Protein AF-A0A9Q1KWS1-F1 (afdb_monomer)

Radius of gyration: 22.26 Å; Cα contacts (8 Å, |Δi|>4): 1003; chains: 1; bounding box: 60×68×63 Å

Organism: NCBI:txid171969

Structure (mmCIF, N/CA/C/O backbone):
data_AF-A0A9Q1KWS1-F1
#
_entry.id   AF-A0A9Q1KWS1-F1
#
loop_
_atom_site.group_PDB
_atom_site.id
_atom_site.type_symbol
_atom_site.label_atom_id
_atom_site.label_alt_id
_atom_site.label_comp_id
_atom_site.label_asym_id
_atom_site.label_entity_id
_atom_site.label_seq_id
_atom_site.pdbx_PDB_ins_code
_atom_site.Cartn_x
_atom_site.Cartn_y
_atom_site.Cartn_z
_atom_site.occupancy
_atom_site.B_iso_or_equiv
_atom_site.auth_seq_id
_atom_site.auth_comp_id
_atom_site.auth_asym_id
_atom_site.auth_atom_id
_atom_site.pdbx_PDB_model_num
ATOM 1 N N . MET A 1 1 ? 21.007 -34.095 1.564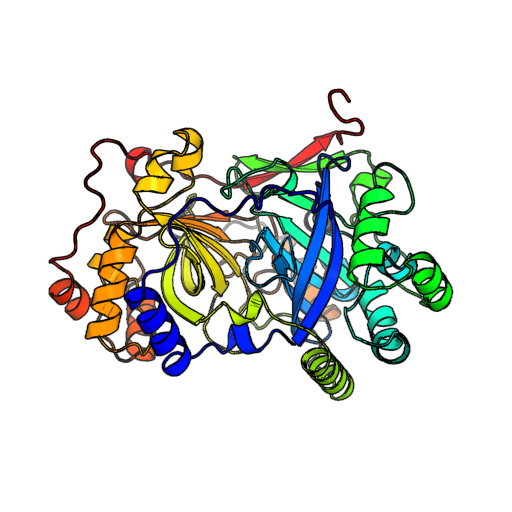 1.00 41.38 1 MET A N 1
ATOM 2 C CA . MET A 1 1 ? 20.862 -33.467 2.892 1.00 41.38 1 MET A CA 1
ATOM 3 C C . MET A 1 1 ? 21.853 -32.326 2.990 1.00 41.38 1 MET A C 1
ATOM 5 O O . MET A 1 1 ? 23.044 -32.590 2.962 1.00 41.38 1 MET A O 1
ATOM 9 N N . ALA A 1 2 ? 21.334 -31.102 3.022 1.00 25.97 2 ALA A N 1
ATOM 10 C CA . ALA A 1 2 ? 21.912 -29.886 3.597 1.00 25.97 2 ALA A CA 1
ATOM 11 C C . ALA A 1 2 ? 20.882 -28.784 3.304 1.00 25.97 2 ALA A C 1
ATOM 13 O O . ALA A 1 2 ? 20.982 -28.062 2.319 1.00 25.97 2 ALA A O 1
ATOM 14 N N . SER A 1 3 ? 19.803 -28.758 4.088 1.00 31.05 3 SER A N 1
ATOM 15 C CA . SER A 1 3 ? 18.876 -27.630 4.108 1.00 31.05 3 SER A CA 1
ATOM 16 C C . SER A 1 3 ? 19.607 -26.462 4.762 1.00 31.05 3 SER A C 1
ATOM 18 O O . SER A 1 3 ? 19.807 -26.467 5.978 1.00 31.05 3 SER A O 1
ATOM 20 N N . SER A 1 4 ? 20.048 -25.488 3.973 1.00 33.16 4 SER A N 1
ATOM 21 C CA . SER A 1 4 ? 20.499 -24.206 4.506 1.00 33.16 4 SER A CA 1
ATOM 22 C C . SER A 1 4 ? 19.284 -23.494 5.097 1.00 33.16 4 SER A C 1
ATOM 24 O O . SER A 1 4 ? 18.475 -22.913 4.374 1.00 33.16 4 SER A O 1
ATOM 26 N N . GLY A 1 5 ? 19.119 -23.625 6.413 1.00 30.70 5 GLY A N 1
ATOM 27 C CA . GLY A 1 5 ? 18.117 -22.910 7.184 1.00 30.70 5 GLY A CA 1
ATOM 28 C C . GLY A 1 5 ? 18.392 -21.414 7.130 1.00 30.70 5 GLY A C 1
ATOM 29 O O . GLY A 1 5 ? 19.247 -20.914 7.854 1.00 30.70 5 GLY A O 1
ATOM 30 N N . GLY A 1 6 ? 17.649 -20.704 6.285 1.00 28.83 6 GLY A N 1
ATOM 31 C CA . GLY A 1 6 ? 17.327 -19.314 6.561 1.00 28.83 6 GLY A CA 1
ATOM 32 C C . GLY A 1 6 ? 16.380 -19.317 7.752 1.00 28.83 6 GLY A C 1
ATOM 33 O O . GLY A 1 6 ? 15.346 -19.985 7.715 1.00 28.83 6 GLY A O 1
ATOM 34 N N . THR A 1 7 ? 16.745 -18.646 8.839 1.00 32.09 7 THR A N 1
ATOM 35 C CA . THR A 1 7 ? 15.799 -18.347 9.913 1.00 32.09 7 THR A CA 1
ATOM 36 C C . THR A 1 7 ? 14.631 -17.605 9.285 1.00 32.09 7 THR A C 1
ATOM 38 O O . THR A 1 7 ? 14.805 -16.473 8.842 1.00 32.09 7 THR A O 1
ATOM 41 N N . ASP A 1 8 ? 13.483 -18.271 9.185 1.00 47.88 8 ASP A N 1
ATOM 42 C CA . ASP A 1 8 ? 12.215 -17.709 8.731 1.00 47.88 8 ASP A CA 1
ATOM 43 C C . ASP A 1 8 ? 11.875 -16.568 9.705 1.00 47.88 8 ASP A C 1
ATOM 45 O O . ASP A 1 8 ? 11.320 -16.804 10.781 1.00 47.88 8 ASP A O 1
ATOM 49 N N . GLN A 1 9 ? 12.361 -15.353 9.413 1.00 55.12 9 GLN A N 1
ATOM 50 C CA . GLN A 1 9 ? 12.182 -14.154 10.234 1.00 55.12 9 GLN A CA 1
ATOM 51 C C . GLN A 1 9 ? 10.729 -13.704 10.098 1.00 55.12 9 GLN A C 1
ATOM 53 O O . GLN A 1 9 ? 10.390 -12.754 9.398 1.00 55.12 9 GLN A O 1
ATOM 58 N N . ARG A 1 10 ? 9.850 -14.466 10.743 1.00 72.94 10 ARG A N 1
ATOM 59 C CA . ARG A 1 10 ? 8.427 -14.180 10.832 1.00 72.94 10 ARG A CA 1
ATOM 60 C C . ARG A 1 10 ? 8.204 -12.979 11.734 1.00 72.94 10 ARG A C 1
ATOM 62 O O . ARG A 1 10 ? 8.969 -12.725 12.666 1.00 72.94 10 ARG A O 1
ATOM 69 N N . THR A 1 11 ? 7.105 -12.283 11.479 1.00 84.00 11 THR A N 1
ATOM 70 C CA . THR A 1 11 ? 6.586 -11.274 12.396 1.00 84.00 11 THR A CA 1
ATOM 71 C C . THR A 1 11 ? 6.418 -11.868 13.798 1.00 84.00 11 THR A C 1
ATOM 73 O O . THR A 1 11 ? 5.977 -13.020 13.918 1.00 84.00 11 THR A O 1
ATOM 76 N N . PRO A 1 12 ? 6.762 -11.127 14.869 1.00 87.62 12 PRO A N 1
ATOM 77 C CA . PRO A 1 12 ? 6.616 -11.619 16.230 1.00 87.62 12 PRO A CA 1
ATOM 78 C C . PRO A 1 12 ? 5.158 -11.967 16.521 1.00 87.62 12 PRO A C 1
ATOM 80 O O . PRO A 1 12 ? 4.256 -11.218 16.150 1.00 87.62 12 PRO A O 1
ATOM 83 N N . GLY A 1 13 ? 4.936 -13.100 17.182 1.00 90.19 13 GLY A N 1
ATOM 84 C CA . GLY A 1 13 ? 3.621 -13.480 17.686 1.00 90.19 13 GLY A CA 1
ATOM 85 C C . GLY A 1 13 ? 3.348 -14.976 17.646 1.00 90.19 13 GLY A C 1
ATOM 86 O O . GLY A 1 13 ? 4.049 -15.748 16.988 1.00 90.19 13 GLY A O 1
ATOM 87 N N . GLN A 1 14 ? 2.325 -15.398 18.386 1.00 91.69 14 GLN A N 1
ATOM 88 C CA . GLN A 1 14 ? 1.902 -16.802 18.401 1.00 91.69 14 GLN A CA 1
ATOM 89 C C . GLN A 1 14 ? 1.047 -17.149 17.174 1.00 91.69 14 GLN A C 1
ATOM 91 O O . GLN A 1 14 ? 0.329 -16.285 16.667 1.00 91.69 14 GLN A O 1
ATOM 96 N N . PRO A 1 15 ? 1.056 -18.409 16.696 1.00 93.38 15 PRO A N 1
ATOM 97 C CA . PRO A 1 15 ? 0.149 -18.850 15.638 1.00 93.38 15 PRO A CA 1
ATOM 98 C C . PRO A 1 15 ? -1.314 -18.581 15.994 1.00 93.38 15 PRO A C 1
ATOM 100 O O . PRO A 1 15 ? -1.692 -18.687 17.159 1.00 93.38 15 PRO A O 1
ATOM 103 N N . MET A 1 16 ? -2.140 -18.270 14.994 1.00 92.94 16 MET A N 1
ATOM 104 C CA . MET A 1 16 ? -3.568 -17.994 15.189 1.00 92.94 16 MET A CA 1
ATOM 105 C C . MET A 1 16 ? -4.281 -19.107 15.969 1.00 92.94 16 MET A C 1
ATOM 107 O O . MET A 1 16 ? -4.021 -20.298 15.780 1.00 92.94 16 MET A O 1
ATOM 111 N N . THR A 1 17 ? -5.226 -18.717 16.823 1.00 94.44 17 THR A N 1
ATOM 112 C CA . THR A 1 17 ? -6.107 -19.675 17.500 1.00 94.44 17 THR A CA 1
ATOM 113 C C . THR A 1 17 ? -7.150 -20.239 16.529 1.00 94.44 17 THR A C 1
ATOM 115 O O . THR A 1 17 ? -7.455 -19.645 15.491 1.00 94.44 17 THR A O 1
ATOM 118 N N . MET A 1 18 ? -7.759 -21.379 16.874 1.00 93.75 18 MET A N 1
ATOM 119 C CA . MET A 1 18 ? -8.875 -21.933 16.088 1.00 93.75 18 MET A CA 1
ATOM 120 C C . MET A 1 18 ? -10.070 -20.975 16.024 1.00 93.75 18 MET A C 1
ATOM 122 O O . MET A 1 18 ? -10.731 -20.880 14.994 1.00 93.75 18 MET A O 1
ATOM 126 N N . MET A 1 19 ? -10.311 -20.234 17.107 1.00 91.44 19 MET A N 1
ATOM 127 C CA . MET A 1 19 ? -11.357 -19.216 17.176 1.00 91.44 19 MET A CA 1
ATOM 128 C C . MET A 1 19 ? -11.106 -18.088 16.171 1.00 91.44 19 MET A C 1
ATOM 130 O O . MET A 1 19 ? -11.998 -17.768 15.394 1.00 91.44 19 MET A O 1
ATOM 134 N N . GLN A 1 20 ? -9.885 -17.549 16.112 1.00 93.31 20 GLN A N 1
ATOM 135 C CA . GLN A 1 20 ? -9.528 -16.520 15.128 1.00 93.31 20 GLN A CA 1
ATOM 136 C C . GLN A 1 20 ? -9.665 -17.038 13.698 1.00 93.31 20 GLN A C 1
ATOM 138 O O . GLN A 1 20 ? -10.218 -16.350 12.853 1.00 93.31 20 GLN A O 1
ATOM 143 N N . HIS A 1 21 ? -9.230 -18.271 13.421 1.00 93.81 21 HIS A N 1
ATOM 144 C CA . HIS A 1 21 ? -9.450 -18.877 12.108 1.00 93.81 21 HIS A CA 1
ATOM 145 C C . HIS A 1 21 ? -10.935 -18.978 11.739 1.00 93.81 21 HIS A C 1
ATOM 147 O O . HIS A 1 21 ? -11.285 -18.751 10.583 1.00 93.81 21 HIS A O 1
ATOM 153 N N . MET A 1 22 ? -11.800 -19.316 12.698 1.00 93.50 22 MET A N 1
ATOM 154 C CA . MET A 1 22 ? -13.245 -19.381 12.482 1.00 93.50 22 MET A CA 1
ATOM 155 C C . MET A 1 22 ? -13.847 -17.994 12.223 1.00 93.50 22 MET A C 1
ATOM 157 O O . MET A 1 22 ? -14.637 -17.863 11.292 1.00 93.50 22 MET A O 1
ATOM 161 N N . ILE A 1 23 ? -13.457 -16.974 12.995 1.00 93.62 23 ILE A N 1
ATOM 162 C CA . ILE A 1 23 ? -13.900 -15.581 12.815 1.00 93.62 23 ILE A CA 1
ATOM 163 C C . ILE A 1 23 ? -13.486 -15.067 11.434 1.00 93.62 23 ILE A C 1
ATOM 165 O O . ILE A 1 23 ? -14.335 -14.653 10.650 1.00 93.62 23 ILE A O 1
ATOM 169 N N . ASP A 1 24 ? -12.201 -15.184 11.101 1.00 93.69 24 ASP A N 1
ATOM 170 C CA . ASP A 1 24 ? -11.630 -14.800 9.811 1.00 93.69 24 ASP A CA 1
ATOM 171 C C . ASP A 1 24 ? -12.363 -15.464 8.631 1.00 93.69 24 ASP A C 1
ATOM 173 O O . ASP A 1 24 ? -12.638 -14.828 7.615 1.00 93.69 24 ASP A O 1
ATOM 177 N N . LYS A 1 25 ? -12.692 -16.758 8.750 1.00 93.44 25 LYS A N 1
ATOM 178 C CA . LYS A 1 25 ? -13.436 -17.487 7.714 1.00 93.44 25 LYS A CA 1
ATOM 179 C C . LYS A 1 25 ? -14.909 -17.101 7.648 1.00 93.44 25 LYS A C 1
ATOM 181 O O . LYS A 1 25 ? -15.450 -17.011 6.549 1.00 93.44 25 LYS A O 1
ATOM 186 N N . GLY A 1 26 ? -15.549 -16.855 8.788 1.00 94.25 26 GLY A N 1
ATOM 187 C CA . GLY A 1 26 ? -16.916 -16.344 8.835 1.00 94.25 26 GLY A CA 1
ATOM 188 C C . GLY A 1 26 ? -17.025 -14.972 8.173 1.00 94.25 26 GLY A C 1
ATOM 189 O O . GLY A 1 26 ? -17.899 -14.754 7.339 1.00 94.25 26 GLY A O 1
ATOM 190 N N . ALA A 1 27 ? -16.086 -14.077 8.466 1.00 94.94 27 ALA A N 1
ATOM 191 C CA . ALA A 1 27 ? -15.990 -12.771 7.832 1.00 94.94 27 ALA A CA 1
ATOM 192 C C . ALA A 1 27 ? -15.769 -12.859 6.319 1.00 94.94 27 ALA A C 1
ATOM 194 O O . ALA A 1 27 ? -16.500 -12.217 5.569 1.00 94.94 27 ALA A O 1
ATOM 195 N N . GLU A 1 28 ? -14.860 -13.719 5.854 1.00 94.62 28 GLU A N 1
ATOM 196 C CA . GLU A 1 28 ? -14.630 -13.946 4.420 1.00 94.62 28 GLU A CA 1
ATOM 197 C C . GLU A 1 28 ? -15.919 -14.345 3.679 1.00 94.62 28 GLU A C 1
ATOM 199 O O . GLU A 1 28 ? -16.138 -13.942 2.535 1.00 94.62 28 GLU A O 1
ATOM 204 N N . MET A 1 29 ? -16.783 -15.126 4.338 1.00 94.19 29 MET A N 1
ATOM 205 C CA . MET A 1 29 ? -18.064 -15.579 3.789 1.00 94.19 29 MET A CA 1
ATOM 206 C C . MET A 1 29 ? -19.162 -14.507 3.834 1.00 94.19 29 MET A C 1
ATOM 208 O O . MET A 1 29 ? -20.005 -14.470 2.938 1.00 94.19 29 MET A O 1
ATOM 212 N N . MET A 1 30 ? -19.180 -13.662 4.867 1.00 94.62 30 MET A N 1
ATOM 213 C CA . MET A 1 30 ? -20.281 -12.724 5.141 1.00 94.62 30 MET A CA 1
ATOM 214 C C . MET A 1 30 ? -20.021 -11.307 4.610 1.00 94.62 30 MET A C 1
ATOM 216 O O . MET A 1 30 ? -20.956 -10.576 4.268 1.00 94.62 30 MET A O 1
ATOM 220 N N . GLN A 1 31 ? -18.756 -10.898 4.534 1.00 95.62 31 GLN A N 1
ATOM 221 C CA . GLN A 1 31 ? -18.362 -9.533 4.204 1.00 95.62 31 GLN A CA 1
ATOM 222 C C . GLN A 1 31 ? -18.077 -9.344 2.709 1.00 95.62 31 GLN A C 1
ATOM 224 O O . GLN A 1 31 ? -17.736 -10.258 1.956 1.00 95.62 31 GLN A O 1
ATOM 229 N N . SER A 1 32 ? -18.211 -8.098 2.254 1.00 93.94 32 SER A N 1
ATOM 230 C CA . SER A 1 32 ? -17.968 -7.717 0.864 1.00 93.94 32 SER A CA 1
ATOM 231 C C . SER A 1 32 ? -16.515 -7.283 0.661 1.00 93.94 32 SER A C 1
ATOM 233 O O . SER A 1 32 ? -16.172 -6.132 0.895 1.00 93.94 32 SER A O 1
ATOM 235 N N . LEU A 1 33 ? -15.680 -8.166 0.114 1.00 96.19 33 LEU A N 1
ATOM 236 C CA . LEU A 1 33 ? -14.268 -7.884 -0.203 1.00 96.19 33 LEU A CA 1
ATOM 237 C C . LEU A 1 33 ? -14.077 -7.295 -1.618 1.00 96.19 33 LEU A C 1
ATOM 239 O O . LEU A 1 33 ? -13.184 -7.701 -2.358 1.00 96.19 33 LEU A O 1
ATOM 243 N N . LYS A 1 34 ? -14.973 -6.394 -2.046 1.00 97.31 34 LYS A N 1
ATOM 244 C CA . LYS A 1 34 ? -15.032 -5.885 -3.434 1.00 97.31 34 LYS A CA 1
ATOM 245 C C . LYS A 1 34 ? -13.722 -5.241 -3.921 1.00 97.31 34 LYS A C 1
ATOM 247 O O . LYS A 1 34 ? -13.302 -5.653 -5.004 1.00 97.31 34 LYS A O 1
ATOM 252 N N . PRO A 1 35 ? -13.075 -4.313 -3.179 1.00 97.12 35 PRO A N 1
ATOM 253 C CA . PRO A 1 35 ? -11.808 -3.710 -3.609 1.00 97.12 35 PRO A CA 1
ATOM 254 C C . PRO A 1 35 ? -10.684 -4.738 -3.761 1.00 97.12 35 PRO A C 1
ATOM 256 O O . PRO A 1 35 ? -9.986 -4.752 -4.768 1.00 97.12 35 PRO A O 1
ATOM 259 N N . ILE A 1 36 ? -10.567 -5.665 -2.804 1.00 97.31 36 ILE A N 1
ATOM 260 C CA . ILE A 1 36 ? -9.564 -6.742 -2.830 1.00 97.31 36 ILE A CA 1
ATOM 261 C C . ILE A 1 36 ? -9.750 -7.659 -4.042 1.00 97.31 36 ILE A C 1
ATOM 263 O O . ILE A 1 36 ? -8.783 -8.084 -4.665 1.00 97.31 36 ILE A O 1
ATOM 267 N N . LYS A 1 37 ? -10.996 -7.935 -4.433 1.00 96.88 37 LYS A N 1
ATOM 268 C CA . LYS A 1 37 ? -11.305 -8.771 -5.603 1.00 96.88 37 LYS A CA 1
ATOM 269 C C . LYS A 1 37 ? -10.985 -8.107 -6.949 1.00 96.88 37 LYS A C 1
ATOM 271 O O . LYS A 1 37 ? -11.203 -8.747 -7.973 1.00 96.88 37 LYS A O 1
ATOM 276 N N . GLN A 1 38 ? -10.517 -6.856 -6.964 1.00 97.44 38 GLN A N 1
ATOM 277 C CA . GLN A 1 38 ? -10.112 -6.177 -8.197 1.00 97.44 38 GLN A CA 1
ATOM 278 C C . GLN A 1 38 ? -8.624 -6.330 -8.540 1.00 97.44 38 GLN A C 1
ATOM 280 O O . GLN A 1 38 ? -8.226 -5.950 -9.638 1.00 97.44 38 GLN A O 1
ATOM 285 N N . PHE A 1 39 ? -7.791 -6.878 -7.645 1.00 97.88 39 PHE A N 1
ATOM 286 C CA . PHE A 1 39 ? -6.409 -7.201 -8.003 1.00 97.88 39 PHE A CA 1
ATOM 287 C C . PHE A 1 39 ? -6.402 -8.280 -9.093 1.00 97.88 39 PHE A C 1
ATOM 289 O O . PHE A 1 39 ? -6.930 -9.375 -8.896 1.00 97.88 39 PHE A O 1
ATOM 296 N N . SER A 1 40 ? -5.829 -7.954 -10.249 1.00 96.31 40 SER A N 1
ATOM 297 C CA . SER A 1 40 ? -5.907 -8.764 -11.470 1.00 96.31 40 SER A CA 1
ATOM 298 C C . SER A 1 40 ? -4.546 -9.214 -11.986 1.00 96.31 40 SER A C 1
ATOM 300 O O . SER A 1 40 ? -4.479 -10.188 -12.733 1.00 96.31 40 SER A O 1
ATOM 302 N N . GLN A 1 41 ? -3.458 -8.563 -11.565 1.00 96.62 41 GLN A N 1
ATOM 303 C CA . GLN A 1 41 ? -2.108 -8.915 -12.003 1.00 96.62 41 GLN A CA 1
ATOM 304 C C . GLN A 1 41 ? -1.112 -8.978 -10.848 1.00 96.62 41 GLN A C 1
ATOM 306 O O . GLN A 1 41 ? -1.268 -8.321 -9.820 1.00 96.62 41 GLN A O 1
ATOM 311 N N . HIS A 1 42 ? -0.060 -9.764 -11.048 1.00 97.94 42 HIS A N 1
ATOM 312 C CA . HIS A 1 42 ? 1.112 -9.862 -10.189 1.00 97.94 42 HIS A CA 1
ATOM 313 C C . HIS A 1 42 ? 2.365 -9.546 -11.004 1.00 97.94 42 HIS A C 1
ATOM 315 O O . HIS A 1 42 ? 2.651 -10.193 -12.014 1.00 97.94 42 HIS A O 1
ATOM 321 N N . VAL A 1 43 ? 3.126 -8.564 -10.544 1.00 97.62 43 VAL A N 1
ATOM 322 C CA . VAL A 1 43 ? 4.411 -8.154 -11.110 1.00 97.62 43 VAL A CA 1
ATOM 323 C C . VAL A 1 43 ? 5.502 -8.374 -10.070 1.00 97.62 43 VAL A C 1
ATOM 325 O O . VAL A 1 43 ? 5.295 -8.100 -8.890 1.00 97.62 43 VAL A O 1
ATOM 328 N N . CYS A 1 44 ? 6.673 -8.845 -10.498 1.00 98.19 44 CYS A N 1
ATOM 329 C CA . CYS A 1 44 ? 7.885 -8.820 -9.676 1.00 98.19 44 CYS A CA 1
ATOM 330 C C . CYS A 1 44 ? 8.946 -7.958 -10.346 1.00 98.19 44 CYS A C 1
ATOM 332 O O . CYS A 1 44 ? 9.218 -8.126 -11.538 1.00 98.19 44 CYS A O 1
ATOM 334 N N . THR A 1 45 ? 9.573 -7.100 -9.554 1.00 97.94 45 THR A N 1
ATOM 335 C CA . THR A 1 45 ? 10.753 -6.324 -9.938 1.00 97.94 45 THR A CA 1
ATOM 336 C C . THR A 1 45 ? 11.614 -6.082 -8.691 1.00 97.94 45 THR A C 1
ATOM 338 O O . THR A 1 45 ? 11.478 -6.799 -7.697 1.00 97.94 45 THR A O 1
ATOM 341 N N . PHE A 1 46 ? 12.519 -5.113 -8.746 1.00 98.38 46 PHE A N 1
ATOM 342 C CA . PHE A 1 46 ? 13.309 -4.652 -7.617 1.00 98.38 46 PHE A CA 1
ATOM 343 C C . PHE A 1 46 ? 13.011 -3.184 -7.349 1.00 98.38 46 PHE A C 1
ATOM 345 O O . PHE A 1 46 ? 12.781 -2.424 -8.279 1.00 98.38 46 PHE A O 1
ATOM 352 N N . ALA A 1 47 ? 13.071 -2.776 -6.090 1.00 97.69 47 ALA A N 1
ATOM 353 C CA . ALA A 1 47 ? 12.958 -1.381 -5.697 1.00 97.69 47 ALA A CA 1
ATOM 354 C C . ALA A 1 47 ? 14.171 -0.972 -4.862 1.00 97.69 47 ALA A C 1
ATOM 356 O O . ALA A 1 47 ? 14.667 -1.746 -4.037 1.00 97.69 47 ALA A O 1
ATOM 357 N N . LEU A 1 48 ? 14.644 0.253 -5.073 1.00 96.56 48 LEU A N 1
ATOM 358 C CA . LEU A 1 48 ? 15.791 0.832 -4.385 1.00 96.56 48 LEU A CA 1
ATOM 359 C C . LEU A 1 48 ? 15.334 2.006 -3.523 1.00 96.56 48 LEU A C 1
ATOM 361 O O . LEU A 1 48 ? 14.454 2.768 -3.924 1.00 96.56 48 LEU A O 1
ATOM 365 N N . TYR A 1 49 ? 15.931 2.190 -2.348 1.00 94.56 49 TYR A N 1
ATOM 366 C CA . TYR A 1 49 ? 15.588 3.336 -1.507 1.00 94.56 49 TYR A CA 1
ATOM 367 C C . TYR A 1 49 ? 16.116 4.622 -2.137 1.00 94.56 49 TYR A C 1
ATOM 369 O O . TYR A 1 49 ? 17.316 4.751 -2.366 1.00 94.56 49 TYR A O 1
ATOM 377 N N . SER A 1 50 ? 15.234 5.604 -2.350 1.00 92.56 50 SER A N 1
ATOM 378 C CA . SER A 1 50 ? 15.564 6.885 -2.993 1.00 92.56 50 SER A CA 1
ATOM 379 C C . SER A 1 50 ? 16.824 7.524 -2.395 1.00 92.56 50 SER A C 1
ATOM 381 O O . SER A 1 50 ? 17.722 7.930 -3.123 1.00 92.56 50 SER A O 1
ATOM 383 N N . HIS A 1 51 ? 16.934 7.551 -1.063 1.00 87.88 51 HIS A N 1
ATOM 384 C CA . HIS A 1 51 ? 18.056 8.164 -0.345 1.00 87.88 51 HIS A CA 1
ATOM 385 C C . HIS A 1 51 ? 19.313 7.278 -0.227 1.00 87.88 51 HIS A C 1
ATOM 387 O O . HIS A 1 51 ? 20.380 7.786 0.127 1.00 87.88 51 HIS A O 1
ATOM 393 N N . ASP A 1 52 ? 19.198 5.972 -0.482 1.00 90.94 52 ASP A N 1
ATOM 394 C CA . ASP A 1 52 ? 20.266 4.979 -0.326 1.00 90.94 52 ASP A CA 1
ATOM 395 C C . ASP A 1 52 ? 20.060 3.798 -1.286 1.00 90.94 52 ASP A C 1
ATOM 397 O O . ASP A 1 52 ? 19.515 2.751 -0.936 1.00 90.94 52 ASP A O 1
ATOM 401 N N . MET A 1 53 ? 20.541 3.961 -2.516 1.00 90.94 53 MET A N 1
ATOM 402 C CA . MET A 1 53 ? 20.380 2.976 -3.593 1.00 90.94 53 MET A CA 1
ATOM 403 C C . MET A 1 53 ? 21.160 1.668 -3.352 1.00 90.94 53 MET A C 1
ATOM 405 O O . MET A 1 53 ? 20.978 0.679 -4.064 1.00 90.94 53 MET A O 1
ATOM 409 N N . SER A 1 54 ? 22.032 1.620 -2.335 1.00 91.44 54 SER A N 1
ATOM 410 C CA . SER A 1 54 ? 22.696 0.372 -1.937 1.00 91.44 54 SER A CA 1
ATOM 411 C C . SER A 1 54 ? 21.729 -0.613 -1.267 1.00 91.44 54 SER A C 1
ATOM 413 O O . SER A 1 54 ? 21.986 -1.826 -1.235 1.00 91.44 54 SER A O 1
ATOM 415 N N . ARG A 1 55 ? 20.600 -0.102 -0.766 1.00 94.31 55 ARG A N 1
ATOM 416 C CA . ARG A 1 55 ? 19.510 -0.858 -0.159 1.00 94.31 55 ARG A CA 1
ATOM 417 C C . ARG A 1 55 ? 18.475 -1.182 -1.233 1.00 94.31 55 ARG A C 1
ATOM 419 O O . ARG A 1 55 ? 17.951 -0.289 -1.896 1.00 94.31 55 ARG A O 1
ATOM 426 N N . GLN A 1 56 ? 18.225 -2.473 -1.433 1.00 96.12 56 GLN A N 1
ATOM 427 C CA . GLN A 1 56 ? 17.433 -2.992 -2.550 1.00 96.12 56 GLN A CA 1
ATOM 428 C C . GLN A 1 56 ? 16.544 -4.130 -2.061 1.00 96.12 56 GLN A C 1
ATOM 430 O O . GLN A 1 56 ? 16.984 -4.937 -1.240 1.00 96.12 56 GLN A O 1
ATOM 435 N N . VAL A 1 57 ? 15.321 -4.199 -2.576 1.00 97.00 57 VAL A N 1
ATOM 436 C CA . VAL A 1 57 ? 14.307 -5.189 -2.191 1.00 97.00 57 VAL A CA 1
ATOM 437 C C . VAL A 1 57 ? 13.711 -5.804 -3.457 1.00 97.00 57 VAL A C 1
ATOM 439 O O . VAL A 1 57 ? 13.391 -5.067 -4.385 1.00 97.00 57 VAL A O 1
ATOM 442 N N . GLU A 1 58 ? 13.571 -7.134 -3.513 1.00 98.06 58 GLU A N 1
ATOM 443 C CA . GLU A 1 58 ? 12.685 -7.796 -4.490 1.00 98.06 58 GLU A CA 1
ATOM 444 C C . GLU A 1 58 ? 11.242 -7.482 -4.095 1.00 98.06 58 GLU A C 1
ATOM 446 O O . GLU A 1 58 ? 10.835 -7.745 -2.965 1.00 98.06 58 GLU A O 1
ATOM 451 N N . THR A 1 59 ? 10.480 -6.881 -4.999 1.00 98.38 59 THR A N 1
ATOM 452 C CA . THR A 1 59 ? 9.135 -6.388 -4.709 1.00 98.38 59 THR A CA 1
ATOM 453 C C . THR A 1 59 ? 8.101 -7.074 -5.578 1.00 98.38 59 THR A C 1
ATOM 455 O O . THR A 1 59 ? 8.275 -7.257 -6.786 1.00 98.38 59 THR A O 1
ATOM 458 N N . HIS A 1 60 ? 6.988 -7.437 -4.947 1.00 98.75 60 HIS A N 1
ATOM 459 C CA . HIS A 1 60 ? 5.847 -8.066 -5.589 1.00 98.75 60 HIS A CA 1
ATOM 460 C C . HIS A 1 60 ? 4.653 -7.121 -5.564 1.00 98.75 60 HIS A C 1
ATOM 462 O O . HIS A 1 60 ? 4.042 -6.898 -4.519 1.00 98.75 60 HIS A O 1
ATOM 468 N N . HIS A 1 61 ? 4.312 -6.588 -6.730 1.00 98.75 61 HIS A N 1
ATOM 469 C CA . HIS A 1 61 ? 3.208 -5.663 -6.922 1.00 98.75 61 HIS A CA 1
ATOM 470 C C . HIS A 1 61 ? 1.979 -6.457 -7.343 1.00 98.75 61 HIS A C 1
ATOM 472 O O . HIS A 1 61 ? 1.965 -7.091 -8.400 1.00 98.75 61 HIS A O 1
ATOM 478 N N . PHE A 1 62 ? 0.943 -6.437 -6.513 1.00 98.69 62 PHE A N 1
ATOM 479 C CA . PHE A 1 62 ? -0.369 -6.929 -6.904 1.00 98.69 62 PHE A CA 1
ATOM 480 C C . PHE A 1 62 ? -1.190 -5.748 -7.379 1.00 98.69 62 PHE A C 1
ATOM 482 O O . PHE A 1 62 ? -1.430 -4.818 -6.613 1.00 98.69 62 PHE A O 1
ATOM 489 N N . VAL A 1 63 ? -1.578 -5.780 -8.648 1.00 98.44 63 VAL A N 1
ATOM 490 C CA . VAL A 1 63 ? -2.048 -4.616 -9.395 1.00 98.44 63 VAL A CA 1
ATOM 491 C C . VAL A 1 63 ? -3.565 -4.644 -9.511 1.00 98.44 63 VAL A C 1
ATOM 493 O O . VAL A 1 63 ? -4.146 -5.640 -9.946 1.00 98.44 63 VAL A O 1
ATOM 496 N N . HIS A 1 64 ? -4.200 -3.541 -9.130 1.00 97.75 64 HIS A N 1
ATOM 497 C CA . HIS A 1 64 ? -5.582 -3.219 -9.457 1.00 97.75 64 HIS A CA 1
ATOM 498 C C . HIS A 1 64 ? -5.564 -2.033 -10.424 1.00 97.75 64 HIS A C 1
ATOM 500 O O . HIS A 1 64 ? -5.178 -0.915 -10.070 1.00 97.75 64 HIS A O 1
ATOM 506 N N . ARG A 1 65 ? -5.981 -2.287 -11.664 1.00 96.56 65 ARG A N 1
ATOM 507 C CA . ARG A 1 65 ? -6.136 -1.268 -12.698 1.00 96.56 65 ARG A CA 1
ATOM 508 C C . ARG A 1 65 ? -7.473 -0.550 -12.524 1.00 96.56 65 ARG A C 1
ATOM 510 O O . ARG A 1 65 ? -8.525 -1.165 -12.662 1.00 96.56 65 ARG A O 1
ATOM 517 N N . LEU A 1 66 ? -7.429 0.742 -12.204 1.00 94.31 66 LEU A N 1
ATOM 518 C CA . LEU A 1 66 ? -8.638 1.559 -12.054 1.00 94.31 66 LEU A CA 1
ATOM 519 C C . LEU A 1 66 ? -9.185 1.981 -13.418 1.00 94.31 66 LEU A C 1
ATOM 521 O O . LEU A 1 66 ? -10.396 2.0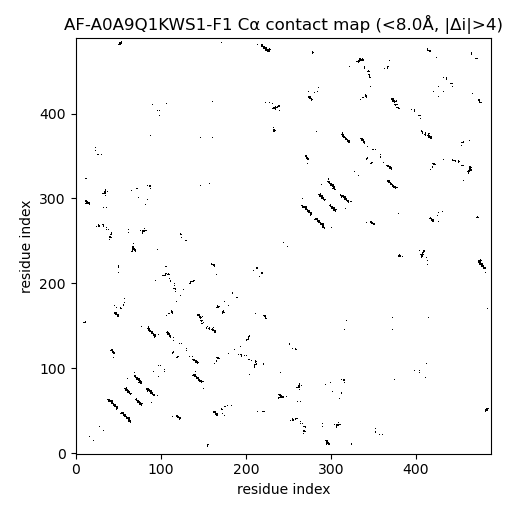63 -13.613 1.00 94.31 66 LEU A O 1
ATOM 525 N N . ASN A 1 67 ? -8.277 2.268 -14.350 1.00 92.94 67 ASN A N 1
ATOM 526 C CA . ASN A 1 67 ? -8.560 2.648 -15.727 1.00 92.94 67 ASN A CA 1
ATOM 527 C C . ASN A 1 67 ? -7.291 2.439 -16.593 1.00 92.94 67 ASN A C 1
ATOM 529 O O . ASN A 1 67 ? -6.272 1.969 -16.086 1.00 92.94 67 ASN A O 1
ATOM 533 N N . GLU A 1 68 ? -7.315 2.768 -17.888 1.00 91.69 68 GLU A N 1
ATOM 534 C CA . GLU A 1 68 ? -6.150 2.565 -18.780 1.00 91.69 68 GLU A CA 1
ATOM 535 C C . GLU A 1 68 ? -4.900 3.351 -18.354 1.00 91.69 68 GLU A C 1
ATOM 537 O O . GLU A 1 68 ? -3.776 2.925 -18.607 1.00 91.69 68 GLU A O 1
ATOM 542 N N . ASP A 1 69 ? -5.090 4.499 -17.709 1.00 93.81 69 ASP A N 1
ATOM 543 C CA . ASP A 1 69 ? -4.031 5.437 -17.349 1.00 93.81 69 ASP A CA 1
ATOM 544 C C . ASP A 1 69 ? -3.586 5.314 -15.882 1.00 93.81 69 ASP A C 1
ATOM 546 O O . ASP A 1 69 ? -2.642 6.000 -15.498 1.00 93.81 69 ASP A O 1
ATOM 550 N N . PHE A 1 70 ? -4.249 4.497 -15.053 1.00 95.81 70 PHE A N 1
ATOM 551 C CA . PHE A 1 70 ? -4.013 4.459 -13.608 1.00 95.81 70 PHE A CA 1
ATOM 552 C C . PHE A 1 70 ? -4.118 3.035 -13.042 1.00 95.81 70 PHE A C 1
ATOM 554 O O . PHE A 1 70 ? -5.185 2.411 -13.065 1.00 95.81 70 PHE A O 1
ATOM 561 N N . CYS A 1 71 ? -3.036 2.567 -12.414 1.00 98.00 71 CYS A N 1
ATOM 562 C CA . CYS A 1 71 ? -3.038 1.394 -11.538 1.00 98.00 71 CYS A CA 1
ATOM 563 C C . CYS A 1 71 ? -2.645 1.751 -10.103 1.00 98.00 71 CYS A C 1
ATOM 565 O O . CYS A 1 71 ? -1.866 2.670 -9.860 1.00 98.00 71 CYS A O 1
ATOM 567 N N . GLN A 1 72 ? -3.152 0.973 -9.153 1.00 98.31 72 GLN A N 1
ATOM 568 C CA . GLN A 1 72 ? -2.742 0.999 -7.752 1.00 98.31 72 GLN A CA 1
ATOM 569 C C . GLN A 1 72 ? -2.315 -0.404 -7.322 1.00 98.31 72 GLN A C 1
ATOM 571 O O . GLN A 1 72 ? -2.947 -1.397 -7.695 1.00 98.31 72 GLN A O 1
ATOM 576 N N . CYS A 1 73 ? -1.251 -0.484 -6.535 1.00 98.75 73 CYS A N 1
ATOM 577 C CA . CYS A 1 73 ? -0.596 -1.737 -6.207 1.00 98.75 73 CYS A CA 1
ATOM 578 C C . CYS A 1 73 ? -0.433 -1.890 -4.699 1.00 98.75 73 CYS A C 1
ATOM 580 O O . CYS A 1 73 ? 0.103 -1.004 -4.038 1.00 98.75 73 CYS A O 1
ATOM 582 N N . ALA A 1 74 ? -0.824 -3.048 -4.169 1.00 98.75 74 ALA A N 1
ATOM 583 C CA . ALA A 1 74 ? -0.357 -3.491 -2.861 1.00 98.75 74 ALA A CA 1
ATOM 584 C C . ALA A 1 74 ? 1.002 -4.179 -3.052 1.00 98.75 74 ALA A C 1
ATOM 586 O O . ALA A 1 74 ? 1.104 -5.126 -3.839 1.00 98.75 74 ALA A O 1
ATOM 587 N N . VAL A 1 75 ? 2.041 -3.690 -2.370 1.00 98.81 75 VAL A N 1
ATOM 588 C CA . VAL A 1 75 ? 3.425 -4.136 -2.588 1.00 98.81 75 VAL A CA 1
ATOM 589 C C . VAL A 1 75 ? 3.882 -5.024 -1.444 1.00 98.81 75 VAL A C 1
ATOM 591 O O . VAL A 1 75 ? 3.790 -4.634 -0.283 1.00 98.81 75 VAL A O 1
ATOM 594 N N . TYR A 1 76 ? 4.389 -6.208 -1.772 1.00 98.62 76 TYR A N 1
ATOM 595 C CA . TYR A 1 76 ? 4.873 -7.202 -0.817 1.00 98.62 76 TYR A CA 1
ATOM 596 C C . TYR A 1 76 ? 6.362 -7.488 -1.001 1.00 98.62 76 TYR A C 1
ATOM 598 O O . TYR A 1 76 ? 6.893 -7.362 -2.104 1.00 98.62 76 TYR A O 1
ATOM 606 N N . ASP A 1 77 ? 7.019 -7.924 0.071 1.00 97.44 77 ASP A N 1
ATOM 607 C CA . ASP A 1 77 ? 8.417 -8.379 0.052 1.00 97.44 77 ASP A CA 1
ATOM 608 C C . ASP A 1 77 ? 8.602 -9.815 -0.469 1.00 97.44 77 ASP A C 1
ATOM 610 O O . ASP A 1 77 ? 9.704 -10.220 -0.822 1.00 97.44 77 ASP A O 1
ATOM 614 N N . THR A 1 78 ? 7.528 -10.607 -0.502 1.00 96.31 78 THR A N 1
ATOM 615 C CA . THR A 1 78 ? 7.483 -11.942 -1.110 1.00 96.31 78 THR A CA 1
ATOM 616 C C . THR A 1 78 ? 6.084 -12.236 -1.663 1.00 96.31 78 THR A C 1
ATOM 618 O O . THR A 1 78 ? 5.078 -11.729 -1.164 1.00 96.31 78 THR A O 1
ATOM 621 N N . ASP A 1 79 ? 5.994 -13.088 -2.683 1.00 96.38 79 ASP A N 1
ATOM 622 C CA . ASP A 1 79 ? 4.738 -13.612 -3.232 1.00 96.38 79 ASP A CA 1
ATOM 623 C C . ASP A 1 79 ? 4.206 -14.851 -2.485 1.00 96.38 79 ASP A C 1
ATOM 625 O O . ASP A 1 79 ? 3.234 -15.490 -2.910 1.00 96.38 79 ASP A O 1
ATOM 629 N N . ASP A 1 80 ? 4.822 -15.198 -1.356 1.00 95.06 80 ASP A N 1
ATOM 630 C CA . ASP A 1 80 ? 4.365 -16.264 -0.476 1.00 95.06 80 ASP A CA 1
ATOM 631 C C . ASP A 1 80 ? 3.207 -15.853 0.435 1.00 95.06 80 ASP A C 1
ATOM 633 O O . ASP A 1 80 ? 2.967 -14.693 0.745 1.00 95.06 80 ASP A O 1
ATOM 637 N N . ARG A 1 81 ? 2.479 -16.853 0.940 1.00 91.62 81 ARG A N 1
ATOM 638 C CA . ARG A 1 81 ? 1.271 -16.652 1.762 1.00 91.62 81 ARG A CA 1
ATOM 639 C C . ARG A 1 81 ? 1.506 -15.815 3.030 1.00 91.62 81 ARG A C 1
ATOM 641 O O . ARG A 1 81 ? 0.549 -15.263 3.562 1.00 91.62 81 ARG A O 1
ATOM 648 N N . GLY A 1 82 ? 2.737 -15.788 3.536 1.00 90.56 82 GLY A N 1
ATOM 649 C CA . GLY A 1 82 ? 3.143 -15.012 4.708 1.00 90.56 82 GLY A CA 1
ATOM 650 C C . GLY A 1 82 ? 3.790 -13.667 4.376 1.00 90.56 82 GLY A C 1
ATOM 651 O O . GLY A 1 82 ? 4.409 -13.095 5.266 1.00 90.56 82 GLY A O 1
ATOM 652 N N . GLY A 1 83 ? 3.701 -13.199 3.127 1.00 95.25 83 GLY A N 1
ATOM 653 C CA . GLY A 1 83 ? 4.328 -11.954 2.701 1.00 95.25 83 GLY A CA 1
ATOM 654 C C . GLY A 1 83 ? 3.884 -10.755 3.531 1.00 95.25 83 GLY A C 1
ATOM 655 O O . GLY A 1 83 ? 2.705 -10.608 3.881 1.00 95.25 83 GLY A O 1
ATOM 656 N N . ARG A 1 84 ? 4.848 -9.885 3.820 1.00 97.38 84 ARG A N 1
ATOM 657 C CA . ARG A 1 84 ? 4.631 -8.617 4.505 1.00 97.38 84 ARG A CA 1
ATOM 658 C C . ARG A 1 84 ? 4.186 -7.602 3.467 1.00 97.38 84 ARG A C 1
ATOM 660 O O . ARG A 1 84 ? 4.854 -7.418 2.453 1.00 97.38 84 ARG A O 1
ATOM 667 N N . LEU A 1 85 ? 3.047 -6.965 3.708 1.00 98.38 85 LEU A N 1
ATOM 668 C CA . LEU A 1 85 ? 2.627 -5.803 2.936 1.00 98.38 85 LEU A CA 1
ATOM 669 C C . LEU A 1 85 ? 3.591 -4.677 3.301 1.00 98.38 85 LEU A C 1
ATOM 671 O O . LEU A 1 85 ? 3.555 -4.208 4.429 1.00 98.38 85 LEU A O 1
ATOM 675 N N . ILE A 1 86 ? 4.478 -4.299 2.387 1.00 98.38 86 ILE A N 1
ATOM 676 C CA . ILE A 1 86 ? 5.546 -3.325 2.641 1.00 98.38 86 ILE A CA 1
ATOM 677 C C . ILE A 1 86 ? 5.225 -1.928 2.122 1.00 98.38 86 ILE A C 1
ATOM 679 O O . ILE A 1 86 ? 5.989 -1.005 2.382 1.00 98.38 86 ILE A O 1
ATOM 683 N N . GLY A 1 87 ? 4.118 -1.738 1.402 1.00 98.44 87 GLY A N 1
ATOM 684 C CA . GLY A 1 87 ? 3.693 -0.410 0.979 1.00 98.44 87 GLY A CA 1
ATOM 685 C C . GLY A 1 87 ? 2.693 -0.398 -0.169 1.00 98.44 87 GLY A C 1
ATOM 686 O O . GLY A 1 87 ? 2.027 -1.396 -0.453 1.00 98.44 87 GLY A O 1
ATOM 687 N N . VAL A 1 88 ? 2.596 0.766 -0.813 1.00 98.75 88 VAL A N 1
ATOM 688 C CA . VAL A 1 88 ? 1.692 1.024 -1.941 1.00 98.75 88 VAL A CA 1
ATOM 689 C C . VAL A 1 88 ? 2.454 1.710 -3.056 1.00 98.75 88 VAL A C 1
ATOM 691 O O . VAL A 1 88 ? 3.165 2.687 -2.810 1.00 98.75 88 VAL A O 1
ATOM 694 N N . GLU A 1 89 ? 2.252 1.227 -4.275 1.00 98.81 89 GLU A N 1
ATOM 695 C CA . GLU A 1 89 ? 2.707 1.900 -5.483 1.00 98.81 89 GLU A CA 1
ATOM 696 C C . GLU A 1 89 ? 1.525 2.340 -6.340 1.00 98.81 89 GLU A C 1
ATOM 698 O O . GLU A 1 89 ? 0.556 1.602 -6.521 1.00 98.81 89 GLU A O 1
ATOM 703 N N . TYR A 1 90 ? 1.627 3.543 -6.889 1.00 98.56 90 TYR A N 1
ATOM 704 C CA . TYR A 1 90 ? 0.708 4.059 -7.892 1.00 98.56 90 TYR A CA 1
ATOM 705 C C . TYR A 1 90 ? 1.428 4.166 -9.224 1.00 98.56 90 TYR A C 1
ATOM 707 O O . TYR A 1 90 ? 2.533 4.698 -9.276 1.00 98.56 90 TYR A O 1
ATOM 715 N N . ILE A 1 91 ? 0.792 3.688 -10.288 1.00 98.38 91 ILE A N 1
ATOM 716 C CA . ILE A 1 91 ? 1.345 3.692 -11.641 1.00 98.38 91 ILE A CA 1
ATOM 717 C C . ILE A 1 91 ? 0.434 4.532 -12.521 1.00 98.38 91 ILE A C 1
ATOM 719 O O . ILE A 1 91 ? -0.760 4.242 -12.615 1.00 98.38 91 ILE A O 1
ATOM 723 N N . ILE A 1 92 ? 0.994 5.542 -13.181 1.00 96.94 92 ILE A N 1
ATOM 724 C CA . ILE A 1 92 ? 0.245 6.435 -14.068 1.00 96.94 92 ILE A CA 1
ATOM 725 C C . ILE A 1 92 ? 0.851 6.495 -15.471 1.00 96.94 92 ILE A C 1
ATOM 727 O O . ILE A 1 92 ? 2.051 6.269 -15.655 1.00 96.94 92 ILE A O 1
ATOM 731 N N . SER A 1 93 ? 0.026 6.807 -16.473 1.00 94.88 93 SER A N 1
ATOM 732 C CA . SER A 1 93 ? 0.515 7.062 -17.832 1.00 94.88 93 SER A CA 1
ATOM 733 C C . SER A 1 93 ? 1.423 8.290 -17.896 1.00 94.88 93 SER A C 1
ATOM 735 O O . SER A 1 93 ? 1.312 9.210 -17.081 1.00 94.88 93 SER A O 1
ATOM 737 N N . ASP A 1 94 ? 2.292 8.328 -18.907 1.00 93.25 94 ASP A N 1
ATOM 738 C CA . ASP A 1 94 ? 3.092 9.505 -19.259 1.00 93.25 94 ASP A CA 1
ATOM 739 C C . ASP A 1 94 ? 2.239 10.775 -19.332 1.00 93.25 94 ASP A C 1
ATOM 741 O O . ASP A 1 94 ? 2.583 11.783 -18.732 1.00 93.25 94 ASP A O 1
ATOM 745 N N . ARG A 1 95 ? 1.068 10.716 -19.970 1.00 90.81 95 ARG A N 1
ATOM 746 C CA . ARG A 1 95 ? 0.134 11.843 -20.062 1.00 90.81 95 ARG A CA 1
ATOM 747 C C . ARG A 1 95 ? -0.271 12.399 -18.695 1.00 90.81 95 ARG A C 1
ATOM 749 O O . ARG A 1 95 ? -0.335 13.616 -18.542 1.00 90.81 95 ARG A O 1
ATOM 756 N N . LEU A 1 96 ? -0.611 11.533 -17.736 1.00 91.50 96 LEU A N 1
ATOM 757 C CA . LEU A 1 96 ? -0.974 11.974 -16.386 1.00 91.50 96 LEU A CA 1
ATOM 758 C C . LEU A 1 96 ? 0.248 12.503 -15.636 1.00 91.50 96 LEU A C 1
ATOM 760 O O . LEU A 1 96 ? 0.140 13.509 -14.943 1.00 91.50 96 LEU A O 1
ATOM 764 N N . PHE A 1 97 ? 1.398 11.853 -15.803 1.00 93.69 97 PHE A N 1
ATOM 765 C CA . PHE A 1 97 ? 2.648 12.261 -15.179 1.00 93.69 97 PHE A CA 1
ATOM 766 C C . PHE A 1 97 ? 3.117 13.647 -15.657 1.00 93.69 97 PHE A C 1
ATOM 768 O O . PHE A 1 97 ? 3.459 14.496 -14.838 1.00 93.69 97 PHE A O 1
ATOM 775 N N . GLU A 1 98 ? 3.084 13.916 -16.964 1.00 91.44 98 GLU A N 1
ATOM 776 C CA . GLU A 1 98 ? 3.497 15.207 -17.537 1.00 91.44 98 GLU A CA 1
ATOM 777 C C . GLU A 1 98 ? 2.617 16.372 -17.060 1.00 91.44 98 GLU A C 1
ATOM 779 O O . GLU A 1 98 ? 3.065 17.517 -17.036 1.00 91.44 98 GLU A O 1
ATOM 784 N N . ALA A 1 99 ? 1.378 16.084 -16.651 1.00 87.31 99 ALA A N 1
ATOM 785 C CA . ALA A 1 99 ? 0.472 17.068 -16.072 1.00 87.31 99 ALA A CA 1
ATOM 786 C C . ALA A 1 99 ? 0.749 17.350 -14.585 1.00 87.31 99 ALA A C 1
ATOM 788 O O . ALA A 1 99 ? 0.206 18.305 -14.049 1.00 87.31 99 ALA A O 1
ATOM 789 N N . LEU A 1 100 ? 1.575 16.549 -13.903 1.00 87.75 100 LEU A N 1
ATOM 790 C CA . LEU A 1 100 ? 1.884 16.778 -12.493 1.00 87.75 100 LEU A CA 1
ATOM 791 C C . LEU A 1 100 ? 2.717 18.054 -12.291 1.00 87.75 100 LEU A C 1
ATOM 793 O O . LEU A 1 100 ? 3.581 18.364 -13.117 1.00 87.75 100 LEU A O 1
ATOM 797 N N . PRO A 1 101 ? 2.569 18.743 -11.144 1.00 86.50 101 PRO A N 1
ATOM 798 C CA . PRO A 1 101 ? 3.479 19.810 -10.755 1.00 86.50 101 PRO A CA 1
ATOM 799 C C . PRO A 1 101 ? 4.947 19.340 -10.755 1.00 86.50 101 PRO A C 1
ATOM 801 O O . PRO A 1 101 ? 5.228 18.225 -10.309 1.00 86.50 101 PRO A O 1
ATOM 804 N N . PRO A 1 102 ? 5.917 20.179 -11.165 1.00 87.19 102 PRO A N 1
ATOM 805 C CA . PRO A 1 102 ? 7.323 19.774 -11.248 1.00 87.19 102 PRO A CA 1
ATOM 806 C C . PRO A 1 102 ? 7.921 19.229 -9.947 1.00 87.19 102 PRO A C 1
ATOM 808 O O . PRO A 1 102 ? 8.790 18.365 -9.995 1.00 87.19 102 PRO A O 1
ATOM 811 N N . ASP A 1 103 ? 7.484 19.721 -8.785 1.00 85.44 103 ASP A N 1
ATOM 812 C CA . ASP A 1 103 ? 7.945 19.200 -7.493 1.00 85.44 103 ASP A CA 1
ATOM 813 C C . ASP A 1 103 ? 7.366 17.819 -7.184 1.00 85.44 103 ASP A C 1
ATOM 815 O O . ASP A 1 103 ? 8.074 16.969 -6.648 1.00 85.44 103 ASP A O 1
ATOM 819 N N . GLU A 1 104 ? 6.122 17.566 -7.593 1.00 90.00 104 GLU A N 1
ATOM 820 C CA . GLU A 1 104 ? 5.501 16.251 -7.475 1.00 90.00 104 GLU A CA 1
ATOM 821 C C . GLU A 1 104 ? 6.184 15.241 -8.397 1.00 90.00 104 GLU A C 1
ATOM 823 O O . GLU A 1 104 ? 6.469 14.134 -7.957 1.00 90.00 104 GLU A O 1
ATOM 828 N N . GLN A 1 105 ? 6.508 15.616 -9.641 1.00 92.94 105 GLN A N 1
ATOM 829 C CA . GLN A 1 105 ? 7.176 14.738 -10.615 1.00 92.94 105 GLN A CA 1
ATOM 830 C C . GLN A 1 105 ? 8.467 14.098 -10.064 1.00 92.94 105 GLN A C 1
ATOM 832 O O . GLN A 1 105 ? 8.792 12.966 -10.416 1.00 92.94 105 GLN A O 1
ATOM 837 N N . LYS A 1 106 ? 9.163 14.779 -9.142 1.00 94.00 106 LYS A N 1
ATOM 838 C CA . LYS A 1 106 ? 10.392 14.299 -8.476 1.00 94.00 106 LYS A CA 1
ATOM 839 C C . LYS A 1 106 ? 10.182 13.103 -7.556 1.00 94.00 106 LYS A C 1
ATOM 841 O O . LYS A 1 106 ? 11.155 12.477 -7.137 1.00 94.00 106 LYS A O 1
ATOM 846 N N . LEU A 1 107 ? 8.930 12.808 -7.219 1.00 94.88 107 LEU A N 1
ATOM 847 C CA . LEU A 1 107 ? 8.543 11.681 -6.378 1.00 94.88 107 LEU A CA 1
ATOM 848 C C . LEU A 1 107 ? 8.272 10.407 -7.182 1.00 94.88 107 LEU A C 1
ATOM 850 O O . LEU A 1 107 ? 7.926 9.388 -6.591 1.00 94.88 107 LEU A O 1
ATOM 854 N N . TRP A 1 108 ? 8.398 10.463 -8.507 1.00 97.12 108 TRP A N 1
ATOM 855 C CA . TRP A 1 108 ? 8.075 9.356 -9.396 1.00 97.12 108 TRP A CA 1
ATOM 856 C C . TRP A 1 108 ? 9.325 8.853 -10.121 1.00 97.12 108 TRP A C 1
ATOM 858 O O . TRP A 1 108 ? 10.289 9.590 -10.353 1.00 97.12 108 TRP A O 1
ATOM 868 N N . HIS A 1 109 ? 9.290 7.586 -10.506 1.00 97.12 109 HIS A N 1
ATOM 869 C CA . HIS A 1 109 ? 10.328 6.920 -11.280 1.00 97.12 109 HIS A CA 1
ATOM 870 C C . HIS A 1 109 ? 9.749 6.357 -12.581 1.00 97.12 109 HIS A C 1
ATOM 872 O O . HIS A 1 109 ? 8.547 6.116 -12.677 1.00 97.12 109 HIS A O 1
ATOM 878 N N . SER A 1 110 ? 10.586 6.157 -13.597 1.00 96.56 110 SER A N 1
ATOM 879 C CA . SER A 1 110 ? 10.143 5.570 -14.868 1.00 96.56 110 SER A CA 1
ATOM 880 C C . SER A 1 110 ? 10.302 4.045 -14.879 1.00 96.56 110 SER A C 1
ATOM 882 O O . SER A 1 110 ? 11.318 3.521 -14.429 1.00 96.56 110 SER A O 1
ATOM 884 N N . HIS A 1 111 ? 9.341 3.319 -15.462 1.00 96.69 111 HIS A N 1
ATOM 885 C CA . HIS A 1 111 ? 9.414 1.847 -15.572 1.00 96.69 111 HIS A CA 1
ATOM 886 C C . HIS A 1 111 ? 10.161 1.354 -16.824 1.00 96.69 111 HIS A C 1
ATOM 888 O O . HIS A 1 111 ? 10.349 0.154 -17.046 1.00 96.69 111 HIS A O 1
ATOM 894 N N . ALA A 1 112 ? 10.577 2.272 -17.701 1.00 95.25 112 ALA A N 1
ATOM 895 C CA . ALA A 1 112 ? 11.117 1.930 -19.014 1.00 95.25 112 ALA A CA 1
ATOM 896 C C . ALA A 1 112 ? 12.353 1.018 -18.925 1.00 95.25 112 ALA A C 1
ATOM 898 O O . ALA A 1 112 ? 12.484 0.074 -19.707 1.00 95.25 112 ALA A O 1
ATOM 899 N N . PHE A 1 113 ? 13.263 1.299 -17.987 1.00 94.44 113 PHE A N 1
ATOM 900 C CA . PHE A 1 113 ? 14.503 0.540 -17.856 1.00 94.44 113 PHE A CA 1
ATOM 901 C C . PHE A 1 113 ? 14.260 -0.880 -17.346 1.00 94.44 113 PHE A C 1
ATOM 903 O O . PHE A 1 113 ? 14.720 -1.837 -17.970 1.00 94.44 113 PHE A O 1
ATOM 910 N N . GLU A 1 114 ? 13.542 -1.041 -16.237 1.00 95.19 114 GLU A N 1
ATOM 911 C CA . GLU A 1 114 ? 13.305 -2.361 -15.645 1.00 95.19 114 GLU A CA 1
ATOM 912 C C . GLU A 1 114 ? 12.517 -3.287 -16.578 1.00 95.19 114 GLU A C 1
ATOM 914 O O . GLU A 1 114 ? 12.795 -4.486 -16.637 1.00 95.19 114 GLU A O 1
ATOM 919 N N . ILE A 1 115 ? 11.603 -2.740 -17.387 1.00 96.56 115 ILE A N 1
ATOM 920 C CA . ILE A 1 115 ? 10.883 -3.513 -18.400 1.00 96.56 115 ILE A CA 1
ATOM 921 C C . ILE A 1 115 ? 11.835 -3.983 -19.494 1.00 96.56 115 ILE A C 1
ATOM 923 O O . ILE A 1 115 ? 11.904 -5.184 -19.771 1.00 96.56 115 ILE A O 1
ATOM 927 N N . LYS A 1 116 ? 12.600 -3.065 -20.092 1.00 95.31 116 LYS A N 1
ATOM 928 C CA . LYS A 1 116 ? 13.495 -3.387 -21.213 1.00 95.31 116 LYS A CA 1
ATOM 929 C C . LYS A 1 116 ? 14.653 -4.297 -20.813 1.00 95.31 116 LYS A C 1
ATOM 931 O O . LYS A 1 116 ? 15.063 -5.112 -21.622 1.00 95.31 116 LYS A O 1
ATOM 936 N N . SER A 1 117 ? 15.145 -4.188 -19.581 1.00 95.25 117 SER A N 1
ATOM 937 C CA . SER A 1 117 ? 16.261 -4.993 -19.059 1.00 95.25 117 SER A CA 1
ATOM 938 C C . SER A 1 117 ? 15.856 -6.382 -18.550 1.00 95.25 117 SER A C 1
ATOM 940 O O . SER A 1 117 ? 16.708 -7.132 -18.079 1.00 95.25 117 SER A O 1
ATOM 942 N N . GLY A 1 118 ? 14.568 -6.742 -18.606 1.00 96.12 118 GLY A N 1
ATOM 943 C CA . GLY A 1 118 ? 14.088 -8.032 -18.098 1.00 96.12 118 GLY A CA 1
ATOM 944 C C . GLY A 1 118 ? 13.985 -8.118 -16.568 1.00 96.12 118 GLY A C 1
ATOM 945 O O . GLY A 1 118 ? 13.711 -9.192 -16.028 1.00 96.12 118 GLY A O 1
ATOM 946 N N . LEU A 1 119 ? 14.183 -7.007 -15.849 1.00 97.62 119 LEU A N 1
ATOM 947 C CA . LEU A 1 119 ? 14.037 -6.947 -14.392 1.00 97.62 119 LEU A CA 1
ATOM 948 C C . LEU A 1 119 ? 12.563 -6.979 -13.971 1.00 97.62 119 LEU A C 1
ATOM 950 O O . LEU A 1 119 ? 12.225 -7.688 -13.028 1.00 97.62 119 LEU A O 1
ATOM 954 N N . TRP A 1 120 ? 11.681 -6.323 -14.722 1.00 97.62 120 TRP A N 1
ATOM 955 C CA . TRP A 1 120 ? 10.233 -6.467 -14.581 1.00 97.62 120 TRP A CA 1
ATOM 956 C C . TRP A 1 120 ? 9.773 -7.792 -15.181 1.00 97.62 120 TRP A C 1
ATOM 958 O O . TRP A 1 120 ? 10.024 -8.079 -16.355 1.00 97.62 120 TRP A O 1
ATOM 968 N N . MET A 1 121 ? 9.034 -8.595 -14.427 1.00 95.00 121 MET A N 1
ATOM 969 C CA . MET A 1 121 ? 8.361 -9.768 -14.983 1.00 95.00 121 MET A CA 1
ATOM 970 C C . MET A 1 121 ? 6.950 -9.940 -14.426 1.00 95.00 121 MET A C 1
ATOM 972 O O . MET A 1 121 ? 6.575 -9.353 -13.411 1.00 95.00 121 MET A O 1
ATOM 976 N N . ASN A 1 122 ? 6.178 -10.805 -15.079 1.00 95.38 122 ASN A N 1
ATOM 977 C CA . ASN A 1 122 ? 4.844 -11.218 -14.658 1.00 95.38 122 ASN A CA 1
ATOM 978 C C . ASN A 1 122 ? 4.893 -12.737 -14.422 1.00 95.38 122 ASN A C 1
ATOM 980 O O . ASN A 1 122 ? 4.987 -13.482 -15.404 1.00 95.38 122 ASN A O 1
ATOM 984 N N . PRO A 1 123 ? 4.887 -13.250 -13.169 1.00 94.81 123 PRO A N 1
ATOM 985 C CA . PRO A 1 123 ? 5.123 -14.673 -12.937 1.00 94.81 123 PRO A CA 1
ATOM 986 C C . PRO A 1 123 ? 4.113 -15.509 -13.688 1.00 94.81 123 PRO A C 1
ATOM 988 O O . PRO A 1 123 ? 2.940 -15.167 -13.671 1.00 94.81 123 PRO A O 1
ATOM 991 N N . ARG A 1 124 ? 4.536 -16.623 -14.291 1.00 93.19 124 ARG A N 1
ATOM 992 C CA . ARG A 1 124 ? 3.646 -17.598 -14.956 1.00 93.19 124 ARG A CA 1
ATOM 993 C C . ARG A 1 124 ? 2.871 -17.071 -16.172 1.00 93.19 124 ARG A C 1
ATOM 995 O O . ARG A 1 124 ? 2.128 -17.844 -16.771 1.00 93.19 124 ARG A O 1
ATOM 1002 N N . VAL A 1 125 ? 3.058 -15.815 -16.574 1.00 93.81 125 VAL A N 1
ATOM 1003 C CA . VAL A 1 125 ? 2.472 -15.269 -17.801 1.00 93.81 125 VAL A CA 1
ATOM 1004 C C . VAL A 1 125 ? 3.494 -15.415 -18.930 1.00 93.81 125 VAL A C 1
ATOM 1006 O O . VAL A 1 125 ? 4.615 -14.924 -18.798 1.00 93.81 125 VAL A O 1
ATOM 1009 N N . PRO A 1 126 ? 3.164 -16.100 -20.040 1.00 91.38 126 PRO A N 1
ATOM 1010 C CA . PRO A 1 126 ? 4.077 -16.215 -21.171 1.00 91.38 126 PRO A CA 1
ATOM 1011 C C . PRO A 1 126 ? 4.429 -14.847 -21.768 1.00 91.38 126 PRO A C 1
ATOM 1013 O O . PRO A 1 126 ? 3.544 -14.022 -21.987 1.00 91.38 126 PRO A O 1
ATOM 1016 N N . GLU A 1 127 ? 5.699 -14.647 -22.131 1.00 90.25 127 GLU A N 1
ATOM 1017 C CA . GLU A 1 127 ? 6.191 -13.372 -22.684 1.00 90.25 127 GLU A CA 1
ATOM 1018 C C . GLU A 1 127 ? 5.382 -12.911 -23.914 1.00 90.25 127 GLU A C 1
ATOM 1020 O O . GLU A 1 127 ? 5.078 -11.732 -24.061 1.00 90.25 127 GLU A O 1
ATOM 1025 N N . ALA A 1 128 ? 4.948 -13.846 -24.768 1.00 86.75 128 ALA A N 1
ATOM 1026 C CA . ALA A 1 128 ? 4.134 -13.545 -25.949 1.00 86.75 128 ALA A CA 1
ATOM 1027 C C . ALA A 1 128 ? 2.754 -12.937 -25.622 1.00 86.75 128 ALA A C 1
ATOM 1029 O O . ALA A 1 128 ? 2.194 -12.243 -26.465 1.00 86.75 128 ALA A O 1
ATOM 1030 N N . VAL A 1 129 ? 2.211 -13.201 -24.427 1.00 87.31 129 VAL A N 1
ATOM 1031 C CA . VAL A 1 129 ? 0.920 -12.662 -23.968 1.00 87.31 129 VAL A CA 1
ATOM 1032 C C . VAL A 1 129 ? 1.097 -11.259 -23.394 1.00 87.31 129 VAL A C 1
ATOM 1034 O O . VAL A 1 129 ? 0.298 -10.375 -23.682 1.00 87.31 129 VAL A O 1
ATOM 1037 N N . VAL A 1 130 ? 2.154 -11.044 -22.608 1.00 88.44 130 VAL A N 1
ATOM 1038 C CA . VAL A 1 130 ? 2.374 -9.777 -21.892 1.00 88.44 130 VAL A CA 1
ATOM 1039 C C . VAL A 1 130 ? 3.077 -8.715 -22.742 1.00 88.44 130 VAL A C 1
ATOM 1041 O O . VAL A 1 130 ? 2.999 -7.534 -22.432 1.00 88.44 130 VAL A O 1
ATOM 1044 N N . LYS A 1 131 ? 3.726 -9.085 -23.854 1.00 86.25 131 LYS A N 1
ATOM 1045 C CA . LYS A 1 131 ? 4.533 -8.159 -24.668 1.00 86.25 131 LYS A CA 1
ATOM 1046 C C . LYS A 1 131 ? 3.811 -6.860 -25.053 1.00 86.25 131 LYS A C 1
ATOM 1048 O O . LYS A 1 131 ? 4.398 -5.790 -24.931 1.00 86.25 131 LYS A O 1
ATOM 1053 N N . THR A 1 132 ? 2.550 -6.938 -25.481 1.00 82.94 132 THR A N 1
ATOM 1054 C CA . THR A 1 132 ? 1.757 -5.746 -25.837 1.00 82.94 132 THR A CA 1
ATOM 1055 C C . THR A 1 132 ? 1.473 -4.857 -24.629 1.00 82.94 132 THR A C 1
ATOM 1057 O O . THR A 1 132 ? 1.463 -3.635 -24.747 1.00 82.94 132 THR A O 1
ATOM 1060 N N . GLU A 1 133 ? 1.275 -5.454 -23.458 1.00 88.88 133 GLU A N 1
ATOM 1061 C CA . GLU A 1 133 ? 1.104 -4.709 -22.215 1.00 88.88 133 GLU A CA 1
ATOM 1062 C C . GLU A 1 133 ? 2.412 -4.038 -21.780 1.00 88.88 133 GLU A C 1
ATOM 1064 O O . GLU A 1 133 ? 2.399 -2.870 -21.390 1.00 88.88 133 GLU A O 1
ATOM 1069 N N . LEU A 1 134 ? 3.555 -4.716 -21.930 1.00 94.06 134 LEU A N 1
ATOM 1070 C CA . LEU A 1 134 ? 4.864 -4.142 -21.611 1.00 94.06 134 LEU A CA 1
ATOM 1071 C C . LEU A 1 134 ? 5.194 -2.905 -22.458 1.00 94.06 134 LEU A C 1
ATOM 1073 O O . LEU A 1 134 ? 5.847 -1.996 -21.955 1.00 94.06 134 LEU A O 1
ATOM 1077 N N . ASP A 1 135 ? 4.722 -2.823 -23.706 1.00 89.75 135 ASP A N 1
ATOM 1078 C CA . ASP A 1 135 ? 4.868 -1.616 -24.537 1.00 89.75 135 ASP A CA 1
ATOM 1079 C C . ASP A 1 135 ? 4.151 -0.394 -23.948 1.00 89.75 135 ASP A C 1
ATOM 1081 O O . ASP A 1 135 ? 4.645 0.733 -24.058 1.00 89.75 135 ASP A O 1
ATOM 1085 N N . SER A 1 136 ? 2.991 -0.615 -23.325 1.00 90.62 136 SER A N 1
ATOM 1086 C CA . SER A 1 136 ? 2.244 0.429 -22.621 1.00 90.62 136 SER A CA 1
ATOM 1087 C C . SER A 1 136 ? 2.913 0.763 -21.288 1.00 90.62 136 SER A C 1
ATOM 1089 O O . SER A 1 136 ? 3.245 1.919 -21.028 1.00 90.62 136 SER A O 1
ATOM 1091 N N . LEU A 1 137 ? 3.220 -0.257 -20.479 1.00 94.88 137 LEU A N 1
ATOM 1092 C CA . LEU A 1 137 ? 3.841 -0.087 -19.164 1.00 94.88 137 LEU A CA 1
ATOM 1093 C C . LEU A 1 137 ? 5.233 0.555 -19.245 1.00 94.88 137 LEU A C 1
ATOM 1095 O O . LEU A 1 137 ? 5.583 1.356 -18.385 1.00 94.88 137 LEU A O 1
ATOM 1099 N N . ALA A 1 138 ? 6.002 0.323 -20.311 1.00 95.62 138 ALA A N 1
ATOM 1100 C CA . ALA A 1 138 ? 7.304 0.963 -20.518 1.00 95.62 138 ALA A CA 1
ATOM 1101 C C . ALA A 1 138 ? 7.233 2.488 -20.743 1.00 95.62 138 ALA A C 1
ATOM 1103 O O . ALA A 1 138 ? 8.276 3.132 -20.875 1.00 95.62 138 ALA A O 1
ATOM 1104 N N . LYS A 1 139 ? 6.028 3.066 -20.816 1.00 95.12 139 LYS A N 1
ATOM 1105 C CA . LYS A 1 139 ? 5.772 4.515 -20.873 1.00 95.12 139 LYS A CA 1
ATOM 1106 C C . LYS A 1 139 ? 5.204 5.071 -19.567 1.00 95.12 139 LYS A C 1
ATOM 1108 O O . LYS A 1 139 ? 4.898 6.253 -19.494 1.00 95.12 139 LYS A O 1
ATOM 1113 N N . THR A 1 140 ? 5.012 4.226 -18.561 1.00 96.69 140 THR A N 1
ATOM 1114 C CA . THR A 1 140 ? 4.388 4.621 -17.297 1.00 96.69 140 THR A CA 1
ATOM 1115 C C . THR A 1 140 ? 5.420 5.056 -16.264 1.00 96.69 140 THR A C 1
ATOM 1117 O O . THR A 1 140 ? 6.615 4.753 -16.375 1.00 96.69 140 THR A O 1
ATOM 1120 N N . TYR A 1 141 ? 4.923 5.770 -15.259 1.00 97.94 141 TYR A N 1
ATOM 1121 C CA . TYR A 1 141 ? 5.684 6.246 -14.115 1.00 97.94 141 TYR A CA 1
ATOM 1122 C C . TYR A 1 141 ? 5.080 5.701 -12.822 1.00 97.94 141 TYR A C 1
ATOM 1124 O O . TYR A 1 141 ? 3.854 5.638 -12.695 1.00 97.94 141 TYR A O 1
ATOM 1132 N N . GLY A 1 142 ? 5.935 5.325 -11.876 1.00 98.12 142 GLY A N 1
ATOM 1133 C CA . GLY A 1 142 ? 5.572 4.767 -10.577 1.00 98.12 142 GLY A CA 1
ATOM 1134 C C . GLY A 1 142 ? 5.899 5.714 -9.428 1.00 98.12 142 GLY A C 1
ATOM 1135 O O . GLY A 1 142 ? 6.943 6.366 -9.431 1.00 98.12 142 GLY A O 1
ATOM 1136 N N . LYS A 1 143 ? 5.023 5.786 -8.423 1.00 98.25 143 LYS A N 1
ATOM 1137 C CA . LYS A 1 143 ? 5.329 6.356 -7.105 1.00 98.25 143 LYS A CA 1
ATOM 1138 C C . LYS A 1 143 ? 5.086 5.310 -6.035 1.00 98.25 143 LYS A C 1
ATOM 1140 O O . LYS A 1 143 ? 3.936 5.010 -5.709 1.00 98.25 143 LYS A O 1
ATOM 1145 N N . PHE A 1 144 ? 6.176 4.810 -5.461 1.00 98.38 144 PHE A N 1
ATOM 1146 C CA . PHE A 1 144 ? 6.158 3.763 -4.448 1.00 98.38 144 PHE A CA 1
ATOM 1147 C C . PHE A 1 144 ? 6.626 4.290 -3.086 1.00 98.38 144 PHE A C 1
ATOM 1149 O O . PHE A 1 144 ? 7.773 4.709 -2.916 1.00 98.38 144 PHE A O 1
ATOM 1156 N N . TRP A 1 145 ? 5.728 4.220 -2.100 1.00 98.31 145 TRP A N 1
ATOM 1157 C CA . TRP A 1 145 ? 6.031 4.461 -0.691 1.00 98.31 145 TRP A CA 1
ATOM 1158 C C . TRP A 1 145 ? 6.155 3.136 0.064 1.00 98.31 145 TRP A C 1
ATOM 1160 O O . TRP A 1 145 ? 5.160 2.436 0.266 1.00 98.31 145 TRP A O 1
ATOM 1170 N N . CYS A 1 146 ? 7.370 2.817 0.513 1.00 98.38 146 CYS A N 1
ATOM 1171 C CA . CYS A 1 146 ? 7.665 1.671 1.368 1.00 98.38 146 CYS A CA 1
ATOM 1172 C C . CYS A 1 146 ? 7.431 2.043 2.835 1.00 98.38 146 CYS A C 1
ATOM 1174 O O . CYS A 1 146 ? 8.162 2.848 3.404 1.00 98.38 146 CYS A O 1
ATOM 1176 N N . THR A 1 147 ? 6.411 1.464 3.457 1.00 97.88 147 THR A N 1
ATOM 1177 C CA . THR A 1 147 ? 6.019 1.699 4.853 1.00 97.88 147 THR A CA 1
ATOM 1178 C C . THR A 1 147 ? 6.593 0.658 5.821 1.00 97.88 147 THR A C 1
ATOM 1180 O O . THR A 1 147 ? 6.400 0.789 7.029 1.00 97.88 147 THR A O 1
ATOM 1183 N N . TRP A 1 148 ? 7.318 -0.352 5.319 1.00 97.44 148 TRP A N 1
ATOM 1184 C CA . TRP A 1 148 ? 8.027 -1.352 6.124 1.00 97.44 148 TRP A CA 1
ATOM 1185 C C . TRP A 1 148 ? 9.362 -1.753 5.492 1.00 97.44 148 TRP A C 1
ATOM 1187 O O . TRP A 1 148 ? 9.422 -2.467 4.492 1.00 97.44 148 TRP A O 1
ATOM 1197 N N . GLN A 1 149 ? 10.457 -1.332 6.126 1.00 94.75 149 GLN A N 1
ATOM 1198 C CA . GLN A 1 149 ? 11.812 -1.476 5.591 1.00 94.75 149 GLN A CA 1
ATOM 1199 C C . GLN A 1 149 ? 12.461 -2.828 5.932 1.00 94.75 149 GLN A C 1
ATOM 1201 O O . GLN A 1 149 ? 13.404 -2.923 6.718 1.00 94.75 149 GLN A O 1
ATOM 1206 N N . VAL A 1 150 ? 11.935 -3.895 5.334 1.00 93.50 150 VAL A N 1
ATOM 1207 C CA . VAL A 1 150 ? 12.311 -5.288 5.638 1.00 93.50 150 VAL A CA 1
ATOM 1208 C C . VAL A 1 150 ? 13.781 -5.635 5.373 1.00 93.50 150 VAL A C 1
ATOM 1210 O O . VAL A 1 150 ? 14.308 -6.558 5.990 1.00 93.50 150 VAL A O 1
ATOM 1213 N N . ASP A 1 151 ? 14.466 -4.894 4.499 1.00 93.62 151 ASP A N 1
ATOM 1214 C CA . ASP A 1 151 ? 15.885 -5.100 4.176 1.00 93.62 151 ASP A CA 1
ATOM 1215 C C . ASP A 1 151 ? 16.822 -4.833 5.360 1.00 93.62 151 ASP A C 1
ATOM 1217 O O . ASP A 1 151 ? 17.927 -5.368 5.395 1.00 93.62 151 ASP A O 1
ATOM 1221 N N . ARG A 1 152 ? 16.378 -4.048 6.351 1.00 91.25 152 ARG A N 1
ATOM 1222 C CA . ARG A 1 152 ? 17.130 -3.798 7.591 1.00 91.25 152 ARG A CA 1
ATOM 1223 C C . ARG A 1 152 ? 17.075 -4.971 8.576 1.00 91.25 152 ARG A C 1
ATOM 1225 O O . ARG A 1 152 ? 17.735 -4.925 9.609 1.00 91.25 152 ARG A O 1
ATOM 1232 N N . GLY A 1 153 ? 16.283 -6.005 8.275 1.00 89.94 153 GLY A N 1
ATOM 1233 C CA . GLY A 1 153 ? 15.940 -7.069 9.222 1.00 89.94 153 GLY A CA 1
ATOM 1234 C C . GLY A 1 153 ? 14.806 -6.683 10.177 1.00 89.94 153 GLY A C 1
ATOM 1235 O O . GLY A 1 153 ? 14.607 -7.345 11.196 1.00 89.94 153 GLY A O 1
ATOM 1236 N N . ASP A 1 154 ? 14.061 -5.619 9.863 1.00 92.12 154 ASP A N 1
ATOM 1237 C CA . ASP A 1 154 ? 12.980 -5.120 10.707 1.00 92.12 154 ASP A CA 1
ATOM 1238 C C . ASP A 1 154 ? 11.830 -6.133 10.796 1.00 92.12 154 ASP A C 1
ATOM 1240 O O . ASP A 1 154 ? 11.134 -6.430 9.817 1.00 92.12 154 ASP A O 1
ATOM 1244 N N . LEU A 1 155 ? 11.594 -6.631 12.010 1.00 92.50 155 LEU A N 1
ATOM 1245 C CA . LEU A 1 155 ? 10.511 -7.573 12.312 1.00 92.50 155 LEU A CA 1
ATOM 1246 C C . LEU A 1 155 ? 9.136 -6.899 12.446 1.00 92.50 155 LEU A C 1
ATOM 1248 O O . LEU A 1 155 ? 8.118 -7.589 12.429 1.00 92.50 155 LEU A O 1
ATOM 1252 N N . LEU A 1 156 ? 9.112 -5.572 12.595 1.00 95.81 156 LEU A N 1
ATOM 1253 C CA . LEU A 1 156 ? 7.925 -4.724 12.722 1.00 95.81 156 LEU A CA 1
ATOM 1254 C C . LEU A 1 156 ? 8.086 -3.480 11.822 1.00 95.81 156 LEU A C 1
ATOM 1256 O O . LEU A 1 156 ? 9.220 -3.094 11.533 1.00 95.81 156 LEU A O 1
ATOM 1260 N N . PRO A 1 157 ? 6.989 -2.832 11.394 1.00 95.94 157 PRO A N 1
ATOM 1261 C CA . PRO A 1 157 ? 7.006 -1.671 10.499 1.00 95.94 157 PRO A CA 1
ATOM 1262 C C . PRO A 1 157 ? 7.419 -0.385 11.239 1.00 95.94 157 PRO A C 1
ATOM 1264 O O . PRO A 1 157 ? 6.606 0.499 11.528 1.00 95.94 157 PRO A O 1
ATOM 1267 N N . VAL A 1 158 ? 8.705 -0.295 11.578 1.00 94.50 158 VAL A N 1
ATOM 1268 C CA . VAL A 1 158 ? 9.285 0.808 12.355 1.00 94.50 158 VAL A CA 1
ATOM 1269 C C . VAL A 1 158 ? 9.786 1.951 11.470 1.00 94.50 158 VAL A C 1
ATOM 1271 O O . VAL A 1 158 ? 10.310 1.746 10.371 1.00 94.50 158 VAL A O 1
ATOM 1274 N N . GLY A 1 159 ? 9.667 3.172 11.984 1.00 92.69 159 GLY A N 1
ATOM 1275 C CA . GLY A 1 159 ? 10.043 4.404 11.306 1.00 92.69 159 GLY A CA 1
ATOM 1276 C C . GLY A 1 159 ? 8.995 4.920 10.322 1.00 92.69 159 GLY A C 1
ATOM 1277 O O . GLY A 1 159 ? 7.845 4.477 10.279 1.00 92.69 159 GLY A O 1
ATOM 1278 N N . GLU A 1 160 ? 9.410 5.915 9.555 1.00 91.94 160 GLU A N 1
ATOM 1279 C CA . GLU A 1 160 ? 8.610 6.591 8.538 1.00 91.94 160 GLU A CA 1
ATOM 1280 C C . GLU A 1 160 ? 8.661 5.875 7.172 1.00 91.94 160 GLU A C 1
ATOM 1282 O O . GLU A 1 160 ? 9.597 5.105 6.903 1.00 91.94 160 GLU A O 1
ATOM 1287 N N . PRO A 1 161 ? 7.671 6.118 6.291 1.00 95.88 161 PRO A N 1
ATOM 1288 C CA . PRO A 1 161 ? 7.669 5.594 4.937 1.00 95.88 161 PRO A CA 1
ATOM 1289 C C . PRO A 1 161 ? 8.828 6.149 4.113 1.00 95.88 161 PRO A C 1
ATOM 1291 O O . PRO A 1 161 ? 9.028 7.357 4.054 1.00 95.88 161 PRO A O 1
ATOM 1294 N N . ALA A 1 162 ? 9.533 5.279 3.401 1.00 95.12 162 ALA A N 1
ATOM 1295 C CA . ALA A 1 162 ? 10.595 5.670 2.492 1.00 95.12 162 ALA A CA 1
ATOM 1296 C C . ALA A 1 162 ? 10.104 5.695 1.043 1.00 95.12 162 ALA A C 1
ATOM 1298 O O . ALA A 1 162 ? 9.400 4.789 0.593 1.00 95.12 162 ALA A O 1
ATOM 1299 N N . LEU A 1 163 ? 10.525 6.713 0.293 1.00 96.75 163 LEU A N 1
ATOM 1300 C CA . LEU A 1 163 ? 10.306 6.756 -1.146 1.00 96.75 163 LEU A CA 1
ATOM 1301 C C . LEU A 1 163 ? 11.227 5.754 -1.852 1.00 96.75 163 LEU A C 1
ATOM 1303 O O . LEU A 1 163 ? 12.430 5.706 -1.572 1.00 96.75 163 LEU A O 1
ATOM 1307 N N . MET A 1 164 ? 10.668 5.002 -2.793 1.00 97.06 164 MET A N 1
ATOM 1308 C CA . MET A 1 164 ? 11.372 3.973 -3.549 1.00 97.06 164 MET A CA 1
ATOM 1309 C C . MET A 1 164 ? 11.490 4.341 -5.032 1.00 97.06 164 MET A C 1
ATOM 1311 O O . MET A 1 164 ? 10.634 5.023 -5.598 1.00 97.06 164 MET A O 1
ATOM 1315 N N . MET A 1 165 ? 12.568 3.879 -5.656 1.00 95.69 165 MET A N 1
ATOM 1316 C CA . MET A 1 165 ? 12.933 4.153 -7.043 1.00 95.69 165 MET A CA 1
ATOM 1317 C C . MET A 1 165 ? 13.113 2.846 -7.816 1.00 95.69 165 MET A C 1
ATOM 1319 O O . MET A 1 165 ? 13.561 1.841 -7.256 1.00 95.69 165 MET A O 1
ATOM 1323 N N . SER A 1 166 ? 12.802 2.891 -9.110 1.00 95.19 166 SER A N 1
ATOM 1324 C CA . SER A 1 166 ? 13.044 1.790 -10.044 1.00 95.19 166 SER A CA 1
ATOM 1325 C C . SER A 1 166 ? 14.540 1.662 -10.385 1.00 95.19 166 SER A C 1
ATOM 1327 O O . SER A 1 166 ? 15.268 2.668 -10.365 1.00 95.19 166 SER A O 1
ATOM 1329 N N . PRO A 1 167 ? 15.033 0.444 -10.690 1.00 95.25 167 PRO A N 1
ATOM 1330 C CA . PRO A 1 167 ? 16.382 0.218 -11.183 1.00 95.25 167 PRO A CA 1
ATOM 1331 C C . PRO A 1 167 ? 16.741 1.091 -12.386 1.00 95.25 167 PRO A C 1
ATOM 1333 O O . PRO A 1 167 ? 15.887 1.505 -13.167 1.00 95.25 167 PRO A O 1
ATOM 1336 N N . GLN A 1 168 ? 18.035 1.335 -12.576 1.00 92.94 168 GLN A N 1
ATOM 1337 C CA . GLN A 1 168 ? 18.564 2.109 -13.699 1.00 92.94 168 GLN A CA 1
ATOM 1338 C C . GLN A 1 168 ? 19.806 1.445 -14.305 1.00 92.94 168 GLN A C 1
ATOM 1340 O O . GLN A 1 168 ? 20.447 0.595 -13.692 1.00 92.94 168 GLN A O 1
ATOM 1345 N N . VAL A 1 169 ? 20.160 1.873 -15.520 1.00 89.62 169 VAL A N 1
ATOM 1346 C CA . VAL A 1 169 ? 21.266 1.324 -16.332 1.00 89.62 169 VAL A CA 1
ATOM 1347 C C . VAL A 1 169 ? 22.664 1.572 -15.757 1.00 89.62 169 VAL A C 1
ATOM 1349 O O . VAL A 1 169 ? 23.615 0.895 -16.134 1.00 89.62 169 VAL A O 1
ATOM 1352 N N . GLU A 1 170 ? 22.803 2.527 -14.840 1.00 86.81 170 GLU A N 1
ATOM 1353 C CA . GLU A 1 170 ? 24.090 2.977 -14.308 1.00 86.81 170 GLU A CA 1
ATOM 1354 C C . GLU A 1 170 ? 24.080 3.025 -12.774 1.00 86.81 170 GLU A C 1
ATOM 1356 O O . GLU A 1 170 ? 23.022 3.238 -12.167 1.00 86.81 170 GLU A O 1
ATOM 1361 N N . PRO A 1 171 ? 25.248 2.860 -12.118 1.00 86.50 171 PRO A N 1
ATOM 1362 C CA . PRO A 1 171 ? 25.371 3.069 -10.683 1.00 86.50 171 PRO A CA 1
ATOM 1363 C C . PRO A 1 171 ? 24.903 4.471 -10.243 1.00 86.50 171 PRO A C 1
ATOM 1365 O O . PRO A 1 171 ? 25.104 5.445 -10.966 1.00 86.50 171 PRO A O 1
ATOM 1368 N N . PRO A 1 172 ? 24.347 4.603 -9.027 1.00 88.00 172 PRO A N 1
ATOM 1369 C CA . PRO A 1 172 ? 24.092 3.526 -8.071 1.00 88.00 172 PRO A CA 1
ATOM 1370 C C . PRO A 1 172 ? 22.779 2.750 -8.318 1.00 88.00 172 PRO A C 1
ATOM 1372 O O . PRO A 1 172 ? 22.405 1.940 -7.482 1.00 88.00 172 PRO A O 1
ATOM 1375 N N . GLY A 1 173 ? 22.091 2.949 -9.448 1.00 90.19 173 GLY A N 1
ATOM 1376 C CA . GLY A 1 173 ? 20.789 2.330 -9.738 1.00 90.19 173 GLY A CA 1
ATOM 1377 C C . GLY A 1 173 ? 20.823 0.876 -10.230 1.00 90.19 173 GLY A C 1
ATOM 1378 O O . GLY A 1 173 ? 19.771 0.319 -10.538 1.00 90.19 173 GLY A O 1
ATOM 1379 N N . LEU A 1 174 ? 22.001 0.250 -10.315 1.00 94.19 174 LEU A N 1
ATOM 1380 C CA . LEU A 1 174 ? 22.132 -1.153 -10.716 1.00 94.19 174 LEU A CA 1
ATOM 1381 C C . LEU A 1 174 ? 21.623 -2.098 -9.621 1.00 94.19 174 LEU A C 1
ATOM 1383 O O . LEU A 1 174 ? 22.008 -1.980 -8.455 1.00 94.19 174 LEU A O 1
ATOM 1387 N N . VAL A 1 175 ? 20.840 -3.106 -10.010 1.00 96.88 175 VAL A N 1
ATOM 1388 C CA . VAL A 1 175 ? 20.450 -4.191 -9.099 1.00 96.88 175 VAL A CA 1
ATOM 1389 C C . VAL A 1 175 ? 21.644 -5.103 -8.829 1.00 96.88 175 VAL A C 1
ATOM 1391 O O . VAL A 1 175 ? 22.392 -5.463 -9.740 1.00 96.88 175 VAL A O 1
ATOM 1394 N N . LYS A 1 176 ? 21.814 -5.520 -7.572 1.00 96.31 176 LYS A N 1
ATOM 1395 C CA . LYS A 1 176 ? 22.841 -6.491 -7.175 1.00 96.31 176 LYS A CA 1
ATOM 1396 C C . LYS A 1 176 ? 22.657 -7.801 -7.961 1.00 96.31 176 LYS A C 1
ATOM 1398 O O . LYS A 1 176 ? 21.587 -8.404 -7.864 1.00 96.31 176 LYS A O 1
ATOM 1403 N N . PRO A 1 177 ? 23.694 -8.318 -8.651 1.00 96.62 177 PRO A N 1
ATOM 1404 C CA . PRO A 1 177 ? 23.574 -9.539 -9.455 1.00 96.62 177 PRO A CA 1
ATOM 1405 C C . PRO A 1 177 ? 23.048 -10.754 -8.682 1.00 96.62 177 PRO A C 1
ATOM 1407 O O . PRO A 1 177 ? 22.307 -11.558 -9.236 1.00 96.62 177 PRO A O 1
ATOM 1410 N N . ALA A 1 178 ? 23.386 -10.869 -7.394 1.00 97.19 178 ALA A N 1
ATOM 1411 C CA . ALA A 1 178 ? 22.901 -11.950 -6.537 1.00 97.19 178 ALA A CA 1
ATOM 1412 C C . ALA A 1 178 ? 21.371 -11.930 -6.350 1.00 97.19 178 ALA A C 1
ATOM 1414 O O . ALA A 1 178 ? 20.757 -12.994 -6.353 1.00 97.19 178 ALA A O 1
ATOM 1415 N N . LEU A 1 179 ? 20.754 -10.743 -6.248 1.00 96.94 179 LEU A N 1
ATOM 1416 C CA . LEU A 1 179 ? 19.295 -10.607 -6.138 1.00 96.94 179 LEU A CA 1
ATOM 1417 C C . LEU A 1 179 ? 18.610 -11.054 -7.433 1.00 96.94 179 LEU A C 1
ATOM 1419 O O . LEU A 1 179 ? 17.661 -11.833 -7.398 1.00 96.94 179 LEU A O 1
ATOM 1423 N N . VAL A 1 180 ? 19.146 -10.634 -8.584 1.00 98.12 180 VAL A N 1
ATOM 1424 C CA . VAL A 1 180 ? 18.637 -11.049 -9.901 1.00 98.12 180 VAL A CA 1
ATOM 1425 C C . VAL A 1 180 ? 18.749 -12.564 -10.074 1.00 98.12 180 VAL A C 1
ATOM 1427 O O . VAL A 1 180 ? 17.777 -13.208 -10.453 1.00 98.12 180 VAL A O 1
ATOM 1430 N N . GLN A 1 181 ? 19.900 -13.154 -9.735 1.00 98.00 181 GLN A N 1
ATOM 1431 C CA . GLN A 1 181 ? 20.106 -14.604 -9.819 1.00 98.00 181 GLN A CA 1
ATOM 1432 C C . GLN A 1 181 ? 19.145 -15.382 -8.913 1.00 98.00 181 GLN A C 1
ATOM 1434 O O . GLN A 1 181 ? 18.598 -16.397 -9.342 1.00 98.00 181 GLN A O 1
ATOM 1439 N N . GLN A 1 182 ? 18.917 -14.913 -7.683 1.00 97.50 182 GLN A N 1
ATOM 1440 C CA . GLN A 1 182 ? 17.984 -15.544 -6.749 1.00 97.50 182 GLN A CA 1
ATOM 1441 C C . GLN A 1 182 ? 16.550 -15.539 -7.297 1.00 97.50 182 GLN A C 1
ATOM 1443 O O . GLN A 1 182 ? 15.898 -16.586 -7.323 1.00 97.50 182 GLN A O 1
ATOM 1448 N N . ARG A 1 183 ? 16.080 -14.385 -7.786 1.00 97.44 183 ARG A N 1
ATOM 1449 C CA . ARG A 1 183 ? 14.763 -14.240 -8.418 1.00 97.44 183 ARG A CA 1
ATOM 1450 C C . ARG A 1 183 ? 14.639 -15.136 -9.648 1.00 97.44 183 ARG A C 1
ATOM 1452 O O . ARG A 1 183 ? 13.657 -15.865 -9.793 1.00 97.44 183 ARG A O 1
ATOM 1459 N N . ASP A 1 184 ? 15.632 -15.110 -10.531 1.00 98.12 184 ASP A N 1
ATOM 1460 C CA . ASP A 1 184 ? 15.623 -15.873 -11.782 1.00 98.12 184 ASP A CA 1
ATOM 1461 C C . ASP A 1 184 ? 15.570 -17.384 -11.521 1.00 98.12 184 ASP A C 1
ATOM 1463 O O . ASP A 1 184 ? 14.797 -18.095 -12.166 1.00 98.12 184 ASP A O 1
ATOM 1467 N N . GLN A 1 185 ? 16.301 -17.867 -10.512 1.00 97.94 185 GLN A N 1
ATOM 1468 C CA . GLN A 1 185 ? 16.220 -19.254 -10.048 1.00 97.94 185 GLN A CA 1
ATOM 1469 C C . GLN A 1 185 ? 14.837 -19.587 -9.472 1.00 97.94 185 GLN A C 1
ATOM 1471 O O . GLN A 1 185 ? 14.273 -20.627 -9.816 1.00 97.94 185 GLN A O 1
ATOM 1476 N N . LYS A 1 186 ? 14.266 -18.707 -8.635 1.00 96.12 186 LYS A N 1
ATOM 1477 C CA . LYS A 1 186 ? 12.935 -18.884 -8.023 1.00 96.12 186 LYS A CA 1
ATOM 1478 C C . LYS A 1 186 ? 11.836 -19.056 -9.075 1.00 96.12 186 LYS A C 1
ATOM 1480 O O . LYS A 1 186 ? 10.964 -19.909 -8.911 1.00 96.12 186 LYS A O 1
ATOM 1485 N N . TYR A 1 187 ? 11.881 -18.273 -10.153 1.00 96.19 187 TYR A N 1
ATOM 1486 C CA . TYR A 1 187 ? 10.863 -18.299 -11.210 1.00 96.19 187 TYR A CA 1
ATOM 1487 C C . TYR A 1 187 ? 11.239 -19.133 -12.437 1.00 96.19 187 TYR A C 1
ATOM 1489 O O . TYR A 1 187 ? 10.413 -19.269 -13.340 1.00 96.19 187 TYR A O 1
ATOM 1497 N N . ASN A 1 188 ? 12.436 -19.725 -12.461 1.00 95.94 188 ASN A N 1
ATOM 1498 C CA . ASN A 1 188 ? 12.976 -20.459 -13.605 1.00 95.94 188 ASN A CA 1
ATOM 1499 C C . ASN A 1 188 ? 12.935 -19.624 -14.903 1.00 95.94 188 ASN A C 1
ATOM 1501 O O . ASN A 1 188 ? 12.404 -20.054 -15.931 1.00 95.94 188 ASN A O 1
ATOM 1505 N N . ILE A 1 189 ? 13.472 -18.405 -14.830 1.00 95.62 189 ILE A N 1
ATOM 1506 C CA . ILE A 1 189 ? 13.567 -17.455 -15.948 1.00 95.62 189 ILE A CA 1
ATOM 1507 C C . ILE A 1 189 ? 15.020 -17.009 -16.170 1.00 95.62 189 ILE A C 1
ATOM 1509 O O . ILE A 1 189 ? 15.913 -17.357 -15.405 1.00 95.62 189 ILE A O 1
ATOM 1513 N N . SER A 1 190 ? 15.254 -16.230 -17.227 1.00 97.06 190 SER A N 1
ATOM 1514 C CA . SER A 1 190 ? 16.520 -15.534 -17.473 1.00 97.06 190 SER A CA 1
ATOM 1515 C C . SER A 1 190 ? 16.219 -14.080 -17.816 1.00 97.06 190 SER A C 1
ATOM 1517 O O . SER A 1 190 ? 15.587 -13.807 -18.838 1.00 97.06 190 SER A O 1
ATOM 1519 N N . SER A 1 191 ? 16.671 -13.158 -16.966 1.00 96.69 191 SER A N 1
ATOM 1520 C CA . SER A 1 191 ? 16.513 -11.714 -17.174 1.00 96.69 191 SER A CA 1
ATOM 1521 C C . SER A 1 191 ? 17.178 -11.252 -18.471 1.00 96.69 191 SER A C 1
ATOM 1523 O O . SER A 1 191 ? 16.598 -10.468 -19.212 1.00 96.69 191 SER A O 1
ATOM 1525 N N . GLU A 1 192 ? 18.350 -11.805 -18.797 1.00 96.19 192 GLU A N 1
ATOM 1526 C CA . GLU A 1 192 ? 19.060 -11.540 -20.055 1.00 96.19 192 GLU A CA 1
ATOM 1527 C C . GLU A 1 192 ? 18.219 -11.953 -21.270 1.00 96.19 192 GLU A C 1
ATOM 1529 O O . GLU A 1 192 ? 17.975 -11.150 -22.167 1.00 96.19 192 GLU A O 1
ATOM 1534 N N . ARG A 1 193 ? 17.648 -13.163 -21.252 1.00 96.06 193 ARG A N 1
ATOM 1535 C CA . ARG A 1 193 ? 16.751 -13.611 -22.324 1.00 96.06 193 ARG A CA 1
ATOM 1536 C C . ARG A 1 193 ? 15.494 -12.745 -22.429 1.00 96.06 193 ARG A C 1
ATOM 1538 O O . ARG A 1 193 ? 15.011 -12.511 -23.535 1.00 96.06 193 ARG A O 1
ATOM 1545 N N . LEU A 1 194 ? 14.925 -12.311 -21.303 1.00 95.88 194 LEU A N 1
ATOM 1546 C CA . LEU A 1 194 ? 13.788 -11.387 -21.315 1.00 95.88 194 LEU A CA 1
ATOM 1547 C C . LEU A 1 194 ? 14.187 -10.047 -21.941 1.00 95.88 194 LEU A C 1
ATOM 1549 O O . LEU A 1 194 ? 13.446 -9.536 -22.774 1.00 95.88 194 LEU A O 1
ATOM 1553 N N . SER A 1 195 ? 15.367 -9.526 -21.606 1.00 95.25 195 SER A N 1
ATOM 1554 C CA . SER A 1 195 ? 15.923 -8.319 -22.220 1.00 95.25 195 SER A CA 1
ATOM 1555 C C . SER A 1 195 ? 16.029 -8.459 -23.745 1.00 95.25 195 SER A C 1
ATOM 1557 O O . SER A 1 195 ? 15.524 -7.609 -24.480 1.00 95.25 195 SER A O 1
ATOM 1559 N N . ASP A 1 196 ? 16.577 -9.573 -24.240 1.00 95.38 196 ASP A N 1
ATOM 1560 C CA . ASP A 1 196 ? 16.703 -9.842 -25.681 1.00 95.38 196 ASP A CA 1
ATOM 1561 C C . ASP A 1 196 ? 15.346 -9.892 -26.401 1.00 95.38 196 ASP A C 1
ATOM 1563 O O . ASP A 1 196 ? 15.192 -9.385 -27.513 1.00 95.38 196 ASP A O 1
ATOM 1567 N N . LEU A 1 197 ? 14.319 -10.464 -25.766 1.00 94.31 197 LEU A N 1
ATOM 1568 C CA . LEU A 1 197 ? 12.964 -10.540 -26.332 1.00 94.31 197 LEU A CA 1
ATOM 1569 C C . LEU A 1 197 ? 12.254 -9.175 -26.397 1.00 94.31 197 LEU A C 1
ATOM 1571 O O . LEU A 1 197 ? 11.276 -9.009 -27.148 1.00 94.31 197 LEU A O 1
ATOM 1575 N N . ARG A 1 198 ? 12.758 -8.203 -25.631 1.00 94.81 198 ARG A N 1
ATOM 1576 C CA . ARG A 1 198 ? 12.167 -6.882 -25.400 1.00 94.81 198 ARG A CA 1
ATOM 1577 C C . ARG A 1 198 ? 12.910 -5.738 -26.080 1.00 94.81 198 ARG A C 1
ATOM 1579 O O . ARG A 1 198 ? 12.471 -4.600 -25.965 1.00 94.81 198 ARG A O 1
ATOM 1586 N N . VAL A 1 199 ? 13.942 -6.014 -26.878 1.00 89.25 199 VAL A N 1
ATOM 1587 C CA . VAL A 1 199 ? 14.678 -4.992 -27.658 1.00 89.25 199 VAL A CA 1
ATOM 1588 C C . VAL A 1 199 ? 13.784 -4.134 -28.565 1.00 89.25 199 VAL A C 1
ATOM 1590 O O . VAL A 1 199 ? 14.139 -3.010 -28.907 1.00 89.25 199 VAL A O 1
ATOM 1593 N N . HIS A 1 200 ? 12.614 -4.651 -28.951 1.00 87.19 200 HIS A N 1
ATOM 1594 C CA . HIS A 1 200 ? 11.635 -3.948 -29.784 1.00 87.19 200 HIS A CA 1
ATOM 1595 C C . HIS A 1 200 ? 10.625 -3.113 -28.993 1.00 87.19 200 HIS A C 1
ATOM 1597 O O . HIS A 1 200 ? 9.837 -2.402 -29.614 1.00 87.19 200 HIS A O 1
ATOM 1603 N N . ILE A 1 201 ? 10.626 -3.196 -27.657 1.00 88.56 201 ILE A N 1
ATOM 1604 C CA . ILE A 1 201 ? 9.748 -2.377 -26.826 1.00 88.56 201 ILE A CA 1
ATOM 1605 C C . ILE A 1 201 ? 10.175 -0.923 -26.984 1.00 88.56 201 ILE A C 1
ATOM 1607 O O . ILE A 1 201 ? 11.272 -0.526 -26.575 1.00 88.56 201 ILE A O 1
ATOM 1611 N N . ALA A 1 202 ? 9.301 -0.116 -27.580 1.00 79.38 202 ALA A N 1
ATOM 1612 C CA . ALA A 1 202 ? 9.610 1.281 -27.864 1.00 79.38 202 ALA A CA 1
ATOM 1613 C C . ALA A 1 202 ? 9.837 2.058 -26.556 1.00 79.38 202 ALA A C 1
ATOM 1615 O O . ALA A 1 202 ? 10.811 2.805 -26.431 1.00 79.38 202 ALA A O 1
ATOM 1616 N N . GLY A 1 203 ? 9.000 1.803 -25.542 1.00 75.25 203 GLY A N 1
ATOM 1617 C CA . GLY A 1 203 ? 8.964 2.558 -24.287 1.00 75.25 203 GLY A CA 1
ATOM 1618 C C . GLY A 1 203 ? 8.717 4.053 -24.502 1.00 75.25 203 GLY A C 1
ATOM 1619 O O . GLY A 1 203 ? 8.287 4.475 -25.580 1.00 75.25 203 GLY A O 1
ATOM 1620 N N . ALA A 1 204 ? 8.979 4.858 -23.472 1.00 73.06 204 ALA A N 1
ATOM 1621 C CA . ALA A 1 204 ? 8.971 6.312 -23.608 1.00 73.06 204 ALA A CA 1
ATOM 1622 C C . ALA A 1 204 ? 10.121 6.772 -24.524 1.00 73.06 204 ALA A C 1
ATOM 1624 O O . ALA A 1 204 ? 11.274 6.377 -24.341 1.00 73.06 204 ALA A O 1
ATOM 1625 N N . THR A 1 205 ? 9.816 7.623 -25.508 1.00 70.62 205 THR A N 1
ATOM 1626 C CA . THR A 1 205 ? 10.826 8.242 -26.390 1.00 70.62 205 THR A CA 1
ATOM 1627 C C . THR A 1 205 ? 11.701 9.244 -25.640 1.00 70.62 205 THR A C 1
ATOM 1629 O O . THR A 1 205 ? 12.852 9.470 -26.010 1.00 70.62 205 THR A O 1
ATOM 1632 N N . PHE A 1 206 ? 11.158 9.822 -24.572 1.00 81.62 206 PHE A N 1
ATOM 1633 C CA . PHE A 1 206 ? 11.820 10.750 -23.675 1.00 81.62 206 PHE A CA 1
ATOM 1634 C C . PHE A 1 206 ? 11.355 10.464 -22.248 1.00 81.62 206 PHE A C 1
ATOM 1636 O O . PHE A 1 206 ? 10.155 10.405 -21.994 1.00 81.62 206 PHE A O 1
ATOM 1643 N N . ILE A 1 207 ? 12.306 10.283 -21.332 1.00 86.50 207 ILE A N 1
ATOM 1644 C CA . ILE A 1 207 ? 12.020 10.213 -19.896 1.00 86.50 207 ILE A CA 1
ATOM 1645 C C . ILE A 1 207 ? 12.162 11.627 -19.343 1.00 86.50 207 ILE A C 1
ATOM 1647 O O . ILE A 1 207 ? 13.218 12.256 -19.503 1.00 86.50 207 ILE A O 1
ATOM 1651 N N . ASN A 1 208 ? 11.103 12.123 -18.710 1.00 89.69 208 ASN A N 1
ATOM 1652 C CA . ASN A 1 208 ? 11.083 13.462 -18.145 1.00 89.69 208 ASN A CA 1
ATOM 1653 C C . ASN A 1 208 ? 12.222 13.643 -17.119 1.00 89.69 208 ASN A C 1
ATOM 1655 O O . ASN A 1 208 ? 12.417 12.779 -16.268 1.00 89.69 208 ASN A O 1
ATOM 1659 N N . PRO A 1 209 ? 12.991 14.750 -17.171 1.00 88.44 209 PRO A N 1
ATOM 1660 C CA . PRO A 1 209 ? 14.108 15.010 -16.260 1.00 88.44 209 PRO A CA 1
ATOM 1661 C C . PRO A 1 209 ? 13.737 15.092 -14.776 1.00 88.44 209 PRO A C 1
ATOM 1663 O O . PRO A 1 209 ? 14.644 14.976 -13.954 1.00 88.44 209 PRO A O 1
ATOM 1666 N N . ASN A 1 210 ? 12.473 15.363 -14.449 1.00 91.44 210 ASN A N 1
ATOM 1667 C CA . ASN A 1 210 ? 12.008 15.434 -13.072 1.00 91.44 210 ASN A CA 1
ATOM 1668 C C . ASN A 1 210 ? 11.720 14.045 -12.499 1.00 91.44 210 ASN A C 1
ATOM 1670 O O . ASN A 1 210 ? 11.910 13.869 -11.304 1.00 91.44 210 ASN A O 1
ATOM 1674 N N . ALA A 1 211 ? 11.340 13.061 -13.320 1.00 91.62 211 ALA A N 1
ATOM 1675 C CA . ALA A 1 211 ? 11.327 11.666 -12.887 1.00 91.62 211 ALA A CA 1
ATOM 1676 C C . ALA A 1 211 ? 12.758 11.149 -12.698 1.00 91.62 211 ALA A C 1
ATOM 1678 O O . ALA A 1 211 ? 13.705 11.681 -13.286 1.00 91.62 211 ALA A O 1
ATOM 1679 N N . ASP A 1 212 ? 12.920 10.101 -11.884 1.00 91.81 212 ASP A N 1
ATOM 1680 C CA . ASP A 1 212 ? 14.236 9.516 -11.586 1.00 91.81 212 ASP A CA 1
ATOM 1681 C C . ASP A 1 212 ? 15.247 10.597 -11.143 1.00 91.81 212 ASP A C 1
ATOM 1683 O O . ASP A 1 212 ? 16.426 10.563 -11.506 1.00 91.81 212 ASP A O 1
ATOM 1687 N N . TYR A 1 213 ? 14.767 11.599 -10.392 1.00 88.62 213 TYR A N 1
ATOM 1688 C CA . TYR A 1 213 ? 15.423 12.896 -10.164 1.00 88.62 213 TYR A CA 1
ATOM 1689 C C . TYR A 1 213 ? 16.898 12.789 -9.744 1.00 88.62 213 TYR A C 1
ATOM 1691 O O . TYR A 1 213 ? 17.758 13.581 -10.149 1.00 88.62 213 TYR A O 1
ATOM 1699 N N . TRP A 1 214 ? 17.216 11.751 -8.973 1.00 85.19 214 TRP A N 1
ATOM 1700 C CA . TRP A 1 214 ? 18.566 11.449 -8.522 1.00 85.19 214 TRP A CA 1
ATOM 1701 C C . TRP A 1 214 ? 19.580 11.297 -9.658 1.00 85.19 214 TRP A C 1
ATOM 1703 O O . TRP A 1 214 ? 20.732 11.705 -9.496 1.00 85.19 214 TRP A O 1
ATOM 1713 N N . LYS A 1 215 ? 19.164 10.771 -10.815 1.00 84.81 215 LYS A N 1
ATOM 1714 C CA . LYS A 1 215 ? 20.036 10.429 -11.946 1.00 84.81 215 LYS A CA 1
ATOM 1715 C C . LYS A 1 215 ? 20.784 11.637 -12.485 1.00 84.81 215 LYS A C 1
ATOM 1717 O O . LYS A 1 215 ? 21.956 11.545 -12.831 1.00 84.81 215 LYS A O 1
ATOM 1722 N N . LYS A 1 216 ? 20.111 12.785 -12.555 1.00 81.69 216 LYS A N 1
ATOM 1723 C CA . LYS A 1 216 ? 20.701 14.012 -13.101 1.00 81.69 216 LYS A CA 1
ATOM 1724 C C . LYS A 1 216 ? 21.325 14.895 -12.031 1.00 81.69 216 LYS A C 1
ATOM 1726 O O . LYS A 1 216 ? 22.061 15.811 -12.384 1.00 81.69 216 LYS A O 1
ATOM 1731 N N . HIS A 1 217 ? 20.953 14.733 -10.763 1.00 83.12 217 HIS A N 1
ATOM 1732 C CA . HIS A 1 217 ? 21.231 15.748 -9.739 1.00 83.12 217 HIS A CA 1
ATOM 1733 C C . HIS A 1 217 ? 22.051 15.227 -8.558 1.00 83.12 217 HIS A C 1
ATOM 1735 O O . HIS A 1 217 ? 22.480 16.032 -7.734 1.00 83.12 217 HIS A O 1
ATOM 1741 N N . GLY A 1 218 ? 22.258 13.908 -8.444 1.00 78.94 218 GLY A N 1
ATOM 1742 C CA . GLY A 1 218 ? 22.934 13.290 -7.295 1.00 78.94 218 GLY A CA 1
ATOM 1743 C C . GLY A 1 218 ? 22.178 13.473 -5.974 1.00 78.94 218 GLY A C 1
ATOM 1744 O O . GLY A 1 218 ? 22.727 13.242 -4.898 1.00 78.94 218 GLY A O 1
ATOM 1745 N N . LYS A 1 219 ? 20.917 13.908 -6.054 1.00 82.25 219 LYS A N 1
ATOM 1746 C CA . LYS A 1 219 ? 20.071 14.249 -4.919 1.00 82.25 219 LYS A CA 1
ATOM 1747 C C . LYS A 1 219 ? 18.812 13.403 -4.922 1.00 82.25 219 LYS A C 1
ATOM 1749 O O . LYS A 1 219 ? 18.167 13.252 -5.953 1.00 82.25 219 LYS A O 1
ATOM 1754 N N . ALA A 1 220 ? 18.458 12.908 -3.752 1.00 81.38 220 ALA A N 1
ATOM 1755 C CA . ALA A 1 220 ? 17.279 12.098 -3.526 1.00 81.38 220 ALA A CA 1
ATOM 1756 C C . ALA A 1 220 ? 16.197 12.891 -2.801 1.00 81.38 220 ALA A C 1
ATOM 1758 O O . ALA A 1 220 ? 16.486 13.881 -2.128 1.00 81.38 220 ALA A O 1
ATOM 1759 N N . MET A 1 221 ? 14.964 12.406 -2.897 1.00 83.94 221 MET A N 1
ATOM 1760 C CA . MET A 1 221 ? 13.881 12.830 -2.018 1.00 83.94 221 MET A CA 1
ATOM 1761 C C . MET A 1 221 ? 13.807 11.881 -0.826 1.00 83.94 221 MET A C 1
ATOM 1763 O O . MET A 1 221 ? 13.763 10.660 -1.012 1.00 83.94 221 MET A O 1
ATOM 1767 N N . ALA A 1 222 ? 13.827 12.445 0.379 1.00 77.69 222 ALA A N 1
ATOM 1768 C CA . ALA A 1 222 ? 13.678 11.722 1.633 1.00 77.69 222 ALA A CA 1
ATOM 1769 C C . ALA A 1 222 ? 12.499 12.290 2.425 1.00 77.69 222 ALA A C 1
ATOM 1771 O O . ALA A 1 222 ? 12.250 13.497 2.412 1.00 77.69 222 ALA A O 1
ATOM 1772 N N . SER A 1 223 ? 11.779 11.395 3.094 1.00 77.00 223 SER A N 1
ATOM 1773 C CA . SER A 1 223 ? 10.814 11.747 4.126 1.00 77.00 223 S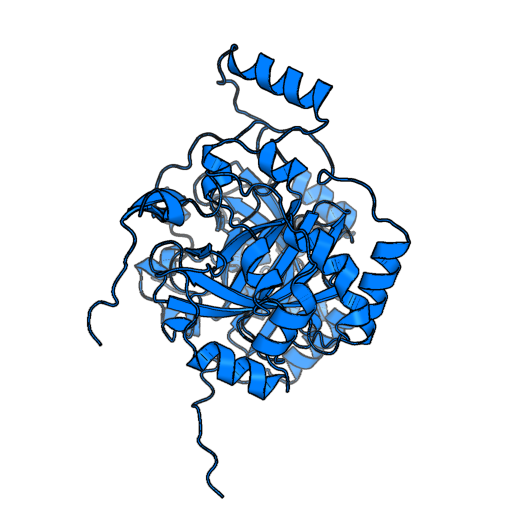ER A CA 1
ATOM 1774 C C . SER A 1 223 ? 11.537 12.336 5.338 1.00 77.00 223 SER A C 1
ATOM 1776 O O . SER A 1 223 ? 12.701 12.025 5.594 1.00 77.00 223 SER A O 1
ATOM 1778 N N . SER A 1 224 ? 10.854 13.211 6.061 1.00 68.62 224 SER A N 1
ATOM 1779 C CA . SER A 1 224 ? 11.223 13.632 7.412 1.00 68.62 224 SER A CA 1
ATOM 1780 C C . SER A 1 224 ? 10.011 14.213 8.119 1.00 68.62 224 SER A C 1
ATOM 1782 O O . SER A 1 224 ? 9.115 14.730 7.454 1.00 68.62 224 SER A O 1
ATOM 1784 N N . ASP A 1 225 ? 10.023 14.239 9.449 1.00 62.75 225 ASP A N 1
ATOM 1785 C CA . ASP A 1 225 ? 9.055 15.027 10.218 1.00 62.75 225 ASP A CA 1
ATOM 1786 C C . ASP A 1 225 ? 9.222 16.536 9.926 1.00 62.75 225 ASP A C 1
ATOM 1788 O O . ASP A 1 225 ? 10.320 17.087 10.049 1.00 62.75 225 ASP A O 1
ATOM 1792 N N . GLY A 1 226 ? 8.153 17.200 9.483 1.00 59.44 226 GLY A N 1
ATOM 1793 C CA . GLY A 1 226 ? 8.165 18.577 8.988 1.00 59.44 226 GLY A CA 1
ATOM 1794 C C . GLY A 1 226 ? 6.764 19.136 8.716 1.00 59.44 226 GLY A C 1
ATOM 1795 O O . GLY A 1 226 ? 5.757 18.468 8.917 1.00 59.44 226 GLY A O 1
ATOM 1796 N N . THR A 1 227 ? 6.667 20.395 8.276 1.00 53.16 227 THR A N 1
ATOM 1797 C CA . THR A 1 227 ? 5.367 20.976 7.886 1.00 53.16 227 THR A CA 1
ATOM 1798 C C . THR A 1 227 ? 5.074 20.597 6.435 1.00 53.16 227 THR A C 1
ATOM 1800 O O . THR A 1 227 ? 5.883 20.956 5.584 1.00 53.16 227 THR A O 1
ATOM 1803 N N . PRO A 1 228 ? 3.954 19.922 6.111 1.00 56.09 228 PRO A N 1
ATOM 1804 C CA . PRO A 1 228 ? 3.665 19.543 4.735 1.00 56.09 228 PRO A CA 1
ATOM 1805 C C . PRO A 1 228 ? 3.562 20.789 3.856 1.00 56.09 228 PRO A C 1
ATOM 1807 O O . PRO A 1 228 ? 2.921 21.771 4.241 1.00 56.09 228 PRO A O 1
ATOM 1810 N N . GLY A 1 229 ? 4.161 20.739 2.667 1.00 53.75 229 GLY A N 1
ATOM 1811 C CA . GLY A 1 229 ? 3.999 21.793 1.669 1.00 53.75 229 GLY A CA 1
ATOM 1812 C C . GLY A 1 229 ? 2.528 22.041 1.280 1.00 53.75 229 GLY A C 1
ATOM 1813 O O . GLY A 1 229 ? 1.666 21.183 1.501 1.00 53.75 229 GLY A O 1
ATOM 1814 N N . PRO A 1 230 ? 2.220 23.213 0.690 1.00 47.28 230 PRO A N 1
ATOM 1815 C CA . PRO A 1 230 ? 0.889 23.516 0.176 1.00 47.28 230 PRO A CA 1
ATOM 1816 C C . PRO A 1 230 ? 0.522 22.548 -0.951 1.00 47.28 230 PRO A C 1
ATOM 1818 O O . PRO A 1 230 ? 1.343 22.228 -1.808 1.00 47.28 230 PRO A O 1
ATOM 1821 N N . MET A 1 231 ? -0.724 22.088 -0.945 1.00 51.19 231 MET A N 1
ATOM 1822 C CA . MET A 1 231 ? -1.216 21.051 -1.850 1.00 51.19 231 MET A CA 1
ATOM 1823 C C . MET A 1 231 ? -2.351 21.611 -2.707 1.00 51.19 231 MET A C 1
ATOM 1825 O O . MET A 1 231 ? -3.029 22.544 -2.273 1.00 51.19 231 MET A O 1
ATOM 1829 N N . PRO A 1 232 ? -2.550 21.100 -3.932 1.00 52.94 232 PRO A N 1
ATOM 1830 C CA . PRO A 1 232 ? -3.579 21.623 -4.822 1.00 52.94 232 PRO A CA 1
ATOM 1831 C C . PRO A 1 232 ? -4.990 21.492 -4.224 1.00 52.94 232 PRO A C 1
ATOM 1833 O O . PRO A 1 232 ? -5.274 20.599 -3.425 1.00 52.94 232 PRO A O 1
ATOM 1836 N N . SER A 1 233 ? -5.877 22.412 -4.613 1.00 43.06 233 SER A N 1
ATOM 1837 C CA . SER A 1 233 ? -7.270 22.487 -4.154 1.00 43.06 233 SER A CA 1
ATOM 1838 C C . SER A 1 233 ? -8.174 21.439 -4.818 1.00 43.06 233 SER A C 1
ATOM 1840 O O . SER A 1 233 ? -7.992 21.134 -5.996 1.00 43.06 233 SER A O 1
ATOM 1842 N N . LYS A 1 234 ? -9.186 20.971 -4.074 1.00 50.88 234 LYS A N 1
ATOM 1843 C CA . LYS A 1 234 ? -10.182 19.943 -4.433 1.00 50.88 234 LYS A CA 1
ATOM 1844 C C . LYS A 1 234 ? -10.891 20.151 -5.769 1.00 50.88 234 LYS A C 1
ATOM 1846 O O . LYS A 1 234 ? -11.333 21.259 -6.066 1.00 50.88 234 LYS A O 1
ATOM 1851 N N . GLU A 1 235 ? -11.180 19.040 -6.446 1.00 48.19 235 GLU A N 1
ATOM 1852 C CA . GLU A 1 235 ? -12.351 18.897 -7.319 1.00 48.19 235 GLU A CA 1
ATOM 1853 C C . GLU A 1 235 ? -13.015 17.527 -7.124 1.00 48.19 235 GLU A C 1
ATOM 1855 O O . GLU A 1 235 ? -12.332 16.505 -7.129 1.00 48.19 235 GLU A O 1
ATOM 1860 N N . ASP A 1 236 ? -14.347 17.492 -7.011 1.00 45.59 236 ASP A N 1
ATOM 1861 C CA . ASP A 1 236 ? -15.105 16.239 -6.924 1.00 45.59 236 ASP A CA 1
ATOM 1862 C C . ASP A 1 236 ? -14.948 15.418 -8.225 1.00 45.59 236 ASP A C 1
ATOM 1864 O O . ASP A 1 236 ? -15.233 15.908 -9.320 1.00 45.59 236 ASP A O 1
ATOM 1868 N N . GLY A 1 237 ? -14.522 14.150 -8.136 1.00 55.41 237 GLY A N 1
ATOM 1869 C CA . GLY A 1 237 ? -14.437 13.276 -9.311 1.00 55.41 237 GLY A CA 1
ATOM 1870 C C . GLY A 1 237 ? -13.822 11.895 -9.072 1.00 55.41 237 GLY A C 1
ATOM 1871 O O . GLY A 1 237 ? -13.255 11.608 -8.021 1.00 55.41 237 GLY A O 1
ATOM 1872 N N . THR A 1 238 ? -13.947 11.024 -10.075 1.00 68.50 238 THR A N 1
ATOM 1873 C CA . THR A 1 238 ? -13.267 9.722 -10.155 1.00 68.50 238 THR A CA 1
ATOM 1874 C C . THR A 1 238 ? -11.788 9.893 -10.518 1.00 68.50 238 THR A C 1
ATOM 1876 O O . THR A 1 238 ? -11.373 10.948 -11.006 1.00 68.50 238 THR A O 1
ATOM 1879 N N . THR A 1 239 ? -10.985 8.841 -10.335 1.00 79.00 239 THR A N 1
ATOM 1880 C CA . THR A 1 239 ? -9.592 8.818 -10.809 1.00 79.00 239 THR A CA 1
ATOM 1881 C C . THR A 1 239 ? -9.519 9.114 -12.311 1.00 79.00 239 THR A C 1
ATOM 1883 O O . THR A 1 239 ? -10.326 8.563 -13.067 1.00 79.00 239 THR A O 1
ATOM 1886 N N . PRO A 1 240 ? -8.585 9.966 -12.763 1.00 83.12 240 PRO A N 1
ATOM 1887 C CA . PRO A 1 240 ? -8.520 10.424 -14.138 1.00 83.12 240 PRO A CA 1
ATOM 1888 C C . PRO A 1 240 ? -7.989 9.304 -15.025 1.00 83.12 240 PRO A C 1
ATOM 1890 O O . PRO A 1 240 ? -7.142 8.517 -14.604 1.00 83.12 240 PRO A O 1
ATOM 1893 N N . GLY A 1 241 ? -8.466 9.256 -16.262 1.00 84.88 241 GLY A N 1
ATOM 1894 C CA . GLY A 1 241 ? -7.993 8.296 -17.248 1.00 84.88 241 GLY A CA 1
ATOM 1895 C C . GLY A 1 241 ? -9.086 7.825 -18.189 1.00 84.88 241 GLY A C 1
ATOM 1896 O O . GLY A 1 241 ? -10.269 8.092 -17.973 1.00 84.88 241 GLY A O 1
ATOM 1897 N N . LYS A 1 242 ? -8.677 7.151 -19.260 1.00 86.94 242 LYS A N 1
ATOM 1898 C CA . LYS A 1 242 ? -9.606 6.531 -20.210 1.00 86.94 242 LYS A CA 1
ATOM 1899 C C . LYS A 1 242 ? -10.195 5.254 -19.626 1.00 86.94 242 LYS A C 1
ATOM 1901 O O . LYS A 1 242 ? -9.486 4.491 -18.975 1.00 86.94 242 LYS A O 1
ATOM 1906 N N . GLU A 1 243 ? -11.471 5.004 -19.903 1.00 87.56 243 GLU A N 1
ATOM 1907 C CA . GLU A 1 243 ? -12.118 3.738 -19.553 1.00 87.56 243 GLU A CA 1
ATOM 1908 C C . GLU A 1 243 ? -11.348 2.537 -20.103 1.00 87.56 243 GLU A C 1
ATOM 1910 O O . GLU A 1 243 ? -10.733 2.612 -21.171 1.00 87.56 243 GLU A O 1
ATOM 1915 N N . MET A 1 244 ? -11.412 1.423 -19.372 1.00 89.06 244 MET A N 1
ATOM 1916 C CA . MET A 1 244 ? -10.708 0.207 -19.758 1.00 89.06 244 MET A CA 1
ATOM 1917 C C . MET A 1 244 ? -11.237 -0.363 -21.067 1.00 89.06 244 MET A C 1
ATOM 1919 O O . MET A 1 244 ? -12.440 -0.535 -21.274 1.00 89.06 244 MET A O 1
ATOM 1923 N N . THR A 1 245 ? -10.310 -0.716 -21.947 1.00 92.38 245 THR A N 1
ATOM 1924 C CA . THR A 1 245 ? -10.628 -1.385 -23.200 1.00 92.38 245 THR A CA 1
ATOM 1925 C C . THR A 1 245 ? -11.020 -2.841 -22.946 1.00 92.38 245 THR A C 1
ATOM 1927 O O . THR A 1 245 ? -10.577 -3.486 -21.993 1.00 92.38 245 THR A O 1
ATOM 1930 N N . VAL A 1 246 ? -11.823 -3.417 -23.847 1.00 92.19 246 VAL A N 1
ATOM 1931 C CA . VAL A 1 246 ? -12.157 -4.854 -23.800 1.00 92.19 246 VAL A CA 1
ATOM 1932 C C . VAL A 1 246 ? -10.890 -5.716 -23.871 1.00 92.19 246 VAL A C 1
ATOM 1934 O O . VAL A 1 246 ? -10.803 -6.734 -23.187 1.00 92.19 246 VAL A O 1
ATOM 1937 N N . GLY A 1 247 ? -9.900 -5.290 -24.664 1.00 91.00 247 GLY A N 1
ATOM 1938 C CA . GLY A 1 247 ? -8.606 -5.962 -24.772 1.00 91.00 247 GLY A CA 1
ATOM 1939 C C . GLY A 1 247 ? -7.866 -6.000 -23.437 1.00 91.00 247 GLY A C 1
ATOM 1940 O O . GLY A 1 247 ? -7.478 -7.081 -22.995 1.00 91.00 247 GLY A O 1
ATOM 1941 N N . GLN A 1 248 ? -7.754 -4.860 -22.750 1.00 92.44 248 GLN A N 1
ATOM 1942 C CA . GLN A 1 248 ? -7.104 -4.800 -21.440 1.00 92.44 248 GLN A CA 1
ATOM 1943 C C . GLN A 1 248 ? -7.846 -5.641 -20.395 1.00 92.44 248 GLN A C 1
ATOM 1945 O O . GLN A 1 248 ? -7.225 -6.405 -19.662 1.00 92.44 248 GLN A O 1
ATOM 1950 N N . HIS A 1 249 ? -9.182 -5.607 -20.384 1.00 91.19 249 HIS A N 1
ATOM 1951 C CA . HIS A 1 249 ? -9.980 -6.488 -19.525 1.00 91.19 249 HIS A CA 1
ATOM 1952 C C . HIS A 1 249 ? -9.690 -7.980 -19.750 1.00 91.19 249 HIS A C 1
ATOM 1954 O O . HIS A 1 249 ? -9.706 -8.764 -18.797 1.00 91.19 249 HIS A O 1
ATOM 1960 N N . MET A 1 250 ? -9.479 -8.399 -21.001 1.00 92.00 250 MET A N 1
ATOM 1961 C CA . MET A 1 250 ? -9.137 -9.786 -21.323 1.00 92.00 250 MET A CA 1
ATOM 1962 C C . MET A 1 250 ? -7.721 -10.144 -20.866 1.00 92.00 250 MET A C 1
ATOM 1964 O O . MET A 1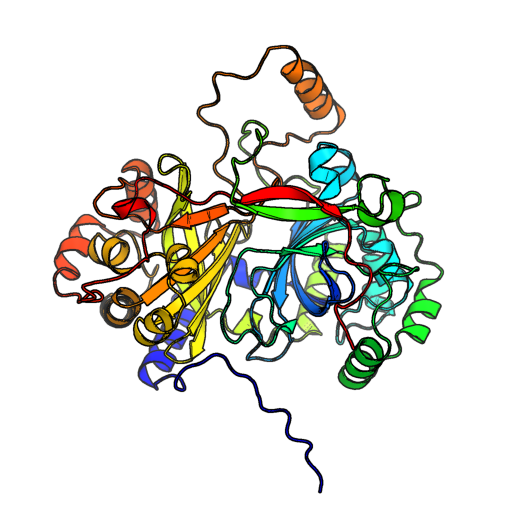 250 ? -7.536 -11.239 -20.334 1.00 92.00 250 MET A O 1
ATOM 1968 N N . LEU A 1 251 ? -6.752 -9.236 -21.024 1.00 92.12 251 LEU A N 1
ATOM 1969 C CA . LEU A 1 251 ? -5.380 -9.424 -20.540 1.00 92.12 251 LEU A CA 1
ATOM 1970 C C . LEU A 1 251 ? -5.345 -9.583 -19.018 1.00 92.12 251 LEU A C 1
ATOM 1972 O O . LEU A 1 251 ? -4.828 -10.583 -18.526 1.00 92.12 251 LEU A O 1
ATOM 1976 N N . ASP A 1 252 ? -5.994 -8.677 -18.287 1.00 93.19 252 ASP A N 1
ATOM 1977 C CA . ASP A 1 252 ? -6.087 -8.712 -16.826 1.00 93.19 252 ASP A CA 1
ATOM 1978 C C . ASP A 1 252 ? -6.738 -10.004 -16.318 1.00 93.19 252 ASP A C 1
ATOM 1980 O O . ASP A 1 252 ? -6.247 -10.638 -15.386 1.00 93.19 252 ASP A O 1
ATOM 1984 N N . LYS A 1 253 ? -7.827 -10.453 -16.955 1.00 92.69 253 LYS A N 1
ATOM 1985 C CA . LYS A 1 253 ? -8.453 -11.739 -16.608 1.00 92.69 253 LYS A CA 1
ATOM 1986 C C . LYS A 1 253 ? -7.556 -12.931 -16.937 1.00 92.69 253 LYS A C 1
ATOM 1988 O O . LYS A 1 253 ? -7.551 -13.904 -16.186 1.00 92.69 253 LYS A O 1
ATOM 1993 N N . GLY A 1 254 ? -6.822 -12.875 -18.046 1.00 93.00 254 GLY A N 1
ATOM 1994 C CA . GLY A 1 254 ? -5.859 -13.904 -18.428 1.00 93.00 254 GLY A CA 1
ATOM 1995 C C . GLY A 1 254 ? -4.718 -14.017 -17.418 1.00 93.00 254 GLY A C 1
ATOM 1996 O O . GLY A 1 254 ? -4.414 -15.118 -16.960 1.00 93.00 254 GLY A O 1
ATOM 1997 N N . ALA A 1 255 ? -4.144 -12.884 -17.008 1.00 93.50 255 ALA A N 1
ATOM 1998 C CA . ALA A 1 255 ? -3.147 -12.813 -15.947 1.00 93.50 255 ALA A CA 1
ATOM 1999 C C . ALA A 1 255 ? -3.703 -13.391 -14.637 1.00 93.50 255 ALA A C 1
ATOM 2001 O O . ALA A 1 255 ? -3.120 -14.324 -14.085 1.00 93.50 255 ALA A O 1
ATOM 2002 N N . LEU A 1 256 ? -4.893 -12.961 -14.209 1.00 94.12 256 LEU A N 1
ATOM 2003 C CA . LEU A 1 256 ? -5.549 -13.478 -13.007 1.00 94.12 256 LEU A CA 1
ATOM 2004 C C . LEU A 1 256 ? -5.671 -15.016 -12.995 1.00 94.12 256 LEU A C 1
ATOM 2006 O O . LEU A 1 256 ? -5.500 -15.637 -11.949 1.00 94.12 256 LEU A O 1
ATOM 2010 N N . MET A 1 257 ? -5.938 -15.642 -14.147 1.00 94.69 257 MET A N 1
ATOM 2011 C CA . MET A 1 257 ? -6.043 -17.105 -14.270 1.00 94.69 257 MET A CA 1
ATOM 2012 C C . MET A 1 257 ? -4.694 -17.836 -14.247 1.00 94.69 257 MET A C 1
ATOM 2014 O O . MET A 1 257 ? -4.639 -19.003 -13.858 1.00 94.69 257 MET A O 1
ATOM 2018 N N . LEU A 1 258 ? -3.617 -17.189 -14.693 1.00 95.25 258 LEU A N 1
ATOM 2019 C CA . LEU A 1 258 ? -2.285 -17.796 -14.814 1.00 95.25 258 LEU A CA 1
ATOM 2020 C C . LEU A 1 258 ? -1.425 -17.593 -13.560 1.00 95.25 258 LEU A C 1
ATOM 2022 O O . LEU A 1 258 ? -0.528 -18.393 -13.272 1.00 95.25 258 LEU A O 1
ATOM 2026 N N . GLN A 1 259 ? -1.683 -16.517 -12.821 1.00 96.06 259 GLN A N 1
ATOM 2027 C CA . GLN A 1 259 ? -0.841 -16.052 -11.728 1.00 96.06 259 GLN A CA 1
ATOM 2028 C C . GLN A 1 259 ? -1.319 -16.529 -10.353 1.00 96.06 259 GLN A C 1
ATOM 2030 O O . GLN A 1 259 ? -2.402 -17.079 -10.174 1.00 96.06 259 GLN A O 1
ATOM 2035 N N . SER A 1 260 ? -0.459 -16.346 -9.351 1.00 95.62 260 SER A N 1
ATOM 2036 C CA . SER A 1 260 ? -0.724 -16.713 -7.961 1.00 95.62 260 SER A CA 1
ATOM 2037 C C . SER A 1 260 ? -0.895 -15.454 -7.117 1.00 95.62 260 SER A C 1
ATOM 2039 O O . SER A 1 260 ? 0.019 -14.647 -7.035 1.00 95.62 260 SER A O 1
ATOM 2041 N N . PHE A 1 261 ? -2.017 -15.344 -6.405 1.00 96.81 261 PHE A N 1
ATOM 2042 C CA . PHE A 1 261 ? -2.350 -14.198 -5.545 1.00 96.81 261 PHE A CA 1
ATOM 2043 C C . PHE A 1 261 ? -2.304 -14.564 -4.055 1.00 96.81 261 PHE A C 1
ATOM 2045 O O . PHE A 1 261 ? -3.129 -14.110 -3.266 1.00 96.81 261 PHE A O 1
ATOM 2052 N N . LYS A 1 262 ? -1.372 -15.442 -3.649 1.00 96.62 262 LYS A N 1
ATOM 2053 C CA . LYS A 1 262 ? -1.306 -15.978 -2.273 1.00 96.62 262 LYS A CA 1
ATOM 2054 C C . LYS A 1 262 ? -1.345 -14.895 -1.179 1.00 96.62 262 LYS A C 1
ATOM 2056 O O . LYS A 1 262 ? -2.098 -15.126 -0.232 1.00 96.62 262 LYS A O 1
ATOM 2061 N N . PRO A 1 263 ? -0.593 -13.774 -1.259 1.00 95.94 263 PRO A N 1
ATOM 2062 C CA . PRO A 1 263 ? -0.633 -12.746 -0.218 1.00 95.94 263 PRO A CA 1
ATOM 2063 C C . PRO A 1 263 ? -1.958 -11.975 -0.226 1.00 95.94 263 PRO A C 1
ATOM 2065 O O . PRO A 1 263 ? -2.566 -11.793 0.820 1.00 95.94 263 PRO A O 1
ATOM 2068 N N . ILE A 1 264 ? -2.471 -11.602 -1.402 1.00 95.69 264 ILE A N 1
ATOM 2069 C CA . ILE A 1 264 ? -3.739 -10.861 -1.530 1.00 95.69 264 ILE A CA 1
ATOM 2070 C C . ILE A 1 264 ? -4.937 -11.682 -1.059 1.00 95.69 264 ILE A C 1
ATOM 2072 O O . ILE A 1 264 ? -5.799 -11.176 -0.345 1.00 95.69 264 ILE A O 1
ATOM 2076 N N . ASN A 1 265 ? -4.958 -12.980 -1.364 1.00 94.88 265 ASN A N 1
ATOM 2077 C CA . ASN A 1 265 ? -6.017 -13.898 -0.940 1.00 94.88 265 ASN A CA 1
ATOM 2078 C C . ASN A 1 265 ? -6.057 -14.120 0.585 1.00 94.88 265 ASN A C 1
ATOM 2080 O O . ASN A 1 265 ? -6.885 -14.890 1.074 1.00 94.88 265 ASN A O 1
ATOM 2084 N N . LYS A 1 266 ? -5.147 -13.501 1.349 1.00 94.94 266 LYS A N 1
ATOM 2085 C CA . LYS A 1 266 ? -5.185 -13.483 2.812 1.00 94.94 266 LYS A CA 1
ATOM 2086 C C . LYS A 1 266 ? -5.991 -12.327 3.389 1.00 94.94 266 LYS A C 1
ATOM 2088 O O . LYS A 1 266 ? -6.287 -12.399 4.577 1.00 94.94 266 LYS A O 1
ATOM 2093 N N . PHE A 1 267 ? -6.357 -11.318 2.599 1.00 96.19 267 PHE A N 1
ATOM 2094 C CA . PHE A 1 267 ? -7.325 -10.314 3.027 1.00 96.19 267 PHE A CA 1
ATOM 2095 C C . PHE A 1 267 ? -8.712 -10.943 3.093 1.00 96.19 267 PHE A C 1
ATOM 2097 O O . PHE A 1 267 ? -9.324 -11.243 2.070 1.00 96.19 267 PHE A O 1
ATOM 2104 N N . ASN A 1 268 ? -9.185 -11.180 4.308 1.00 94.19 268 ASN A N 1
ATOM 2105 C CA . ASN A 1 268 ? -10.375 -11.980 4.588 1.00 94.19 268 ASN A CA 1
ATOM 2106 C C . ASN A 1 268 ? -11.317 -11.314 5.597 1.00 94.19 268 ASN A C 1
ATOM 2108 O O . ASN A 1 268 ? -12.343 -11.891 5.944 1.00 94.19 268 ASN A O 1
ATOM 2112 N N . TYR A 1 269 ? -10.984 -10.106 6.046 1.00 95.19 269 TYR A N 1
ATOM 2113 C CA . TYR A 1 269 ? -11.709 -9.405 7.093 1.00 95.19 269 TYR A CA 1
ATOM 2114 C C . TYR A 1 269 ? -11.807 -7.913 6.760 1.00 95.19 269 TYR A C 1
ATOM 2116 O O . TYR A 1 269 ? -10.850 -7.322 6.265 1.00 95.19 269 TYR A O 1
ATOM 2124 N N . HIS A 1 270 ? -12.962 -7.301 7.000 1.00 97.56 270 HIS A N 1
ATOM 2125 C CA . HIS A 1 270 ? -13.262 -5.905 6.682 1.00 97.56 270 HIS A CA 1
ATOM 2126 C C . HIS A 1 270 ? -13.637 -5.143 7.956 1.00 97.56 270 HIS A C 1
ATOM 2128 O O . HIS A 1 270 ? -14.603 -5.496 8.643 1.00 97.56 270 HIS A O 1
ATOM 2134 N N . LEU A 1 271 ? -12.877 -4.086 8.252 1.00 97.56 271 LEU A N 1
ATOM 2135 C CA . LEU A 1 271 ? -13.196 -3.078 9.265 1.00 97.56 271 LEU A CA 1
ATOM 2136 C C . LEU A 1 271 ? -13.624 -1.783 8.568 1.00 97.56 271 LEU A C 1
ATOM 2138 O O . LEU A 1 271 ? -13.092 -1.423 7.516 1.00 97.56 271 LEU A O 1
ATOM 2142 N N . CYS A 1 272 ? -14.555 -1.054 9.171 1.00 97.69 272 CYS A N 1
ATOM 2143 C CA . CYS A 1 272 ? -14.886 0.309 8.771 1.00 97.69 272 CYS A CA 1
ATOM 2144 C C . CYS A 1 272 ? -14.803 1.218 9.993 1.00 97.69 272 CYS A C 1
ATOM 2146 O O . CYS A 1 272 ? -15.470 0.951 10.990 1.00 97.69 272 CYS A O 1
ATOM 2148 N N . THR A 1 273 ? -14.032 2.296 9.891 1.00 96.50 273 THR A N 1
ATOM 2149 C CA . THR A 1 273 ? -13.903 3.315 10.941 1.00 96.50 273 THR A CA 1
ATOM 2150 C C . THR A 1 273 ? -13.687 4.691 10.305 1.00 96.50 273 THR A C 1
ATOM 2152 O O . THR A 1 273 ? -13.891 4.874 9.100 1.00 96.50 273 THR A O 1
ATOM 2155 N N . PHE A 1 274 ? -13.311 5.670 11.115 1.00 96.44 274 PHE A N 1
ATOM 2156 C CA . PHE A 1 274 ? -12.876 6.987 10.684 1.00 96.44 274 PHE A CA 1
ATOM 2157 C C . PHE A 1 274 ? -11.419 7.174 11.081 1.00 96.44 274 PHE A C 1
ATOM 2159 O O . PHE A 1 274 ? -11.012 6.723 12.141 1.00 96.44 274 PHE A O 1
ATOM 2166 N N . ALA A 1 275 ? -10.643 7.849 10.245 1.00 95.44 275 ALA A N 1
ATOM 2167 C CA . ALA A 1 275 ? -9.261 8.196 10.540 1.00 95.44 275 ALA A CA 1
ATOM 2168 C C . ALA A 1 275 ? -9.073 9.707 10.412 1.00 95.44 275 ALA A C 1
ATOM 2170 O O . ALA A 1 275 ? -9.652 10.334 9.519 1.00 95.44 275 ALA A O 1
ATOM 2171 N N . LEU A 1 276 ? -8.256 10.280 11.294 1.00 93.94 276 LEU A N 1
ATOM 2172 C CA . LEU A 1 276 ? -7.901 11.696 11.289 1.00 93.94 276 LEU A CA 1
ATOM 2173 C C . LEU A 1 276 ? -6.426 11.868 10.948 1.00 93.94 276 LEU A C 1
ATOM 2175 O O . LEU A 1 276 ? -5.608 11.005 11.262 1.00 93.94 276 LEU A O 1
ATOM 2179 N N . TYR A 1 277 ? -6.069 12.999 10.350 1.00 92.06 277 TYR A N 1
ATOM 2180 C CA . TYR A 1 277 ? -4.666 13.334 10.124 1.00 92.06 277 TYR A CA 1
ATOM 2181 C C . TYR A 1 277 ? -4.025 13.755 11.440 1.00 92.06 277 TYR A C 1
ATOM 2183 O O . TYR A 1 277 ? -4.517 14.668 12.099 1.00 92.06 277 TYR A O 1
ATOM 2191 N N . SER A 1 278 ? -2.899 13.145 11.818 1.00 91.25 278 SER A N 1
ATOM 2192 C CA . SER A 1 278 ? -2.252 13.437 13.107 1.00 91.25 278 SER A CA 1
ATOM 2193 C C . SER A 1 278 ? -1.928 14.919 13.295 1.00 91.25 278 SER A C 1
ATOM 2195 O O . SER A 1 278 ? -2.022 15.422 14.409 1.00 91.25 278 SER A O 1
ATOM 2197 N N . HIS A 1 279 ? -1.551 15.613 12.218 1.00 86.12 279 HIS A N 1
ATOM 2198 C CA . HIS A 1 279 ? -1.212 17.040 12.217 1.00 86.12 279 HIS A CA 1
ATOM 2199 C C . HIS A 1 279 ? -2.415 17.977 12.036 1.00 86.12 279 HIS A C 1
ATOM 2201 O O . HIS A 1 279 ? -2.265 19.179 12.230 1.00 86.12 279 HIS A O 1
ATOM 2207 N N . ASP A 1 280 ? -3.582 17.457 11.651 1.00 87.31 280 ASP A N 1
ATOM 2208 C CA . ASP A 1 280 ? -4.793 18.246 11.424 1.00 87.31 280 ASP A CA 1
ATOM 2209 C C . ASP A 1 280 ? -6.044 17.395 11.678 1.00 87.31 280 ASP A C 1
ATOM 2211 O O . ASP A 1 280 ? -6.600 16.754 10.785 1.00 87.31 280 ASP A O 1
ATOM 2215 N N . LEU A 1 281 ? -6.516 17.418 12.924 1.00 88.19 281 LEU A N 1
ATOM 2216 C CA . LEU A 1 281 ? -7.682 16.644 13.361 1.00 88.19 281 LEU A CA 1
ATOM 2217 C C . LEU A 1 281 ? -9.011 17.159 12.775 1.00 88.19 281 LEU A C 1
ATOM 2219 O O . LEU A 1 281 ? -10.051 16.526 12.956 1.00 88.19 281 LEU A O 1
ATOM 2223 N N . SER A 1 282 ? -9.019 18.300 12.076 1.00 86.38 282 SER A N 1
ATOM 2224 C CA . SER A 1 282 ? -10.214 18.745 11.347 1.00 86.38 282 SER A CA 1
ATOM 2225 C C . SER A 1 282 ? -10.441 17.930 10.070 1.00 86.38 282 SER A C 1
ATOM 2227 O O . SER A 1 282 ? -11.562 17.856 9.561 1.00 86.38 282 SER A O 1
ATOM 2229 N N . ARG A 1 283 ? -9.386 17.276 9.576 1.00 88.94 283 ARG A N 1
ATOM 2230 C CA . ARG A 1 283 ? -9.401 16.451 8.375 1.00 88.94 283 ARG A CA 1
ATOM 2231 C C . ARG A 1 283 ? -9.677 15.002 8.742 1.00 88.94 283 ARG A C 1
ATOM 2233 O O . ARG A 1 283 ? -8.938 14.386 9.510 1.00 88.94 283 ARG A O 1
ATOM 2240 N N . GLN A 1 284 ? -10.763 14.465 8.195 1.00 89.81 284 GLN A N 1
ATOM 2241 C CA . GLN A 1 284 ? -11.308 13.164 8.575 1.00 89.81 284 GLN A CA 1
ATOM 2242 C C . GLN A 1 284 ? -11.739 12.393 7.335 1.00 89.81 284 GLN A C 1
ATOM 2244 O O . GLN A 1 284 ? -12.362 12.951 6.431 1.00 89.81 284 GLN A O 1
ATOM 2249 N N . ILE A 1 285 ? -11.445 11.097 7.310 1.00 92.50 285 ILE A N 1
ATOM 2250 C CA . ILE A 1 285 ? -11.829 10.194 6.225 1.00 92.50 285 ILE A CA 1
ATOM 2251 C C . ILE A 1 285 ? -12.531 8.982 6.828 1.00 92.50 285 ILE A C 1
ATOM 2253 O O . ILE A 1 285 ? -12.078 8.436 7.831 1.00 92.50 285 ILE A O 1
ATOM 2257 N N . GLN A 1 286 ? -13.627 8.542 6.208 1.00 95.06 286 GLN A N 1
ATOM 2258 C CA . GLN A 1 286 ? -14.164 7.207 6.462 1.00 95.06 286 GLN A CA 1
ATOM 2259 C C . GLN A 1 286 ? -13.257 6.187 5.774 1.00 95.06 286 GLN A C 1
ATOM 2261 O O . GLN A 1 286 ? -13.091 6.236 4.557 1.00 95.06 286 GLN A O 1
ATOM 2266 N N . THR A 1 287 ? -12.678 5.271 6.540 1.00 97.56 287 THR A N 1
ATOM 2267 C CA . THR A 1 287 ? -11.688 4.318 6.044 1.00 97.56 287 THR A CA 1
ATOM 2268 C C . THR A 1 287 ? -12.199 2.890 6.123 1.00 97.56 287 THR A C 1
ATOM 2270 O O . THR A 1 287 ? -12.905 2.485 7.051 1.00 97.56 287 THR A O 1
ATOM 2273 N N . HIS A 1 288 ? -11.842 2.116 5.104 1.00 98.50 288 HIS A N 1
ATOM 2274 C CA . HIS A 1 288 ? -12.173 0.708 4.977 1.00 98.50 288 HIS A CA 1
ATOM 2275 C C . HIS A 1 288 ? -10.889 -0.110 4.993 1.00 98.50 288 HIS A C 1
ATOM 2277 O O . HIS A 1 288 ? -10.100 -0.060 4.052 1.00 98.50 288 HIS A O 1
ATOM 2283 N N . HIS A 1 289 ? -10.695 -0.876 6.060 1.00 98.62 289 HIS A N 1
ATOM 2284 C CA . HIS A 1 289 ? -9.504 -1.686 6.267 1.00 98.62 289 HIS A CA 1
ATOM 2285 C C . HIS A 1 289 ? -9.800 -3.121 5.880 1.00 98.62 289 HIS A C 1
ATOM 2287 O O . HIS A 1 289 ? -10.611 -3.793 6.521 1.00 98.62 289 HIS A O 1
ATOM 2293 N N . PHE A 1 290 ? -9.154 -3.592 4.822 1.00 98.44 290 PHE A N 1
ATOM 2294 C CA . PHE A 1 290 ? -9.181 -4.999 4.458 1.00 98.44 290 PHE A CA 1
ATOM 2295 C C . PHE A 1 290 ? -7.964 -5.652 5.083 1.00 98.44 290 PHE A C 1
ATOM 2297 O O . PHE A 1 290 ? -6.834 -5.403 4.672 1.00 98.44 290 PHE A O 1
ATOM 2304 N N . MET A 1 291 ? -8.214 -6.437 6.122 1.00 97.25 291 MET A N 1
ATOM 2305 C CA . MET A 1 291 ? -7.217 -6.969 7.032 1.00 97.25 291 MET A CA 1
ATOM 2306 C C . MET A 1 291 ? -6.841 -8.400 6.654 1.00 97.25 291 MET A C 1
ATOM 2308 O O . MET A 1 291 ? -7.684 -9.215 6.271 1.00 97.25 291 MET A O 1
ATOM 2312 N N . SER A 1 292 ? -5.552 -8.698 6.787 1.00 95.75 292 SER A N 1
ATOM 2313 C CA . SER A 1 292 ? -5.010 -10.050 6.805 1.00 95.75 292 SER A CA 1
ATOM 2314 C C . SER A 1 292 ? -4.273 -10.280 8.122 1.00 95.75 292 SER A C 1
ATOM 2316 O O . SER A 1 292 ? -3.396 -9.502 8.508 1.00 95.75 292 SER A O 1
ATOM 2318 N N . ARG A 1 293 ? -4.633 -11.355 8.829 1.00 95.44 293 ARG A N 1
ATOM 2319 C CA . ARG A 1 293 ? -3.954 -11.754 10.064 1.00 95.44 293 ARG A CA 1
ATOM 2320 C C . ARG A 1 293 ? -2.750 -12.636 9.747 1.00 95.44 293 ARG A C 1
ATOM 2322 O O . ARG A 1 293 ? -2.895 -13.697 9.123 1.00 95.44 293 ARG A O 1
ATOM 2329 N N . LEU A 1 294 ? -1.566 -12.194 10.177 1.00 94.12 294 LEU A N 1
ATOM 2330 C CA . LEU A 1 294 ? -0.329 -12.968 10.047 1.00 94.12 294 LEU A CA 1
ATOM 2331 C C . LEU A 1 294 ? -0.171 -13.934 11.221 1.00 94.12 294 LEU A C 1
ATOM 2333 O O . LEU A 1 294 ? 0.172 -15.100 11.028 1.00 94.12 294 LEU A O 1
ATOM 2337 N N . ASN A 1 295 ? -0.458 -13.458 12.431 1.00 94.75 295 ASN A N 1
ATOM 2338 C CA . ASN A 1 295 ? -0.391 -14.226 13.670 1.00 94.75 295 ASN A CA 1
ATOM 2339 C C . ASN A 1 295 ? -1.321 -13.582 14.734 1.00 94.75 295 ASN A C 1
ATOM 2341 O O . ASN A 1 295 ? -2.071 -12.662 14.414 1.00 94.75 295 ASN A O 1
ATOM 2345 N N . GLN A 1 296 ? -1.326 -14.063 15.981 1.00 94.38 296 GLN A N 1
ATOM 2346 C CA . GLN A 1 296 ? -2.188 -13.511 17.045 1.00 94.38 296 GLN A CA 1
ATOM 2347 C C . GLN A 1 296 ? -1.925 -12.034 17.368 1.00 94.38 296 GLN A C 1
ATOM 2349 O O . GLN A 1 296 ? -2.834 -11.338 17.810 1.00 94.38 296 GLN A O 1
ATOM 2354 N N . ASP A 1 297 ? -0.696 -11.581 17.159 1.00 95.50 297 ASP A N 1
ATOM 2355 C CA . ASP A 1 297 ? -0.168 -10.302 17.613 1.00 95.50 297 ASP A CA 1
ATOM 2356 C C . ASP A 1 297 ? 0.061 -9.304 16.470 1.00 95.50 297 ASP A C 1
ATOM 2358 O O . ASP A 1 297 ? 0.506 -8.189 16.737 1.00 95.50 297 ASP A O 1
ATOM 2362 N N . PHE A 1 298 ? -0.207 -9.695 15.218 1.00 97.06 298 PHE A N 1
ATOM 2363 C CA . PHE A 1 298 ? 0.088 -8.883 14.042 1.00 97.06 298 PHE A CA 1
ATOM 2364 C C . PHE A 1 298 ? -0.933 -9.081 12.915 1.00 97.06 298 PHE A C 1
ATOM 2366 O O . PHE A 1 298 ? -1.091 -10.181 12.363 1.00 97.06 298 PHE A O 1
ATOM 2373 N N . CYS A 1 299 ? -1.559 -7.977 12.512 1.00 97.69 299 CYS A N 1
ATOM 2374 C CA . CYS A 1 299 ? -2.364 -7.871 11.301 1.00 97.69 299 CYS A CA 1
ATOM 2375 C C . CYS A 1 299 ? -1.830 -6.749 10.402 1.00 97.69 299 CYS A C 1
ATOM 2377 O O . CYS A 1 299 ? -1.231 -5.786 10.874 1.00 97.69 299 CYS A O 1
ATOM 2379 N N . GLN A 1 300 ? -2.074 -6.875 9.102 1.00 98.12 300 GLN A N 1
ATOM 2380 C CA . GLN A 1 300 ? -1.769 -5.846 8.108 1.00 98.12 300 GLN A CA 1
ATOM 2381 C C . GLN A 1 300 ? -2.998 -5.593 7.236 1.00 98.12 300 GLN A C 1
ATOM 2383 O O . GLN A 1 300 ? -3.704 -6.538 6.860 1.00 98.12 300 GLN A O 1
ATOM 2388 N N . CYS A 1 301 ? -3.231 -4.330 6.906 1.00 98.62 301 CYS A N 1
ATOM 2389 C CA . CYS A 1 301 ? -4.435 -3.854 6.249 1.00 98.62 301 CYS A CA 1
ATOM 2390 C C . CYS A 1 301 ? -4.090 -3.066 4.987 1.00 98.62 301 CYS A C 1
ATOM 2392 O O . CYS A 1 301 ? -3.301 -2.125 5.037 1.00 98.62 301 CYS A O 1
ATOM 2394 N N . ALA A 1 302 ? -4.745 -3.400 3.877 1.00 98.62 302 ALA A N 1
ATOM 2395 C CA . ALA A 1 302 ? -4.879 -2.477 2.757 1.00 98.62 302 ALA A CA 1
ATOM 2396 C C . ALA A 1 302 ? -6.054 -1.534 3.061 1.00 98.62 302 ALA A C 1
ATOM 2398 O O . ALA A 1 302 ? -7.176 -2.001 3.294 1.00 98.62 302 ALA A O 1
ATOM 2399 N N . VAL A 1 303 ? -5.797 -0.226 3.099 1.00 98.75 303 VAL A N 1
ATOM 2400 C CA . VAL A 1 303 ? -6.783 0.775 3.534 1.00 98.75 303 VAL A CA 1
ATOM 2401 C C . VAL A 1 303 ? -7.353 1.503 2.329 1.00 98.75 303 VAL A C 1
ATOM 2403 O O . VAL A 1 303 ? -6.602 2.014 1.504 1.00 98.75 303 VAL A O 1
ATOM 2406 N N . TYR A 1 304 ? -8.677 1.575 2.237 1.00 98.25 304 TYR A N 1
ATOM 2407 C CA . TYR A 1 304 ? -9.399 2.206 1.136 1.00 98.25 304 TYR A CA 1
ATOM 2408 C C . TYR A 1 304 ? -10.312 3.334 1.620 1.00 98.25 304 TYR A C 1
ATOM 2410 O O . TYR A 1 304 ? -10.766 3.340 2.765 1.00 98.25 304 TYR A O 1
ATOM 2418 N N . ASP A 1 305 ? -10.629 4.263 0.721 1.00 94.69 305 ASP A N 1
ATOM 2419 C CA . ASP A 1 305 ? -11.571 5.367 0.960 1.00 94.69 305 ASP A CA 1
ATOM 2420 C C . ASP A 1 305 ? -13.056 4.968 0.852 1.00 94.69 305 ASP A C 1
ATOM 2422 O O . ASP A 1 305 ? -13.953 5.734 1.202 1.00 94.69 305 ASP A O 1
ATOM 2426 N N . SER A 1 306 ? -13.335 3.775 0.326 1.00 94.25 306 SER A N 1
ATOM 2427 C CA . SER A 1 306 ? -14.673 3.197 0.189 1.00 94.25 306 SER A CA 1
ATOM 2428 C C . SER A 1 306 ? -14.597 1.663 0.115 1.00 94.25 306 SER A C 1
ATOM 2430 O O . SER A 1 306 ? -13.521 1.080 0.006 1.00 94.25 306 SER A O 1
ATOM 2432 N N . ASP A 1 307 ? -15.743 0.982 0.163 1.00 95.00 307 ASP A N 1
ATOM 2433 C CA . ASP A 1 307 ? -15.866 -0.472 -0.054 1.00 95.00 307 ASP A CA 1
ATOM 2434 C C . ASP A 1 307 ? -16.406 -0.823 -1.459 1.00 95.00 307 ASP A C 1
ATOM 2436 O O . ASP A 1 307 ? -16.864 -1.946 -1.713 1.00 95.00 307 ASP A O 1
ATOM 2440 N N . ALA A 1 308 ? -16.383 0.146 -2.379 1.00 94.75 308 ALA A N 1
ATOM 2441 C CA . ALA A 1 308 ? -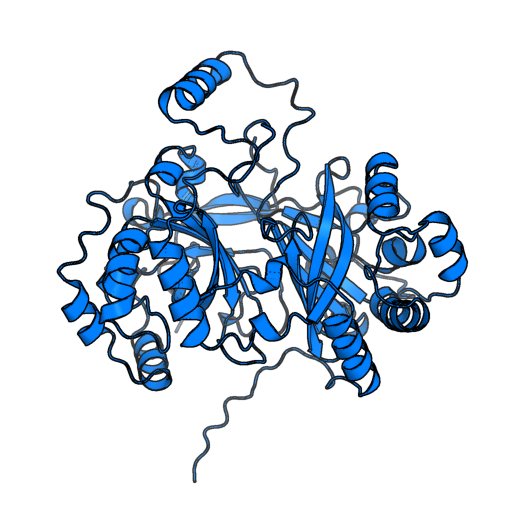16.792 -0.027 -3.767 1.00 94.75 308 ALA A CA 1
ATOM 2442 C C . ALA A 1 308 ? -15.692 -0.731 -4.586 1.00 94.75 308 ALA A C 1
ATOM 2444 O O . ALA A 1 308 ? -14.521 -0.637 -4.241 1.00 94.75 308 ALA A O 1
ATOM 2445 N N . PRO A 1 309 ? -16.011 -1.405 -5.706 1.00 94.00 309 PRO A N 1
ATOM 2446 C CA . PRO A 1 309 ? -14.982 -1.999 -6.563 1.00 94.00 309 PRO A CA 1
ATOM 2447 C C . PRO A 1 309 ? -13.945 -0.971 -7.036 1.00 94.00 309 PRO A C 1
ATOM 2449 O O . PRO A 1 309 ? -12.763 -1.267 -7.039 1.00 94.00 309 PRO A O 1
ATOM 2452 N N . SER A 1 310 ? -14.367 0.257 -7.338 1.00 89.50 310 SER A N 1
ATOM 2453 C CA . SER A 1 310 ? -13.504 1.357 -7.789 1.00 89.50 310 SER A CA 1
ATOM 2454 C C . SER A 1 310 ? -12.819 2.131 -6.653 1.00 89.50 310 SER A C 1
ATOM 2456 O O . SER A 1 310 ? -12.421 3.276 -6.857 1.00 89.50 310 SER A O 1
ATOM 2458 N N . ALA A 1 311 ? -12.764 1.576 -5.439 1.00 93.88 311 ALA A N 1
ATOM 2459 C CA . ALA A 1 311 ? -12.194 2.269 -4.290 1.00 93.88 311 ALA A CA 1
ATOM 2460 C C . ALA A 1 311 ? -1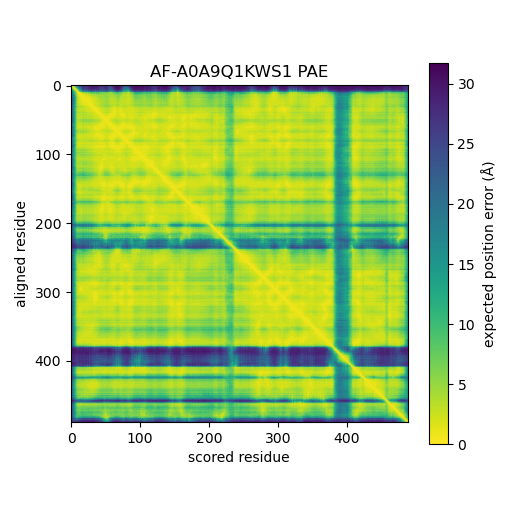0.702 2.571 -4.491 1.00 93.88 311 ALA A C 1
ATOM 2462 O O . ALA A 1 311 ? -9.949 1.753 -5.036 1.00 93.88 311 ALA A O 1
ATOM 2463 N N . ARG A 1 312 ? -10.269 3.729 -3.991 1.00 95.38 312 ARG A N 1
ATOM 2464 C CA . ARG A 1 312 ? -8.864 4.139 -4.001 1.00 95.38 312 ARG A CA 1
ATOM 2465 C C . ARG A 1 312 ? -8.162 3.471 -2.826 1.00 95.38 312 ARG A C 1
ATOM 2467 O O . ARG A 1 312 ? -8.622 3.588 -1.692 1.00 95.38 312 ARG A O 1
ATOM 2474 N N . LEU A 1 313 ? -7.077 2.754 -3.099 1.00 97.88 313 LEU A N 1
ATOM 2475 C CA . LEU A 1 313 ? -6.159 2.246 -2.085 1.00 97.88 313 LEU A CA 1
ATOM 2476 C C . LEU A 1 313 ? -5.411 3.460 -1.544 1.00 97.88 313 LEU A C 1
ATOM 2478 O O . LEU A 1 313 ? -4.593 4.025 -2.255 1.00 97.88 313 LEU A O 1
ATOM 2482 N N . ILE A 1 314 ? -5.740 3.896 -0.331 1.00 97.12 314 ILE A N 1
ATOM 2483 C CA . ILE A 1 314 ? -5.222 5.139 0.248 1.00 97.12 314 ILE A CA 1
ATOM 2484 C C . ILE A 1 314 ? -4.034 4.933 1.176 1.00 97.12 314 ILE A C 1
ATOM 2486 O O . ILE A 1 314 ? -3.428 5.914 1.600 1.00 97.12 314 ILE A O 1
ATOM 2490 N N . GLY A 1 315 ? -3.683 3.691 1.511 1.00 98.06 315 GLY A N 1
ATOM 2491 C CA . GLY A 1 315 ? -2.526 3.424 2.352 1.00 98.06 315 GLY A CA 1
ATOM 2492 C C . GLY A 1 315 ? -2.499 2.036 2.975 1.00 98.06 315 GLY A C 1
ATOM 2493 O O . GLY A 1 315 ? -3.188 1.115 2.531 1.00 98.06 315 GLY A O 1
ATOM 2494 N N . VAL A 1 316 ? -1.680 1.914 4.019 1.00 98.69 316 VAL A N 1
ATOM 2495 C CA . VAL A 1 316 ? -1.468 0.677 4.779 1.00 98.69 316 VAL A CA 1
ATOM 2496 C C . VAL A 1 316 ? -1.604 0.963 6.261 1.00 98.69 316 VAL A C 1
ATOM 2498 O O . VAL A 1 316 ? -1.004 1.918 6.757 1.00 98.69 316 VAL A O 1
ATOM 2501 N N . GLU A 1 317 ? -2.332 0.102 6.962 1.00 98.69 317 GLU A N 1
ATOM 2502 C CA . GLU A 1 317 ? -2.332 0.068 8.420 1.00 98.69 317 GLU A CA 1
ATOM 2503 C C . GLU A 1 317 ? -1.763 -1.251 8.933 1.00 98.69 317 GLU A C 1
ATOM 2505 O O . GLU A 1 317 ? -2.062 -2.329 8.416 1.00 98.69 317 GLU A O 1
ATOM 2510 N N . TYR A 1 318 ? -0.949 -1.157 9.976 1.00 98.56 318 TYR A N 1
ATOM 2511 C CA . TYR A 1 318 ? -0.468 -2.300 10.736 1.00 98.56 318 TYR A CA 1
ATOM 2512 C C . TYR A 1 318 ? -1.101 -2.287 12.115 1.00 98.56 318 TYR A C 1
ATOM 2514 O O . TYR A 1 318 ? -1.110 -1.252 12.775 1.00 98.56 318 TYR A O 1
ATOM 2522 N N . ILE A 1 319 ? -1.596 -3.441 12.554 1.00 98.25 319 ILE A N 1
ATOM 2523 C CA . ILE A 1 319 ? -2.253 -3.603 13.849 1.00 98.25 319 ILE A CA 1
ATOM 2524 C C . ILE A 1 319 ? -1.447 -4.596 14.672 1.00 98.25 319 ILE A C 1
ATOM 2526 O O . ILE A 1 319 ? -1.246 -5.735 14.242 1.00 98.25 319 ILE A O 1
ATOM 2530 N N . ILE A 1 320 ? -1.014 -4.181 15.861 1.00 97.38 320 ILE A N 1
ATOM 2531 C CA . ILE A 1 320 ? -0.242 -5.023 16.777 1.00 97.38 320 ILE A CA 1
ATOM 2532 C C . ILE A 1 320 ? -0.907 -5.142 18.145 1.00 97.38 320 ILE A C 1
ATOM 2534 O O . ILE A 1 320 ? -1.612 -4.237 18.595 1.00 97.38 320 ILE A O 1
ATOM 2538 N N . SER A 1 321 ? -0.681 -6.265 18.825 1.00 95.62 321 SER A N 1
ATOM 2539 C CA . SER A 1 321 ? -1.147 -6.439 20.204 1.00 95.62 321 SER A CA 1
ATOM 2540 C C . SER A 1 321 ? -0.448 -5.478 21.166 1.00 95.62 321 SER A C 1
ATOM 2542 O O . SER A 1 321 ? 0.694 -5.081 20.929 1.00 95.62 321 SER A O 1
ATOM 2544 N N . ASP A 1 322 ? -1.101 -5.161 22.288 1.00 94.12 322 ASP A N 1
ATOM 2545 C CA . ASP A 1 322 ? -0.488 -4.398 23.384 1.00 94.12 322 ASP A CA 1
ATOM 2546 C C . ASP A 1 322 ? 0.874 -4.975 23.795 1.00 94.12 322 ASP A C 1
ATOM 2548 O O . ASP A 1 322 ? 1.870 -4.261 23.838 1.00 94.12 322 ASP A O 1
ATOM 2552 N N . LYS A 1 323 ? 0.969 -6.300 23.950 1.00 93.12 323 LYS A N 1
ATOM 2553 C CA . LYS A 1 323 ? 2.236 -6.978 24.255 1.00 93.12 323 LYS A CA 1
ATOM 2554 C C . LYS A 1 323 ? 3.352 -6.621 23.268 1.00 93.12 323 LYS A C 1
ATOM 2556 O O . LYS A 1 323 ? 4.477 -6.384 23.698 1.00 93.12 323 LYS A O 1
ATOM 2561 N N . THR A 1 324 ? 3.068 -6.626 21.967 1.00 94.69 324 THR A N 1
ATOM 2562 C CA . THR A 1 324 ? 4.054 -6.277 20.934 1.00 94.69 324 THR A CA 1
ATOM 2563 C C . THR A 1 324 ? 4.352 -4.782 20.949 1.00 94.69 324 THR A C 1
ATOM 2565 O O . THR A 1 324 ? 5.516 -4.394 20.872 1.00 94.69 324 THR A O 1
ATOM 2568 N N . PHE A 1 325 ? 3.332 -3.944 21.127 1.00 95.31 325 PHE A N 1
ATOM 2569 C CA . PHE A 1 325 ? 3.475 -2.494 21.224 1.00 95.31 325 PHE A CA 1
ATOM 2570 C C . PHE A 1 325 ? 4.413 -2.071 22.364 1.00 95.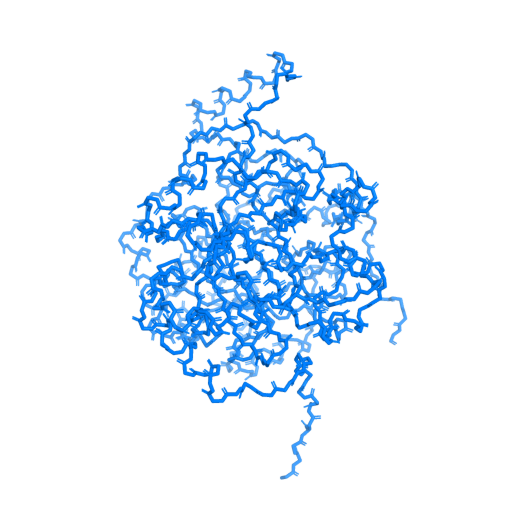31 325 PHE A C 1
ATOM 2572 O O . PHE A 1 325 ? 5.308 -1.258 22.143 1.00 95.31 325 PHE A O 1
ATOM 2579 N N . GLN A 1 326 ? 4.308 -2.695 23.543 1.00 93.50 326 GLN A N 1
ATOM 2580 C CA . GLN A 1 326 ? 5.187 -2.403 24.686 1.00 93.50 326 GLN A CA 1
ATOM 2581 C C . GLN A 1 326 ? 6.677 -2.689 24.417 1.00 93.50 326 GLN A C 1
ATOM 2583 O O . GLN A 1 326 ? 7.539 -2.218 25.155 1.00 93.50 326 GLN A O 1
ATOM 2588 N N . THR A 1 327 ? 7.007 -3.455 23.369 1.00 93.44 327 THR A N 1
ATOM 2589 C CA . THR A 1 327 ? 8.406 -3.704 22.969 1.00 93.44 327 THR A CA 1
ATOM 2590 C C . THR A 1 327 ? 8.997 -2.594 22.102 1.00 93.44 327 THR A C 1
ATOM 2592 O O . THR A 1 327 ? 10.213 -2.551 21.910 1.00 93.44 327 THR A O 1
ATOM 2595 N N . LEU A 1 328 ? 8.159 -1.697 21.576 1.00 94.44 328 LEU A N 1
ATOM 2596 C CA . LEU A 1 328 ? 8.594 -0.604 20.720 1.00 94.44 328 LEU A CA 1
ATOM 2597 C C . LEU A 1 328 ? 9.278 0.496 21.542 1.00 94.44 328 LEU A C 1
ATOM 2599 O O . LEU A 1 328 ? 8.826 0.806 22.650 1.00 94.44 328 LEU A O 1
ATOM 2603 N N . PRO A 1 329 ? 10.331 1.137 21.004 1.00 93.75 329 PRO A N 1
ATOM 2604 C CA . PRO A 1 329 ? 10.946 2.277 21.666 1.00 93.75 329 PRO A CA 1
ATOM 2605 C C . PRO A 1 329 ? 9.961 3.459 21.753 1.00 93.75 329 PRO A C 1
ATOM 2607 O O . PRO A 1 329 ? 9.114 3.611 20.869 1.00 93.75 329 PRO A O 1
ATOM 2610 N N . PRO A 1 330 ? 10.085 4.341 22.764 1.00 93.06 330 PRO A N 1
ATOM 2611 C CA . PRO A 1 330 ? 9.168 5.464 22.971 1.00 93.06 330 PRO A CA 1
ATOM 2612 C C . PRO A 1 330 ? 8.923 6.346 21.745 1.00 93.06 330 PRO A C 1
ATOM 2614 O O . PRO A 1 330 ? 7.792 6.750 21.510 1.00 93.06 330 PRO A O 1
ATOM 2617 N N . ASP A 1 331 ? 9.956 6.645 20.953 1.00 91.69 331 ASP A N 1
ATOM 2618 C CA . ASP A 1 331 ? 9.799 7.479 19.754 1.00 91.69 331 ASP A CA 1
ATOM 2619 C C . ASP A 1 331 ? 8.988 6.786 18.660 1.00 91.69 331 ASP A C 1
ATOM 2621 O O . ASP A 1 331 ? 8.194 7.435 17.986 1.00 91.69 331 ASP A O 1
ATOM 2625 N N . GLU A 1 332 ? 9.129 5.467 18.533 1.00 94.75 332 GLU A N 1
ATOM 2626 C CA . GLU A 1 332 ? 8.329 4.676 17.606 1.00 94.75 332 GLU A CA 1
ATOM 2627 C C . GLU A 1 332 ? 6.881 4.588 18.083 1.00 94.75 332 GLU A C 1
ATOM 2629 O O . GLU A 1 332 ? 5.981 4.797 17.281 1.00 94.75 332 GLU A O 1
ATOM 2634 N N . GLN A 1 333 ? 6.644 4.362 19.381 1.00 95.25 333 GLN A N 1
ATOM 2635 C CA . GLN A 1 333 ? 5.298 4.289 19.965 1.00 95.25 333 GLN A CA 1
ATOM 2636 C C . GLN A 1 333 ? 4.432 5.524 19.660 1.00 95.25 333 GLN A C 1
ATOM 2638 O O . GLN A 1 333 ? 3.220 5.394 19.508 1.00 95.25 333 GLN A O 1
ATOM 2643 N N . LYS A 1 334 ? 5.041 6.709 19.516 1.00 94.44 334 LYS A N 1
ATOM 2644 C CA . LYS A 1 334 ? 4.339 7.957 19.162 1.00 94.44 334 LYS A CA 1
ATOM 2645 C C . LYS A 1 334 ? 3.677 7.925 17.784 1.00 94.44 334 LYS A C 1
ATOM 2647 O O . LYS A 1 334 ? 2.768 8.713 17.534 1.00 94.44 334 LYS A O 1
ATOM 2652 N N . LEU A 1 335 ? 4.130 7.033 16.904 1.00 95.31 335 LEU A N 1
ATOM 2653 C CA . LEU A 1 335 ? 3.581 6.837 15.564 1.00 95.31 335 LEU A CA 1
ATOM 2654 C C . LEU A 1 335 ? 2.385 5.873 15.544 1.00 95.31 335 LEU A C 1
ATOM 2656 O O . LEU A 1 335 ? 1.896 5.539 14.469 1.00 95.31 335 LEU A O 1
ATOM 2660 N N . TRP A 1 336 ? 1.929 5.404 16.706 1.00 96.38 336 TRP A N 1
ATOM 2661 C CA . TRP A 1 336 ? 0.810 4.475 16.830 1.00 96.38 336 TRP A CA 1
ATOM 2662 C C . TRP A 1 336 ? -0.351 5.127 17.582 1.00 96.38 336 TRP A C 1
ATOM 2664 O O . TRP A 1 336 ? -0.169 6.031 18.403 1.00 96.38 336 TRP A O 1
ATOM 2674 N N . HIS A 1 337 ? -1.555 4.638 17.324 1.00 95.12 337 HIS A N 1
ATOM 2675 C CA . HIS A 1 337 ? -2.776 5.041 18.009 1.00 95.12 337 HIS A CA 1
ATOM 2676 C C . HIS A 1 337 ? -3.464 3.826 18.634 1.00 95.12 337 HIS A C 1
ATOM 2678 O O . HIS A 1 337 ? -3.273 2.696 18.187 1.00 95.12 337 HIS A O 1
ATOM 2684 N N . SER A 1 338 ? -4.253 4.039 19.683 1.00 94.88 338 SER A N 1
ATOM 2685 C CA . SER A 1 338 ? -5.033 2.961 20.298 1.00 94.88 338 SER A CA 1
ATOM 2686 C C . SER A 1 338 ? -6.400 2.801 19.623 1.00 94.88 338 SER A C 1
ATOM 2688 O O . SER A 1 338 ? -7.060 3.785 19.284 1.00 94.88 338 SER A O 1
ATOM 2690 N N . HIS A 1 339 ? -6.878 1.564 19.471 1.00 94.75 339 HIS A N 1
ATOM 2691 C CA . HIS A 1 339 ? -8.221 1.297 18.918 1.00 94.75 339 HIS A CA 1
ATOM 2692 C C . HIS A 1 339 ? -9.333 1.315 19.982 1.00 94.75 339 HIS A C 1
ATOM 2694 O O . HIS A 1 339 ? -10.525 1.238 19.677 1.00 94.75 339 HIS A O 1
ATOM 2700 N N . GLY A 1 340 ? -8.962 1.392 21.264 1.00 93.19 340 GLY A N 1
ATOM 2701 C CA . GLY A 1 340 ? -9.891 1.221 22.380 1.00 93.19 340 GLY A CA 1
ATOM 2702 C C . GLY A 1 340 ? -11.066 2.200 22.355 1.00 93.19 340 GLY A C 1
ATOM 2703 O O . GLY A 1 340 ? -12.213 1.791 22.552 1.00 93.19 340 GLY A O 1
ATOM 2704 N N . TYR A 1 341 ? -10.801 3.481 22.079 1.00 91.62 341 TYR A N 1
ATOM 2705 C CA . TYR A 1 341 ? -11.853 4.494 22.033 1.00 91.62 341 TYR A CA 1
ATOM 2706 C C . TYR A 1 341 ? -12.789 4.311 20.837 1.00 91.62 341 TYR A C 1
ATOM 2708 O O . TYR A 1 341 ? -14.003 4.261 21.029 1.00 91.62 341 TYR A O 1
ATOM 2716 N N . GLU A 1 342 ? -12.267 4.200 19.613 1.00 91.94 342 GLU A N 1
ATOM 2717 C CA . GLU A 1 342 ? -13.104 4.089 18.408 1.00 91.94 342 GLU A CA 1
ATOM 2718 C C . GLU A 1 342 ? -14.007 2.844 18.434 1.00 91.94 342 GLU A C 1
ATOM 2720 O O . GLU A 1 342 ? -15.139 2.882 17.953 1.00 91.94 342 GLU A O 1
ATOM 2725 N N . ILE A 1 343 ? -13.565 1.758 19.074 1.00 94.81 343 ILE A N 1
ATOM 2726 C CA . ILE A 1 343 ? -14.379 0.554 19.243 1.00 94.81 343 ILE A CA 1
ATOM 2727 C C . ILE A 1 343 ? -15.493 0.791 20.270 1.00 94.81 343 ILE A C 1
ATOM 2729 O O . ILE A 1 343 ? -16.661 0.503 19.983 1.00 94.81 343 ILE A O 1
ATOM 2733 N N . LYS A 1 344 ? -15.158 1.330 21.452 1.00 93.81 344 LYS A N 1
ATOM 2734 C CA . LYS A 1 344 ? -16.125 1.578 22.540 1.00 93.81 344 LYS A CA 1
ATOM 2735 C C . LYS A 1 344 ? -17.126 2.683 22.219 1.00 93.81 344 LYS A C 1
ATOM 2737 O O . LYS A 1 344 ? -18.241 2.652 22.724 1.00 93.81 344 LYS A O 1
ATOM 2742 N N . SER A 1 345 ? -16.747 3.633 21.371 1.00 92.19 345 SER A N 1
ATOM 2743 C CA . SER A 1 345 ? -17.618 4.711 20.891 1.00 92.19 345 SER A CA 1
ATOM 2744 C C . SER A 1 345 ? -18.520 4.295 19.719 1.00 92.19 345 SER A C 1
ATOM 2746 O O . SER A 1 345 ? -19.271 5.119 19.206 1.00 92.19 345 SER A O 1
ATOM 2748 N N . GLY A 1 346 ? -18.460 3.032 19.274 1.00 93.62 346 GLY A N 1
ATOM 2749 C CA . GLY A 1 346 ? -19.261 2.542 18.146 1.00 93.62 346 GLY A CA 1
ATOM 2750 C C . GLY A 1 346 ? -18.781 3.027 16.771 1.00 93.62 346 GLY A C 1
ATOM 2751 O O . GLY A 1 346 ? -19.450 2.783 15.766 1.00 93.62 346 GLY A O 1
ATOM 2752 N N . LEU A 1 347 ? -17.632 3.705 16.691 1.00 95.44 347 LEU A N 1
ATOM 2753 C CA . LEU A 1 347 ? -17.090 4.253 15.446 1.00 95.44 347 LEU A CA 1
ATOM 2754 C C . LEU A 1 347 ? -16.462 3.174 14.563 1.00 95.44 347 LEU A C 1
ATOM 2756 O O . LEU A 1 347 ? -16.705 3.181 13.358 1.00 95.44 347 LEU A O 1
ATOM 2760 N N . LEU A 1 348 ? -15.748 2.206 15.138 1.00 96.19 348 LEU A N 1
ATOM 2761 C CA . LEU A 1 348 ? -15.233 1.053 14.398 1.00 96.19 348 LEU A CA 1
ATOM 2762 C C . LEU A 1 348 ? -16.268 -0.077 14.365 1.00 96.19 348 LEU A C 1
ATOM 2764 O O . LEU A 1 348 ? -16.823 -0.459 15.397 1.00 96.19 348 LEU A O 1
ATOM 2768 N N . ILE A 1 349 ? -16.530 -0.624 13.179 1.00 95.62 349 ILE A N 1
ATOM 2769 C CA . ILE A 1 349 ? -17.450 -1.753 12.973 1.00 95.62 349 ILE A CA 1
ATOM 2770 C C . ILE A 1 349 ? -16.849 -2.831 12.075 1.00 95.62 349 ILE A C 1
ATOM 2772 O O . ILE A 1 349 ? -15.923 -2.573 11.300 1.00 95.62 349 ILE A O 1
ATOM 2776 N N . ASN A 1 350 ? -17.465 -4.011 12.109 1.00 95.69 350 ASN A N 1
ATOM 2777 C CA . ASN A 1 350 ? -17.281 -5.086 11.146 1.00 95.69 350 ASN A CA 1
ATOM 2778 C C . ASN A 1 350 ? -18.509 -5.191 10.241 1.00 95.69 350 ASN A C 1
ATOM 2780 O O . ASN A 1 350 ? -19.463 -5.892 10.584 1.00 95.69 350 ASN A O 1
ATOM 2784 N N . PRO A 1 351 ? -18.519 -4.520 9.072 1.00 94.44 351 PRO A N 1
ATOM 2785 C CA . PRO A 1 351 ? -19.700 -4.482 8.222 1.00 94.44 351 PRO A CA 1
ATOM 2786 C C . PRO A 1 351 ? -20.248 -5.879 7.940 1.00 94.44 351 PRO A C 1
ATOM 2788 O O . PRO A 1 351 ? -19.506 -6.740 7.471 1.00 94.44 351 PRO A O 1
ATOM 2791 N N . ARG A 1 352 ? -21.550 -6.085 8.182 1.00 90.50 352 ARG A N 1
ATOM 2792 C CA . ARG A 1 352 ? -22.290 -7.334 7.896 1.00 90.50 352 ARG A CA 1
ATOM 2793 C C . ARG A 1 352 ? -21.849 -8.565 8.693 1.00 90.50 352 ARG A C 1
ATOM 2795 O O . ARG A 1 352 ? -22.289 -9.672 8.381 1.00 90.50 352 ARG A O 1
ATOM 2802 N N . LEU A 1 353 ? -20.999 -8.401 9.702 1.00 92.31 353 LEU A N 1
ATOM 2803 C CA . LEU A 1 353 ? -20.639 -9.496 10.588 1.00 92.31 353 LEU A CA 1
ATOM 2804 C C . LEU A 1 353 ? -21.697 -9.635 11.697 1.00 92.31 353 LEU A C 1
ATOM 2806 O O . LEU A 1 353 ? -22.111 -8.622 12.256 1.00 92.31 353 LEU A O 1
ATOM 2810 N N . PRO A 1 354 ? -22.161 -10.853 12.034 1.00 89.88 354 PRO A N 1
ATOM 2811 C CA . PRO A 1 354 ? -23.114 -11.036 13.127 1.00 89.88 354 PRO A CA 1
ATOM 2812 C C . PRO A 1 354 ? -22.562 -10.529 14.464 1.00 89.88 354 PRO A C 1
ATOM 2814 O O . PRO A 1 354 ? -21.402 -10.792 14.783 1.00 89.88 354 PRO A O 1
ATOM 2817 N N . GLU A 1 355 ? -23.413 -9.897 15.276 1.00 86.81 355 GLU A N 1
ATOM 2818 C CA . GLU A 1 355 ? -23.025 -9.222 16.528 1.00 86.81 355 GLU A CA 1
ATOM 2819 C C . GLU A 1 355 ? -22.190 -10.105 17.465 1.00 86.81 355 GLU A C 1
ATOM 2821 O O . GLU A 1 355 ? -21.206 -9.646 18.028 1.00 86.81 355 GLU A O 1
ATOM 2826 N N . VAL A 1 356 ? -22.521 -11.393 17.611 1.00 87.19 356 VAL A N 1
ATOM 2827 C CA . VAL A 1 356 ? -21.766 -12.308 18.490 1.00 87.19 356 VAL A CA 1
ATOM 2828 C C . VAL A 1 356 ? -20.318 -12.487 18.019 1.00 87.19 356 VAL A C 1
ATOM 2830 O O . VAL A 1 356 ? -19.403 -12.529 18.839 1.00 87.19 356 VAL A O 1
ATOM 2833 N N . MET A 1 357 ? -20.111 -12.589 16.704 1.00 90.06 357 MET A N 1
ATOM 2834 C CA . MET A 1 357 ? -18.785 -12.749 16.108 1.00 90.06 357 MET A CA 1
ATOM 2835 C C . MET A 1 357 ? -18.023 -11.421 16.117 1.00 90.06 357 MET A C 1
ATOM 2837 O O . MET A 1 357 ? -16.855 -11.392 16.497 1.00 90.06 357 MET A O 1
ATOM 2841 N N . GLU A 1 358 ? -18.706 -10.323 15.779 1.00 91.06 358 GLU A N 1
ATOM 2842 C CA . GLU A 1 358 ? -18.160 -8.969 15.882 1.00 91.06 358 GLU A CA 1
ATOM 2843 C C . GLU A 1 358 ? -17.712 -8.670 17.320 1.00 91.06 358 GLU A C 1
ATOM 2845 O O . GLU A 1 358 ? -16.574 -8.267 17.536 1.00 91.06 358 GLU A O 1
ATOM 2850 N N . LYS A 1 359 ? -18.557 -8.929 18.326 1.00 91.31 359 LYS A N 1
ATOM 2851 C CA . LYS A 1 359 ? -18.255 -8.639 19.735 1.00 91.31 359 LYS A CA 1
ATOM 2852 C C . LYS A 1 359 ? -16.984 -9.355 20.198 1.00 91.31 359 LYS A C 1
ATOM 2854 O O . LYS A 1 359 ? -16.173 -8.753 20.894 1.00 91.31 359 LYS A O 1
ATOM 2859 N N . GLN A 1 360 ? -16.785 -10.610 19.792 1.00 90.88 360 GLN A N 1
ATOM 2860 C CA . GLN A 1 360 ? -15.579 -11.374 20.121 1.00 90.88 360 GLN A CA 1
ATOM 2861 C C . GLN A 1 360 ? -14.317 -10.784 19.485 1.00 90.88 360 GLN A C 1
ATOM 2863 O O . GLN A 1 360 ? -13.303 -10.643 20.168 1.00 90.88 360 GLN A O 1
ATOM 2868 N N . GLU A 1 361 ? -14.374 -10.424 18.203 1.00 92.44 361 GLU A N 1
ATOM 2869 C CA . GLU A 1 361 ? -13.223 -9.827 17.525 1.00 92.44 361 GLU A CA 1
ATOM 2870 C C . GLU A 1 361 ? -12.903 -8.439 18.085 1.00 92.44 361 GLU A C 1
ATOM 2872 O O . GLU A 1 361 ? -11.753 -8.139 18.401 1.00 92.44 361 GLU A O 1
ATOM 2877 N N . LEU A 1 362 ? -13.917 -7.596 18.277 1.00 94.69 362 LEU A N 1
ATOM 2878 C CA . LEU A 1 362 ? -13.719 -6.241 18.777 1.00 94.69 362 LEU A CA 1
ATOM 2879 C C . LEU A 1 362 ? -13.195 -6.210 20.217 1.00 94.69 362 LEU A C 1
ATOM 2881 O O . LEU A 1 362 ? -12.464 -5.288 20.562 1.00 94.69 362 LEU A O 1
ATOM 2885 N N . GLN A 1 363 ? -13.482 -7.219 21.045 1.00 92.75 363 GLN A N 1
ATOM 2886 C CA . GLN A 1 363 ? -12.843 -7.364 22.360 1.00 92.75 363 GLN A CA 1
ATOM 2887 C C . GLN A 1 363 ? -11.331 -7.609 22.265 1.00 92.75 363 GLN A C 1
ATOM 2889 O O . GLN A 1 363 ? -10.587 -7.192 23.156 1.00 92.75 363 GLN A O 1
ATOM 2894 N N . ILE A 1 364 ? -10.875 -8.288 21.209 1.00 92.44 364 ILE A N 1
ATOM 2895 C CA . ILE A 1 364 ? -9.450 -8.492 20.935 1.00 92.44 364 ILE A CA 1
ATOM 2896 C C . ILE A 1 364 ? -8.860 -7.190 20.389 1.00 92.44 364 ILE A C 1
ATOM 2898 O O . ILE A 1 364 ? -7.881 -6.688 20.943 1.00 92.44 364 ILE A O 1
ATOM 2902 N N . LEU A 1 365 ? -9.482 -6.605 19.359 1.00 94.81 365 LEU A N 1
ATOM 2903 C CA . LEU A 1 365 ? -8.999 -5.381 18.713 1.00 94.81 365 LEU A CA 1
ATOM 2904 C C . LEU A 1 365 ? -8.998 -4.167 19.651 1.00 94.81 365 LEU A C 1
ATOM 2906 O O . LEU A 1 365 ? -8.097 -3.339 19.553 1.00 94.81 365 LEU A O 1
ATOM 2910 N N . ALA A 1 366 ? -9.905 -4.090 20.629 1.00 94.94 366 ALA A N 1
ATOM 2911 C CA . ALA A 1 366 ? -9.924 -3.019 21.632 1.00 94.94 366 ALA A CA 1
ATOM 2912 C C . ALA A 1 366 ? -8.621 -2.907 22.438 1.00 94.94 366 ALA A C 1
ATOM 2914 O O . ALA A 1 366 ? -8.378 -1.862 23.036 1.00 94.94 366 ALA A O 1
ATOM 2915 N N . LYS A 1 367 ? -7.784 -3.956 22.434 1.00 93.94 367 LYS A N 1
ATOM 2916 C CA . LYS A 1 367 ? -6.485 -4.043 23.122 1.00 93.94 367 LYS A CA 1
ATOM 2917 C C . LYS A 1 367 ? -5.284 -3.924 22.182 1.00 93.94 367 LYS A C 1
ATOM 2919 O O . LYS A 1 367 ? -4.183 -4.350 22.528 1.00 93.94 367 LYS A O 1
ATOM 2924 N N . THR A 1 368 ? -5.501 -3.427 20.972 1.00 95.75 368 THR A N 1
ATOM 2925 C CA . THR A 1 368 ? -4.466 -3.333 19.938 1.00 95.75 368 THR A CA 1
ATOM 2926 C C . THR A 1 368 ? -4.147 -1.883 19.601 1.00 95.75 368 THR A C 1
ATOM 2928 O O . THR A 1 368 ? -4.896 -0.962 19.943 1.00 95.75 368 THR A O 1
ATOM 2931 N N . TYR A 1 369 ? -3.012 -1.711 18.933 1.00 97.25 369 TYR A N 1
ATOM 2932 C CA . TYR A 1 369 ? -2.498 -0.433 18.468 1.00 97.25 369 TYR A CA 1
ATOM 2933 C C . TYR A 1 369 ? -2.350 -0.456 16.950 1.00 97.25 369 TYR A C 1
ATOM 2935 O O . TYR A 1 369 ? -1.906 -1.464 16.394 1.00 97.25 369 TYR A O 1
ATOM 2943 N N . GLY A 1 370 ? -2.710 0.648 16.302 1.00 97.50 370 GLY A N 1
ATOM 2944 C CA . GLY A 1 370 ? -2.658 0.842 14.856 1.00 97.50 370 GLY A CA 1
ATOM 2945 C C . GLY A 1 370 ? -1.574 1.834 14.451 1.00 97.50 370 GLY A C 1
ATOM 2946 O O . GLY A 1 370 ? -1.375 2.854 15.112 1.00 97.50 370 GLY A O 1
ATOM 2947 N N . LYS A 1 371 ? -0.873 1.556 13.351 1.00 98.12 371 LYS A N 1
ATOM 2948 C CA . LYS A 1 371 ? -0.009 2.516 12.649 1.00 98.12 371 LYS A CA 1
ATOM 2949 C C . LYS A 1 371 ? -0.453 2.606 11.204 1.00 98.12 371 LYS A C 1
ATOM 2951 O O . LYS A 1 371 ? -0.188 1.697 10.416 1.00 98.12 371 LYS A O 1
ATOM 2956 N N . PHE A 1 372 ? -1.115 3.709 10.871 1.00 98.19 372 PHE A N 1
ATOM 2957 C CA . PHE A 1 372 ? -1.701 3.938 9.558 1.00 98.19 372 PHE A CA 1
ATOM 2958 C C . PHE A 1 372 ? -0.973 5.060 8.815 1.00 98.19 372 PHE A C 1
ATOM 2960 O O . PHE A 1 372 ? -0.995 6.223 9.219 1.00 98.19 372 PHE A O 1
ATOM 2967 N N . TRP A 1 373 ? -0.362 4.699 7.685 1.00 98.06 373 TRP A N 1
ATOM 2968 C CA . TRP A 1 373 ? 0.194 5.638 6.718 1.00 98.06 373 TRP A CA 1
ATOM 2969 C C . TRP A 1 373 ? -0.759 5.822 5.538 1.00 98.06 373 TRP A C 1
ATOM 2971 O O . TRP A 1 373 ? -0.945 4.903 4.738 1.00 98.06 373 TRP A O 1
ATOM 2981 N N . CYS A 1 374 ? -1.319 7.022 5.400 1.00 97.44 374 CYS A N 1
ATOM 2982 C CA . CYS A 1 374 ? -2.136 7.425 4.260 1.00 97.44 374 CYS A CA 1
ATOM 2983 C C . CYS A 1 374 ? -1.243 7.978 3.143 1.00 97.44 374 CYS A C 1
ATOM 2985 O O . CYS A 1 374 ? -0.706 9.076 3.255 1.00 97.44 374 CYS A O 1
ATOM 2987 N N . THR A 1 375 ? -1.085 7.232 2.053 1.00 96.06 375 THR A N 1
ATOM 2988 C CA . THR A 1 375 ? -0.273 7.593 0.880 1.00 96.06 375 THR A CA 1
ATOM 2989 C C . THR A 1 375 ? -1.083 8.282 -0.228 1.00 96.06 375 THR A C 1
ATOM 2991 O O . THR A 1 375 ? -0.493 8.764 -1.193 1.00 96.06 375 THR A O 1
ATOM 2994 N N . TRP A 1 376 ? -2.413 8.376 -0.081 1.00 93.75 376 TRP A N 1
ATOM 2995 C CA . TRP A 1 376 ? -3.305 9.158 -0.947 1.00 93.75 376 TRP A CA 1
ATOM 2996 C C . TRP A 1 376 ? -4.317 9.951 -0.118 1.00 93.75 376 TRP A C 1
ATOM 2998 O O . TRP A 1 376 ? -5.297 9.413 0.394 1.00 93.75 376 TRP A O 1
ATOM 3008 N N . GLN A 1 377 ? -4.095 11.259 -0.004 1.00 90.06 377 GLN A N 1
ATOM 3009 C CA . GLN A 1 377 ? -4.910 12.148 0.827 1.00 90.06 377 GLN A CA 1
ATOM 3010 C C . GLN A 1 377 ? -6.182 12.612 0.100 1.00 90.06 377 GLN A C 1
ATOM 3012 O O . GLN A 1 377 ? -6.209 13.683 -0.498 1.00 90.06 377 GLN A O 1
ATOM 3017 N N . VAL A 1 378 ? -7.225 11.780 0.127 1.00 85.38 378 VAL A N 1
ATOM 3018 C CA . VAL A 1 378 ? -8.457 11.937 -0.676 1.00 85.38 378 VAL A CA 1
ATOM 3019 C C . VAL A 1 378 ? -9.451 13.005 -0.192 1.00 85.38 378 VAL A C 1
ATOM 3021 O O . VAL A 1 378 ? -10.475 13.217 -0.837 1.00 85.38 378 VAL A O 1
ATOM 3024 N N . ASP A 1 379 ? -9.207 13.626 0.960 1.00 78.56 379 ASP A N 1
ATOM 3025 C CA . ASP A 1 379 ? -10.104 14.589 1.617 1.00 78.56 379 ASP A CA 1
ATOM 3026 C C . ASP A 1 379 ? -9.780 16.059 1.327 1.00 78.56 379 ASP A C 1
ATOM 3028 O O . ASP A 1 379 ? -10.521 16.946 1.762 1.00 78.56 379 ASP A O 1
ATOM 3032 N N . ARG A 1 380 ? -8.641 16.338 0.686 1.00 69.88 380 ARG A N 1
ATOM 3033 C CA . ARG A 1 380 ? -8.099 17.696 0.616 1.00 69.88 380 ARG A CA 1
ATOM 3034 C C . ARG A 1 380 ? -9.043 18.663 -0.103 1.00 69.88 380 ARG A C 1
ATOM 3036 O O . ARG A 1 380 ? -9.706 18.322 -1.064 1.00 69.88 380 ARG A O 1
ATOM 3043 N N . GLY A 1 381 ? -9.074 19.905 0.398 1.00 53.00 381 GLY A N 1
ATOM 3044 C CA . GLY A 1 381 ? -9.657 21.083 -0.255 1.00 53.00 381 GLY A CA 1
ATOM 3045 C C . GLY A 1 381 ? -11.140 21.395 0.010 1.00 53.00 381 GLY A C 1
ATOM 3046 O O . GLY A 1 381 ? -11.921 21.620 -0.911 1.00 53.00 381 GLY A O 1
ATOM 3047 N N . LYS A 1 382 ? -11.511 21.589 1.280 1.00 39.19 382 LYS A N 1
ATOM 3048 C CA . LYS A 1 382 ? -12.718 22.371 1.613 1.00 39.19 382 LYS A CA 1
ATOM 3049 C C . LYS A 1 382 ? -12.491 23.697 2.342 1.00 39.19 382 LYS A C 1
ATOM 3051 O O . LYS A 1 382 ? -13.485 24.372 2.553 1.00 39.19 382 LYS A O 1
ATOM 3056 N N . ASN A 1 383 ? -11.258 24.125 2.655 1.00 36.22 383 ASN A N 1
ATOM 3057 C CA . ASN A 1 383 ? -11.043 25.345 3.462 1.00 36.22 383 ASN A CA 1
ATOM 3058 C C . ASN A 1 383 ? -9.771 26.185 3.179 1.00 36.22 383 ASN A C 1
ATOM 3060 O O . ASN A 1 383 ? -9.416 27.006 4.019 1.00 36.22 383 ASN A O 1
ATOM 3064 N N . ASP A 1 384 ? -9.119 26.100 2.013 1.00 35.94 384 ASP A N 1
ATOM 3065 C CA . ASP A 1 384 ? -8.042 27.057 1.676 1.00 35.94 384 ASP A CA 1
ATOM 3066 C C . ASP A 1 384 ? -8.600 28.334 1.025 1.00 35.94 384 ASP A C 1
ATOM 3068 O O . ASP A 1 384 ? -8.400 28.617 -0.158 1.00 35.94 384 ASP A O 1
ATOM 3072 N N . ILE A 1 385 ? -9.288 29.158 1.823 1.00 32.97 385 ILE A N 1
ATOM 3073 C CA . ILE A 1 385 ? -9.503 30.576 1.493 1.00 32.97 385 ILE A CA 1
ATOM 3074 C C . ILE A 1 385 ? -8.167 31.296 1.738 1.00 32.97 385 ILE A C 1
ATOM 3076 O O . ILE A 1 385 ? -7.969 31.971 2.744 1.00 32.97 385 ILE A O 1
ATOM 3080 N N . GLY A 1 386 ? -7.206 31.088 0.836 1.00 38.56 386 GLY A N 1
ATOM 3081 C CA . GLY A 1 386 ? -5.866 31.665 0.964 1.00 38.56 386 GLY A CA 1
ATOM 3082 C C . GLY A 1 386 ? -4.979 31.626 -0.283 1.00 38.56 386 GLY A C 1
ATOM 3083 O O . GLY A 1 386 ? -3.870 32.162 -0.240 1.00 38.56 386 GLY A O 1
ATOM 3084 N N . SER A 1 387 ? -5.413 31.044 -1.405 1.00 36.75 387 SER A N 1
ATOM 3085 C CA . SER A 1 387 ? -4.585 30.974 -2.616 1.00 36.75 387 SER A CA 1
ATOM 3086 C C . SER A 1 387 ? -4.785 32.189 -3.538 1.00 36.75 387 SER A C 1
ATOM 3088 O O . SER A 1 387 ? -5.887 32.603 -3.889 1.00 36.75 387 SER A O 1
ATOM 3090 N N . LYS A 1 388 ? -3.652 32.812 -3.884 1.00 37.31 388 LYS A N 1
ATOM 3091 C CA . LYS A 1 388 ? -3.519 34.056 -4.657 1.00 37.31 388 LYS A CA 1
ATOM 3092 C C . LYS A 1 388 ? -4.047 33.906 -6.103 1.00 37.31 388 LYS A C 1
ATOM 3094 O O . LYS A 1 388 ? -3.793 32.879 -6.729 1.00 37.31 388 LYS A O 1
ATOM 3099 N N . PRO A 1 389 ? -4.637 34.963 -6.698 1.00 38.50 389 PRO A N 1
ATOM 3100 C CA . PRO A 1 389 ? -5.410 34.908 -7.954 1.00 38.50 389 PRO A CA 1
ATOM 3101 C C . PRO A 1 389 ? -4.634 34.556 -9.242 1.00 38.50 389 PRO A C 1
ATOM 3103 O O . PRO A 1 389 ? -5.243 34.410 -10.297 1.00 38.50 389 PRO A O 1
ATOM 3106 N N . ILE A 1 390 ? -3.305 34.419 -9.199 1.00 44.25 390 ILE A N 1
ATOM 3107 C CA . ILE A 1 390 ? -2.476 34.178 -10.398 1.00 44.25 390 ILE A CA 1
ATOM 3108 C C . ILE A 1 390 ? -2.314 32.673 -10.696 1.00 44.25 390 ILE A C 1
ATOM 3110 O O . ILE A 1 390 ? -2.141 32.297 -11.853 1.00 44.25 390 ILE A O 1
ATOM 3114 N N . LEU A 1 391 ? -2.437 31.796 -9.689 1.00 41.06 391 LEU A N 1
ATOM 3115 C CA . LEU A 1 391 ? -2.313 30.339 -9.874 1.00 41.06 391 LEU A CA 1
ATOM 3116 C C . LEU A 1 391 ? -3.561 29.728 -10.542 1.00 41.06 391 LEU A C 1
ATOM 3118 O O . LEU A 1 391 ? -3.477 28.728 -11.248 1.00 41.06 391 LEU A O 1
ATOM 3122 N N . THR A 1 392 ? -4.714 30.379 -10.384 1.00 45.41 392 THR A N 1
ATOM 3123 C CA . THR A 1 392 ? -6.019 29.911 -10.868 1.00 45.41 392 THR A CA 1
ATOM 3124 C C . THR A 1 392 ? -6.112 29.860 -12.400 1.00 45.41 392 THR A C 1
ATOM 3126 O O . THR A 1 392 ? -6.813 29.012 -12.938 1.00 45.41 392 THR A O 1
ATOM 3129 N N . ILE A 1 393 ? -5.383 30.713 -13.131 1.00 47.47 393 ILE A N 1
ATOM 3130 C CA . ILE A 1 393 ? -5.482 30.794 -14.602 1.00 47.47 393 ILE A CA 1
ATOM 3131 C C . ILE A 1 393 ? -4.775 29.618 -15.298 1.00 47.47 393 ILE A C 1
ATOM 3133 O O . ILE A 1 393 ? -5.309 29.076 -16.263 1.00 47.47 393 ILE A O 1
ATOM 3137 N N . TRP A 1 394 ? -3.610 29.184 -14.803 1.00 48.97 394 TRP A N 1
ATOM 3138 C CA . TRP A 1 394 ? -2.901 28.020 -15.357 1.00 48.97 394 TRP A CA 1
ATOM 3139 C C . TRP A 1 394 ? -3.662 26.718 -15.122 1.00 48.97 394 TRP A C 1
ATOM 3141 O O . TRP A 1 394 ? -3.753 25.900 -16.035 1.00 48.97 394 TRP A O 1
ATOM 3151 N N . ILE A 1 395 ? -4.266 26.581 -13.937 1.00 46.69 395 ILE A N 1
ATOM 3152 C CA . ILE A 1 395 ? -5.128 25.450 -13.587 1.00 46.69 395 ILE A CA 1
ATOM 3153 C C . ILE A 1 395 ? -6.286 25.372 -14.583 1.00 46.69 395 ILE A C 1
ATOM 3155 O O . ILE A 1 395 ? -6.421 24.359 -15.250 1.00 46.69 395 ILE A O 1
ATOM 3159 N N . ILE A 1 396 ? -7.019 26.473 -14.800 1.00 48.12 396 ILE A N 1
ATOM 3160 C CA . ILE A 1 396 ? -8.149 26.532 -15.744 1.00 48.12 396 ILE A CA 1
ATOM 3161 C C . ILE A 1 396 ? -7.737 26.140 -17.176 1.00 48.12 396 ILE A C 1
ATOM 3163 O O . ILE A 1 396 ? -8.473 25.422 -17.854 1.00 48.12 396 ILE A O 1
ATOM 3167 N N . ILE A 1 397 ? -6.565 26.578 -17.652 1.00 50.47 397 ILE A N 1
ATOM 3168 C CA . ILE A 1 397 ? -6.066 26.232 -18.995 1.00 50.47 397 ILE A CA 1
ATOM 3169 C C . ILE A 1 397 ? -5.709 24.737 -19.088 1.00 50.47 397 ILE A C 1
ATOM 3171 O O . ILE A 1 397 ? -6.055 24.096 -20.081 1.00 50.47 397 ILE A O 1
ATOM 3175 N N . ALA A 1 398 ? -5.078 24.158 -18.062 1.00 47.34 398 ALA A N 1
ATOM 3176 C CA . ALA A 1 398 ? -4.791 22.723 -17.999 1.00 47.34 398 ALA A CA 1
ATOM 3177 C C . ALA A 1 398 ? -6.079 21.878 -17.916 1.00 47.34 398 ALA A C 1
ATOM 3179 O O . ALA A 1 398 ? -6.196 20.877 -18.629 1.00 47.34 398 ALA A O 1
ATOM 3180 N N . SER A 1 399 ? -7.088 22.328 -17.160 1.00 47.97 399 SER A N 1
ATOM 3181 C CA . SER A 1 399 ? -8.414 21.697 -17.106 1.00 47.97 399 SER A CA 1
ATOM 3182 C C . SER A 1 399 ? -9.087 21.662 -18.479 1.00 47.97 399 SER A C 1
ATOM 3184 O O . SER A 1 399 ? -9.622 20.631 -18.881 1.00 47.97 399 SER A O 1
ATOM 3186 N N . LEU A 1 400 ? -9.066 22.793 -19.200 1.00 45.09 400 LEU A N 1
ATOM 3187 C CA . LEU A 1 400 ? -9.770 22.982 -20.474 1.00 45.09 400 LEU A CA 1
ATOM 3188 C C . LEU A 1 400 ? -9.069 22.312 -21.662 1.00 45.09 400 LEU A C 1
ATOM 3190 O O . LEU A 1 400 ? -9.750 21.840 -22.568 1.00 45.09 400 LEU A O 1
ATOM 3194 N N . ILE A 1 401 ? -7.732 22.273 -21.677 1.00 48.69 401 ILE A N 1
ATOM 3195 C CA . ILE A 1 401 ? -6.953 21.716 -22.797 1.00 48.69 401 ILE A CA 1
ATOM 3196 C C . ILE A 1 401 ? -6.616 20.235 -22.577 1.00 48.69 401 ILE A C 1
ATOM 3198 O O . ILE A 1 401 ? -6.610 19.466 -23.536 1.00 48.69 401 ILE A O 1
ATOM 3202 N N . MET A 1 402 ? -6.336 19.820 -21.336 1.00 47.09 402 MET A N 1
ATOM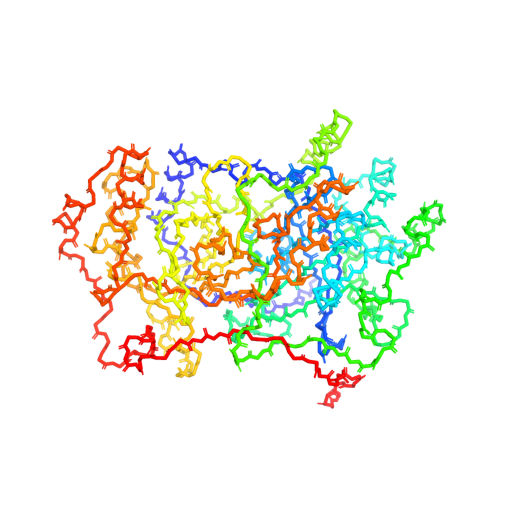 3203 C CA . MET A 1 402 ? -5.784 18.489 -21.032 1.00 47.09 402 MET A CA 1
ATOM 3204 C C . MET A 1 402 ? -6.733 17.584 -20.233 1.00 47.09 402 MET A C 1
ATOM 3206 O O . MET A 1 402 ? -6.455 16.392 -20.088 1.00 47.09 402 MET A O 1
ATOM 3210 N N . GLY A 1 403 ? -7.868 18.110 -19.754 1.00 45.44 403 GLY A N 1
ATOM 3211 C CA . GLY A 1 403 ? -8.905 17.326 -19.074 1.00 45.44 403 GLY A CA 1
ATOM 3212 C C . GLY A 1 403 ? -8.487 16.765 -17.709 1.00 45.44 403 GLY A C 1
ATOM 3213 O O . GLY A 1 403 ? -9.050 15.765 -17.263 1.00 45.44 403 GLY A O 1
ATOM 3214 N N . ILE A 1 404 ? -7.492 17.365 -17.046 1.00 50.81 404 ILE A N 1
ATOM 3215 C CA . ILE A 1 404 ? -6.973 16.923 -15.742 1.00 50.81 404 ILE A CA 1
ATOM 3216 C C . ILE A 1 404 ? -7.111 18.082 -14.748 1.00 50.81 404 ILE A C 1
ATOM 3218 O O . ILE A 1 404 ? -6.722 19.202 -15.051 1.00 50.81 404 ILE A O 1
ATOM 3222 N N . ASN A 1 405 ? -7.684 17.795 -13.574 1.00 49.34 405 ASN A N 1
ATOM 3223 C CA . ASN A 1 405 ? -7.760 18.711 -12.433 1.00 49.34 405 ASN A CA 1
ATOM 3224 C C . ASN A 1 405 ? -7.258 17.980 -11.194 1.00 49.34 405 ASN A C 1
ATOM 3226 O O . ASN A 1 405 ? -7.707 16.872 -10.907 1.00 49.34 405 ASN A O 1
ATOM 3230 N N . GLU A 1 406 ? -6.281 18.570 -10.520 1.00 50.31 406 GLU A N 1
ATOM 3231 C CA . GLU A 1 406 ? -5.245 17.830 -9.789 1.00 50.31 406 GLU A CA 1
ATOM 3232 C C . GLU A 1 406 ? -5.588 17.518 -8.318 1.00 50.31 406 GLU A C 1
ATOM 3234 O O . GLU A 1 406 ? -4.943 16.664 -7.723 1.00 50.31 406 GLU A O 1
ATOM 3239 N N . GLY A 1 407 ? -6.628 18.132 -7.742 1.00 47.62 407 GLY A N 1
ATOM 3240 C CA . GLY A 1 407 ? -6.857 18.170 -6.286 1.00 47.62 407 GLY A CA 1
ATOM 3241 C C . GLY A 1 407 ? -7.124 16.848 -5.558 1.00 47.62 407 GLY A C 1
ATOM 3242 O O . GLY A 1 407 ? -6.554 16.625 -4.499 1.00 47.62 407 GLY A O 1
ATOM 3243 N N . ASP A 1 408 ? -7.934 15.952 -6.129 1.00 52.31 408 ASP A N 1
ATOM 3244 C CA . ASP A 1 408 ? -8.370 14.699 -5.463 1.00 52.31 408 ASP A CA 1
ATOM 3245 C C . ASP A 1 408 ? -8.122 13.446 -6.314 1.00 52.31 408 ASP A C 1
ATOM 3247 O O . ASP A 1 408 ? -8.403 12.306 -5.920 1.00 52.31 408 ASP A O 1
ATOM 3251 N N . LYS A 1 409 ? -7.638 13.673 -7.534 1.00 70.62 409 LYS A N 1
ATOM 3252 C CA . LYS A 1 409 ? -7.635 12.708 -8.631 1.00 70.62 409 LYS A CA 1
ATOM 3253 C C . LYS A 1 409 ? -6.428 11.788 -8.607 1.00 70.62 409 LYS A C 1
ATOM 3255 O O . LYS A 1 409 ? -6.525 10.664 -9.093 1.00 70.62 409 LYS A O 1
ATOM 3260 N N . LEU A 1 410 ? -5.318 12.259 -8.050 1.00 85.25 410 LEU A N 1
ATOM 3261 C CA . LEU A 1 410 ? -4.046 11.555 -8.023 1.00 85.25 410 LEU A CA 1
ATOM 3262 C C . LEU A 1 410 ? -3.495 11.519 -6.586 1.00 85.25 410 LEU A C 1
ATOM 3264 O O . LEU A 1 410 ? -3.802 12.398 -5.778 1.00 85.25 410 LEU A O 1
ATOM 3268 N N . PRO A 1 411 ? -2.687 10.508 -6.243 1.00 90.38 411 PRO A N 1
ATOM 3269 C CA . PRO A 1 411 ? -2.035 10.407 -4.950 1.00 90.38 411 PRO A CA 1
ATOM 3270 C C . PRO A 1 411 ? -0.872 11.390 -4.950 1.00 90.38 411 PRO A C 1
ATOM 3272 O O . PRO A 1 411 ? 0.199 11.053 -5.435 1.00 90.38 411 PRO A O 1
ATOM 3275 N N . LEU A 1 412 ? -1.069 12.615 -4.471 1.00 87.75 412 LEU A N 1
ATOM 3276 C CA . LEU A 1 412 ? -0.049 13.669 -4.490 1.00 87.75 412 LEU A CA 1
ATOM 3277 C C . LEU A 1 412 ? 0.628 13.839 -3.120 1.00 87.75 412 LEU A C 1
ATOM 3279 O O . LEU A 1 412 ? 0.015 13.614 -2.075 1.00 87.75 412 LEU A O 1
ATOM 3283 N N . GLY A 1 413 ? 1.878 14.294 -3.134 1.00 87.62 413 GLY A N 1
ATOM 3284 C CA . GLY A 1 413 ? 2.666 14.634 -1.956 1.00 87.62 413 GLY A CA 1
ATOM 3285 C C . GLY A 1 413 ? 3.174 13.431 -1.162 1.00 87.62 413 GLY A C 1
ATOM 3286 O O . GLY A 1 413 ? 3.226 12.293 -1.652 1.00 87.62 413 GLY A O 1
ATOM 3287 N N . ALA A 1 414 ? 3.574 13.729 0.076 1.00 90.12 414 ALA A N 1
ATOM 3288 C CA . ALA A 1 414 ? 4.075 12.770 1.052 1.00 90.12 414 ALA A CA 1
ATOM 3289 C C . ALA A 1 414 ? 2.943 11.961 1.711 1.00 90.12 414 ALA A C 1
ATOM 3291 O O . ALA A 1 414 ? 1.803 12.444 1.801 1.00 90.12 414 ALA A O 1
ATOM 3292 N N . PRO A 1 415 ? 3.257 10.771 2.252 1.00 94.19 415 PRO A N 1
ATOM 3293 C CA . PRO A 1 415 ? 2.348 10.055 3.128 1.00 94.19 415 PRO A CA 1
ATOM 3294 C C . PRO A 1 415 ? 2.026 10.879 4.375 1.00 94.19 415 PRO A C 1
ATOM 3296 O O . PRO A 1 415 ? 2.844 11.660 4.845 1.00 94.19 415 PRO A O 1
ATOM 3299 N N . ALA A 1 416 ? 0.849 10.680 4.948 1.00 93.94 416 ALA A N 1
ATOM 3300 C CA . ALA A 1 416 ? 0.479 11.261 6.227 1.00 93.94 416 ALA A CA 1
ATOM 3301 C C . ALA A 1 416 ? 0.290 10.172 7.278 1.00 93.94 416 ALA A C 1
ATOM 3303 O O . ALA A 1 416 ? -0.262 9.110 6.981 1.00 93.94 416 ALA A O 1
ATOM 3304 N N . LEU A 1 417 ? 0.717 10.453 8.510 1.00 95.88 417 LEU A N 1
ATOM 3305 C CA . LEU A 1 417 ? 0.338 9.631 9.649 1.00 95.88 417 LEU A CA 1
ATOM 3306 C C . LEU A 1 417 ? -1.132 9.893 9.984 1.00 95.88 417 LEU A C 1
ATOM 3308 O O . LEU A 1 417 ? -1.572 11.043 10.080 1.00 95.88 417 LEU A O 1
ATOM 3312 N N . MET A 1 418 ? -1.874 8.812 10.174 1.00 96.00 418 MET A N 1
ATOM 3313 C CA . MET A 1 418 ? -3.277 8.849 10.546 1.00 96.00 418 MET A CA 1
ATOM 3314 C C . MET A 1 418 ? -3.467 8.285 11.953 1.00 96.00 418 MET A C 1
ATOM 3316 O O . MET A 1 418 ? -2.767 7.362 12.377 1.00 96.00 418 MET A O 1
ATOM 3320 N N . VAL A 1 419 ? -4.433 8.843 12.672 1.00 94.19 419 VAL A N 1
ATOM 3321 C CA . VAL A 1 419 ? -4.776 8.465 14.045 1.00 94.19 419 VAL A CA 1
ATOM 3322 C C . VAL A 1 419 ? -6.251 8.099 14.146 1.00 94.19 419 VAL A C 1
ATOM 3324 O O . VAL A 1 419 ? -7.080 8.601 13.378 1.00 94.19 419 VAL A O 1
ATOM 3327 N N . SER A 1 420 ? -6.578 7.238 15.106 1.00 91.62 420 SER A N 1
ATOM 3328 C CA . SER A 1 420 ? -7.962 6.942 15.458 1.00 91.62 420 SER A CA 1
ATOM 3329 C C . SER A 1 420 ? -8.619 8.138 16.166 1.00 91.62 420 SER A C 1
ATOM 3331 O O . SER A 1 420 ? -7.945 8.936 16.835 1.00 91.62 420 SER A O 1
ATOM 3333 N N . PRO A 1 421 ? -9.949 8.284 16.048 1.00 90.44 421 PRO A N 1
ATOM 3334 C CA . PRO A 1 421 ? -10.723 9.162 16.906 1.00 90.44 421 PRO A CA 1
ATOM 3335 C C . PRO A 1 421 ? -10.495 8.817 18.380 1.00 90.44 421 PRO A C 1
ATOM 3337 O O . PRO A 1 421 ? -10.362 7.649 18.739 1.00 90.44 421 PRO A O 1
ATOM 3340 N N . GLN A 1 422 ? -10.483 9.837 19.232 1.00 88.19 422 GLN A N 1
ATOM 3341 C CA . GLN A 1 422 ? -10.357 9.736 20.689 1.00 88.19 422 GLN A CA 1
ATOM 3342 C C . GLN A 1 422 ? -11.430 10.618 21.344 1.00 88.19 422 GLN A C 1
ATOM 3344 O O . GLN A 1 422 ? -12.116 11.366 20.654 1.00 88.19 422 GLN A O 1
ATOM 3349 N N . SER A 1 423 ? -11.586 10.577 22.670 1.00 82.75 423 SER A N 1
ATOM 3350 C CA . SER A 1 423 ? -12.591 11.388 23.390 1.00 82.75 423 SER A CA 1
ATOM 3351 C C . SER A 1 423 ? -12.480 12.893 23.136 1.00 82.75 423 SER A C 1
ATOM 3353 O O . SER A 1 423 ? -13.466 13.617 23.239 1.00 82.75 423 SER A O 1
ATOM 3355 N N . GLU A 1 424 ? -11.279 13.361 22.811 1.00 76.00 424 GLU A N 1
ATOM 3356 C CA . GLU A 1 424 ? -10.954 14.761 22.555 1.00 76.00 424 GLU A CA 1
ATOM 3357 C C . GLU A 1 424 ? -11.173 15.168 21.091 1.00 76.00 424 GLU A C 1
ATOM 3359 O O . GLU A 1 424 ? -11.207 16.361 20.794 1.00 76.00 424 GLU A O 1
ATOM 3364 N N . SER A 1 425 ? -11.324 14.207 20.172 1.00 77.81 425 SER A N 1
ATOM 3365 C CA . SER A 1 425 ? -11.603 14.468 18.759 1.00 77.81 425 SER A CA 1
ATOM 3366 C C . SER A 1 425 ? -13.027 14.052 18.400 1.00 77.81 425 SER A C 1
ATOM 3368 O O . SER A 1 425 ? -13.530 13.000 18.783 1.00 77.81 425 SER A O 1
ATOM 3370 N N . THR A 1 426 ? -13.724 14.909 17.657 1.00 80.12 426 THR A N 1
ATOM 3371 C CA . THR A 1 426 ? -15.107 14.651 17.243 1.00 80.12 426 THR A CA 1
ATOM 3372 C C . THR A 1 426 ? -15.143 14.272 15.777 1.00 80.12 426 THR A C 1
ATOM 3374 O O . THR A 1 426 ? -14.738 15.055 14.919 1.00 80.12 426 THR A O 1
ATOM 3377 N N . VAL A 1 427 ? -15.656 13.076 15.484 1.00 91.12 427 VAL A N 1
ATOM 3378 C CA . VAL A 1 427 ? -16.002 12.704 14.110 1.00 91.12 427 VAL A CA 1
ATOM 3379 C C . VAL A 1 427 ? -17.275 13.440 13.704 1.00 91.12 427 VAL A C 1
ATOM 3381 O O . VAL A 1 427 ? -18.212 13.542 14.499 1.00 91.12 427 VAL A O 1
ATOM 3384 N N . SER A 1 428 ? -17.330 13.947 12.472 1.00 90.94 428 SER A N 1
ATOM 3385 C CA . SER A 1 428 ? -18.539 14.591 11.946 1.00 90.94 428 SER A CA 1
ATOM 3386 C C . SER A 1 428 ? -19.768 13.681 12.074 1.00 90.94 428 SER A C 1
ATOM 3388 O O . SER A 1 428 ? -19.789 12.567 11.546 1.00 90.94 428 SER A O 1
ATOM 3390 N N . MET A 1 429 ? -20.833 14.182 12.714 1.00 91.31 429 MET A N 1
ATOM 3391 C CA . MET A 1 429 ? -22.103 13.454 12.855 1.00 91.31 429 MET A CA 1
ATOM 3392 C C . MET A 1 429 ? -22.707 13.068 11.501 1.00 91.31 429 MET A C 1
ATOM 3394 O O . MET A 1 429 ? -23.339 12.023 11.386 1.00 91.31 429 MET A O 1
ATOM 3398 N N . GLU A 1 430 ? -22.495 13.880 10.462 1.00 92.50 430 GLU A N 1
ATOM 3399 C CA . GLU A 1 430 ? -22.946 13.566 9.104 1.00 92.50 430 GLU A CA 1
ATOM 3400 C C . GLU A 1 430 ? -22.218 12.336 8.546 1.00 92.50 430 GLU A C 1
ATOM 3402 O O . GLU A 1 430 ? -22.848 11.462 7.951 1.00 92.50 430 GLU A O 1
ATOM 3407 N N . MET A 1 431 ? -20.904 12.230 8.778 1.00 93.06 431 MET A N 1
ATOM 3408 C CA . MET A 1 431 ? -20.111 11.074 8.352 1.00 93.06 431 MET A CA 1
ATOM 3409 C C . MET A 1 431 ? -20.538 9.804 9.092 1.00 93.06 431 MET A C 1
ATOM 3411 O O . MET A 1 431 ? -20.725 8.765 8.457 1.00 93.06 431 MET A O 1
ATOM 3415 N N . VAL A 1 432 ? -20.751 9.900 10.411 1.00 95.25 432 VAL A N 1
ATOM 3416 C CA . VAL A 1 432 ? -21.256 8.787 11.230 1.00 95.25 432 VAL A CA 1
ATOM 3417 C C . VAL A 1 432 ? -22.631 8.347 10.739 1.00 95.25 432 VAL A C 1
ATOM 3419 O O . VAL A 1 432 ? -22.813 7.174 10.428 1.00 95.25 432 VAL A O 1
ATOM 3422 N N . LYS A 1 433 ? -23.570 9.283 10.560 1.00 95.94 433 LYS A N 1
ATOM 3423 C CA . LYS A 1 433 ? -24.916 8.980 10.063 1.00 95.94 433 LYS A CA 1
ATOM 3424 C C . LYS A 1 433 ? -24.888 8.328 8.682 1.00 95.94 433 LYS A C 1
ATOM 3426 O O . LYS A 1 433 ? -25.540 7.315 8.476 1.00 95.94 433 LYS A O 1
ATOM 3431 N N . LYS A 1 434 ? -24.094 8.854 7.744 1.00 95.00 434 LYS A N 1
ATOM 3432 C CA . LYS A 1 434 ? -23.954 8.275 6.399 1.00 95.00 434 LYS A CA 1
ATOM 3433 C C . LYS A 1 434 ? -23.440 6.834 6.446 1.00 95.00 434 LYS A C 1
ATOM 3435 O O . LYS A 1 434 ? -23.882 5.996 5.660 1.00 95.00 434 LYS A O 1
ATOM 3440 N N . ARG A 1 435 ? -22.493 6.542 7.342 1.00 95.44 435 ARG A N 1
ATOM 3441 C CA . ARG A 1 435 ? -21.988 5.185 7.573 1.00 95.44 435 ARG A CA 1
ATOM 3442 C C . ARG A 1 435 ? -23.071 4.297 8.182 1.00 95.44 435 ARG A C 1
ATOM 3444 O O . ARG A 1 435 ? -23.248 3.177 7.708 1.00 95.44 435 ARG A O 1
ATOM 3451 N N . ASP A 1 436 ? -23.766 4.787 9.200 1.00 96.75 436 ASP A N 1
ATOM 3452 C CA . ASP A 1 436 ? -24.813 4.056 9.917 1.00 96.75 436 ASP A CA 1
ATOM 3453 C C . ASP A 1 436 ? -25.974 3.693 8.985 1.00 96.75 436 ASP A C 1
ATOM 3455 O O . ASP A 1 436 ? -26.339 2.523 8.903 1.00 96.75 436 ASP A O 1
ATOM 3459 N N . ASP A 1 437 ? -26.448 4.652 8.185 1.00 97.00 437 ASP A N 1
ATOM 3460 C CA . ASP A 1 437 ? -27.476 4.449 7.160 1.00 97.00 437 ASP A CA 1
ATOM 3461 C C . ASP A 1 437 ? -27.023 3.412 6.112 1.00 97.00 437 ASP A C 1
ATOM 3463 O O . ASP A 1 437 ? -27.796 2.548 5.705 1.00 97.00 437 ASP A O 1
ATOM 3467 N N . LYS A 1 438 ? -25.751 3.456 5.686 1.00 95.19 438 LYS A N 1
ATOM 3468 C CA . LYS A 1 438 ? -25.190 2.519 4.695 1.00 95.19 438 LYS A CA 1
ATOM 3469 C C . LYS A 1 438 ? -25.138 1.073 5.196 1.00 95.19 438 LYS A C 1
ATOM 3471 O O . LYS A 1 438 ? -25.252 0.152 4.384 1.00 95.19 438 LYS A O 1
ATOM 3476 N N . TYR A 1 439 ? -24.877 0.872 6.485 1.00 94.94 439 TYR A N 1
ATOM 3477 C CA . TYR A 1 439 ? -24.715 -0.459 7.077 1.00 94.94 439 TYR A CA 1
ATOM 3478 C C . TYR A 1 439 ? -25.899 -0.903 7.933 1.00 94.94 439 TYR A C 1
ATOM 3480 O O . TYR A 1 439 ? -25.843 -2.004 8.471 1.00 94.94 439 TYR A O 1
ATOM 3488 N N . GLU A 1 440 ? -26.956 -0.092 8.009 1.00 94.88 440 GLU A N 1
ATOM 3489 C CA . GLU A 1 440 ? -28.172 -0.361 8.781 1.00 94.88 440 GLU A CA 1
ATOM 3490 C C . GLU A 1 440 ? -27.871 -0.618 10.270 1.00 94.88 440 GLU A C 1
ATOM 3492 O O . GLU A 1 440 ? -28.364 -1.566 10.879 1.00 94.88 440 GLU A O 1
ATOM 3497 N N . ILE A 1 441 ? -27.031 0.237 10.863 1.00 93.81 441 ILE A N 1
ATOM 3498 C CA . ILE A 1 441 ? -26.613 0.150 12.272 1.00 93.81 441 ILE A CA 1
ATOM 3499 C C . ILE A 1 441 ? -26.926 1.437 13.046 1.00 93.81 441 ILE A C 1
ATOM 3501 O O . ILE A 1 441 ? -27.303 2.450 12.468 1.00 93.81 441 ILE A O 1
ATOM 3505 N N . SER A 1 442 ? -26.731 1.407 14.368 1.00 93.94 442 SER A N 1
ATOM 3506 C CA . SER A 1 442 ? -26.795 2.588 15.238 1.00 93.94 442 SER A CA 1
ATOM 3507 C C . SER A 1 442 ? -25.550 2.658 16.116 1.00 93.94 442 SER A C 1
ATOM 3509 O O . SER A 1 442 ? -25.374 1.834 17.016 1.00 93.94 442 SER A O 1
ATOM 3511 N N . SER A 1 443 ? -24.700 3.658 15.878 1.00 92.62 443 SER A N 1
ATOM 3512 C CA . SER A 1 443 ? -23.500 3.909 16.688 1.00 92.62 443 SER A CA 1
ATOM 3513 C C . SER A 1 443 ? -23.837 4.121 18.167 1.00 92.62 443 SER A C 1
ATOM 3515 O O . SER A 1 443 ? -23.127 3.625 19.038 1.00 92.62 443 SER A O 1
ATOM 3517 N N . GLU A 1 444 ? -24.958 4.785 18.461 1.00 89.62 444 GLU A N 1
ATOM 3518 C CA . GLU A 1 444 ? -25.448 5.002 19.830 1.00 89.62 444 GLU A CA 1
ATOM 3519 C C . GLU A 1 444 ? -25.754 3.680 20.549 1.00 89.62 444 GLU A C 1
ATOM 3521 O O . GLU A 1 444 ? -25.344 3.483 21.694 1.00 89.62 444 GLU A O 1
ATOM 3526 N N . ASN A 1 445 ? -26.402 2.730 19.866 1.00 91.38 445 ASN A N 1
ATOM 3527 C CA . ASN A 1 445 ? -26.668 1.406 20.432 1.00 91.38 445 ASN A CA 1
ATOM 3528 C C . ASN A 1 445 ? -25.374 0.605 20.647 1.00 91.38 445 ASN A C 1
ATOM 3530 O O . ASN A 1 445 ? -25.249 -0.115 21.642 1.00 91.38 445 ASN A O 1
ATOM 3534 N N . LEU A 1 446 ? -24.397 0.751 19.744 1.00 92.50 446 LEU A N 1
ATOM 3535 C CA . LEU A 1 446 ? -23.095 0.089 19.858 1.00 92.50 446 LEU A CA 1
ATOM 3536 C C . LEU A 1 446 ? -22.292 0.580 21.070 1.00 92.50 446 LEU A C 1
ATOM 3538 O O . LEU A 1 446 ? -21.587 -0.216 21.688 1.00 92.50 446 LEU A O 1
ATOM 3542 N N . ILE A 1 447 ? -22.423 1.853 21.456 1.00 91.12 447 ILE A N 1
ATOM 3543 C CA . ILE A 1 447 ? -21.785 2.381 22.674 1.00 91.12 447 ILE A CA 1
ATOM 3544 C C . ILE A 1 447 ? -22.249 1.596 23.904 1.00 91.12 447 ILE A C 1
ATOM 3546 O O . ILE A 1 447 ? -21.436 1.152 24.719 1.00 91.12 447 ILE A O 1
ATOM 3550 N N . ALA A 1 448 ? -23.561 1.385 24.032 1.00 88.62 448 ALA A N 1
ATOM 3551 C CA . ALA A 1 448 ? -24.124 0.658 25.162 1.00 88.62 448 ALA A CA 1
ATOM 3552 C C . ALA A 1 448 ? -23.677 -0.816 25.172 1.00 88.62 448 ALA A C 1
ATOM 3554 O O . ALA A 1 448 ? -23.260 -1.323 26.219 1.00 88.62 448 ALA A O 1
ATOM 3555 N N . SER A 1 449 ? -23.704 -1.492 24.016 1.00 90.00 449 SER A N 1
ATOM 3556 C CA . SER A 1 449 ? -23.398 -2.929 23.910 1.00 90.00 449 SER A CA 1
ATOM 3557 C C . SER A 1 449 ? -21.918 -3.286 24.109 1.00 90.00 449 SER A C 1
ATOM 3559 O O . SER A 1 449 ? -21.605 -4.454 24.378 1.00 90.00 449 SER A O 1
ATOM 3561 N N . ARG A 1 450 ? -21.028 -2.288 24.008 1.00 92.88 450 ARG A N 1
ATOM 3562 C CA . ARG A 1 450 ? -19.560 -2.408 24.116 1.00 92.88 450 ARG A CA 1
ATOM 3563 C C . ARG A 1 450 ? -18.982 -1.753 25.373 1.00 92.88 450 ARG A C 1
ATOM 3565 O O . ARG A 1 450 ? -17.764 -1.659 25.529 1.00 92.88 450 ARG A O 1
ATOM 3572 N N . SER A 1 451 ? -19.839 -1.290 26.282 1.00 85.88 451 SER A N 1
ATOM 3573 C CA . SER A 1 451 ? -19.429 -0.636 27.532 1.00 85.88 451 SER A CA 1
ATOM 3574 C C . SER A 1 451 ? -18.554 -1.528 28.431 1.00 85.88 451 SER A C 1
ATOM 3576 O O . SER A 1 451 ? -17.708 -1.015 29.165 1.00 85.88 451 SER A O 1
ATOM 3578 N N . ASP A 1 452 ? -18.698 -2.852 28.312 1.00 88.75 452 ASP A N 1
ATOM 3579 C CA . ASP A 1 452 ? -17.950 -3.896 29.024 1.00 88.75 452 ASP A CA 1
ATOM 3580 C C . ASP A 1 452 ? -16.560 -4.195 28.434 1.00 88.75 452 ASP A C 1
ATOM 3582 O O . ASP A 1 452 ? -15.803 -4.986 29.002 1.00 88.75 452 ASP A O 1
ATOM 3586 N N . PHE A 1 453 ? -16.189 -3.586 27.304 1.00 90.69 453 PHE A N 1
ATOM 3587 C CA . PHE A 1 453 ? -14.892 -3.841 26.682 1.00 90.69 453 PHE A CA 1
ATOM 3588 C C . PHE A 1 453 ? -13.743 -3.262 27.510 1.00 90.69 453 PHE A C 1
ATOM 3590 O O . PHE A 1 453 ? -13.744 -2.085 27.899 1.00 90.69 453 PHE A O 1
ATOM 3597 N N . SER A 1 454 ? -12.723 -4.100 27.708 1.00 85.12 454 SER A N 1
ATOM 3598 C CA . SER A 1 454 ? -11.436 -3.693 28.271 1.00 85.12 454 SER A CA 1
ATOM 3599 C C . SER A 1 454 ? -10.553 -3.102 27.177 1.00 85.12 454 SER A C 1
ATOM 3601 O O . SER A 1 454 ? -10.429 -3.661 26.090 1.00 85.12 454 SER A O 1
ATOM 3603 N N . THR A 1 455 ? -9.932 -1.976 27.495 1.00 81.00 455 THR A N 1
ATOM 3604 C CA . THR A 1 455 ? -8.881 -1.327 26.703 1.00 81.00 455 THR A CA 1
ATOM 3605 C C . THR A 1 455 ? -7.535 -1.562 27.394 1.00 81.00 455 THR A C 1
ATOM 3607 O O . THR A 1 455 ? -7.539 -2.015 28.540 1.00 81.00 455 THR A O 1
ATOM 3610 N N . PRO A 1 456 ? -6.383 -1.301 26.753 1.00 77.56 456 PRO A N 1
ATOM 3611 C CA . PRO A 1 456 ? -5.094 -1.410 27.428 1.00 77.56 456 PRO A CA 1
ATOM 3612 C C . PRO A 1 456 ? -5.070 -0.528 28.689 1.00 77.56 456 PRO A C 1
ATOM 3614 O O . PRO A 1 456 ? -5.415 0.651 28.625 1.00 77.56 456 PRO A O 1
ATOM 3617 N N . ASP A 1 457 ? -4.680 -1.108 29.828 1.00 58.34 457 ASP A N 1
ATOM 3618 C CA . ASP A 1 457 ? -4.664 -0.466 31.159 1.00 58.34 457 ASP A CA 1
ATOM 3619 C C . ASP A 1 457 ? -3.397 0.381 31.409 1.00 58.34 457 ASP A C 1
ATOM 3621 O O . ASP A 1 457 ? -3.100 0.788 32.534 1.00 58.34 457 ASP A O 1
ATOM 3625 N N . THR A 1 458 ? -2.573 0.608 30.387 1.00 56.88 458 THR A N 1
ATOM 3626 C CA . THR A 1 458 ? -1.191 1.048 30.597 1.00 56.88 458 THR A CA 1
ATOM 3627 C C . THR A 1 458 ? -1.083 2.496 31.067 1.00 56.88 458 THR A C 1
ATOM 3629 O O . THR A 1 458 ? -1.372 3.435 30.329 1.00 56.88 458 THR A O 1
ATOM 3632 N N . LEU A 1 459 ? -0.555 2.643 32.289 1.00 49.75 459 LEU A N 1
ATOM 3633 C CA . LEU A 1 459 ? -0.195 3.893 32.972 1.00 49.75 459 LEU A CA 1
ATOM 3634 C C . LEU A 1 459 ? 0.819 4.769 32.206 1.00 49.75 459 LEU A C 1
ATOM 3636 O O . LEU A 1 459 ? 0.931 5.953 32.513 1.00 49.75 459 LEU A O 1
ATOM 3640 N N . VAL A 1 460 ? 1.556 4.212 31.234 1.00 56.84 460 VAL A N 1
ATOM 3641 C CA . VAL A 1 460 ? 2.506 4.942 30.377 1.00 56.84 460 VAL A CA 1
ATOM 3642 C C . VAL A 1 460 ? 2.459 4.351 28.965 1.00 56.84 460 VAL A C 1
ATOM 3644 O O . VAL A 1 460 ? 3.099 3.345 28.685 1.00 56.84 460 VAL A O 1
ATOM 3647 N N . SER A 1 461 ? 1.680 4.965 28.080 1.00 76.06 461 SER A N 1
ATOM 3648 C CA . SER A 1 461 ? 1.689 4.684 26.641 1.00 76.06 461 SER A CA 1
ATOM 3649 C C . SER A 1 461 ? 2.053 5.972 25.911 1.00 76.06 461 SER A C 1
ATOM 3651 O O . SER A 1 461 ? 1.455 7.014 26.188 1.00 76.06 461 SER A O 1
ATOM 3653 N N . TYR A 1 462 ? 3.019 5.913 24.990 1.00 88.62 462 TYR A N 1
ATOM 3654 C CA . TYR A 1 462 ? 3.303 7.034 24.084 1.00 88.62 462 TYR A CA 1
ATOM 3655 C C . TYR A 1 462 ? 2.419 7.016 22.828 1.00 88.62 462 TYR A C 1
ATOM 3657 O O . TYR A 1 462 ? 2.522 7.941 22.023 1.00 88.62 462 TYR A O 1
ATOM 3665 N N . ALA A 1 463 ? 1.545 6.011 22.667 1.00 90.12 463 ALA A N 1
ATOM 3666 C CA . ALA A 1 463 ? 0.511 6.038 21.634 1.00 90.12 463 ALA A CA 1
ATOM 3667 C C . ALA A 1 463 ? -0.428 7.229 21.833 1.00 90.12 463 ALA A C 1
ATOM 3669 O O . ALA A 1 463 ? -0.533 7.785 22.932 1.00 90.12 463 ALA A O 1
ATOM 3670 N N . ASP A 1 464 ? -1.126 7.600 20.761 1.00 90.56 464 ASP A N 1
ATOM 3671 C CA . ASP A 1 464 ? -2.012 8.765 20.758 1.00 90.56 464 ASP A CA 1
ATOM 3672 C C . ASP A 1 464 ? -1.260 10.028 21.220 1.00 90.56 464 ASP A C 1
ATOM 3674 O O . ASP A 1 464 ? -1.810 10.885 21.908 1.00 90.56 464 ASP A O 1
ATOM 3678 N N . TYR A 1 465 ? 0.029 10.148 20.864 1.00 88.50 465 TYR A N 1
ATOM 3679 C CA . TYR A 1 465 ? 0.929 11.208 21.338 1.00 88.50 465 TYR A CA 1
ATOM 3680 C C . TYR A 1 465 ? 0.342 12.619 21.175 1.00 88.50 465 TYR A C 1
ATOM 3682 O O . TYR A 1 465 ? 0.554 13.496 22.019 1.00 88.50 465 TYR A O 1
ATOM 3690 N N . TRP A 1 466 ? -0.443 12.826 20.117 1.00 86.00 466 TRP A N 1
ATOM 3691 C CA . TRP A 1 466 ? -1.159 14.069 19.843 1.00 86.00 466 TRP A CA 1
ATOM 3692 C C . TRP A 1 466 ? -2.108 14.482 20.973 1.00 86.00 466 TRP A C 1
ATOM 3694 O O . TRP A 1 466 ? -2.205 15.669 21.275 1.00 86.00 466 TRP A O 1
ATOM 3704 N N . LYS A 1 467 ? -2.753 13.524 21.651 1.00 85.88 467 LYS A N 1
ATOM 3705 C CA . LYS A 1 467 ? -3.684 13.768 22.760 1.00 85.88 467 LYS A CA 1
ATOM 3706 C C . LYS A 1 467 ? -2.966 14.347 23.973 1.00 85.88 467 LYS A C 1
ATOM 3708 O O . LYS A 1 467 ? -3.484 15.233 24.643 1.00 85.88 467 LYS A O 1
ATOM 3713 N N . GLN A 1 468 ? -1.767 13.843 24.254 1.00 84.12 468 GLN A N 1
ATOM 3714 C CA . GLN A 1 468 ? -0.984 14.248 25.422 1.00 84.12 468 GLN A CA 1
ATOM 3715 C C . GLN A 1 468 ? -0.208 15.545 25.173 1.00 84.12 468 GLN A C 1
ATOM 3717 O O . GLN A 1 468 ? -0.048 16.362 26.075 1.00 84.12 468 GLN A O 1
ATOM 3722 N N . SER A 1 469 ? 0.303 15.726 23.954 1.00 86.56 469 SER A N 1
ATOM 3723 C CA . SER A 1 469 ? 1.220 16.819 23.619 1.00 86.56 469 SER A CA 1
ATOM 3724 C C . SER A 1 469 ? 0.563 18.000 22.903 1.00 86.56 469 SER A C 1
ATOM 3726 O O . SER A 1 469 ? 1.168 19.070 22.832 1.00 86.56 469 SER A O 1
ATOM 3728 N N . GLY A 1 470 ? -0.625 17.806 22.321 1.00 84.69 470 GLY A N 1
ATOM 3729 C CA . GLY A 1 470 ? -1.220 18.734 21.357 1.00 84.69 470 GLY A CA 1
ATOM 3730 C C . GLY A 1 470 ? -0.455 18.818 20.029 1.00 84.69 470 GLY A C 1
ATOM 3731 O O . GLY A 1 470 ? -0.717 19.723 19.240 1.00 84.69 470 GLY A O 1
ATOM 3732 N N . LYS A 1 471 ? 0.515 17.923 19.786 1.00 85.25 471 LYS A N 1
ATOM 3733 C CA . LYS A 1 471 ? 1.372 17.911 18.594 1.00 85.25 471 LYS A CA 1
ATOM 3734 C C . LYS A 1 471 ? 1.144 16.652 17.767 1.00 85.25 471 LYS A C 1
ATOM 3736 O O . LYS A 1 471 ? 1.244 15.538 18.274 1.00 85.25 471 LYS A O 1
ATOM 3741 N N . GLY A 1 472 ? 0.888 16.846 16.481 1.00 84.06 472 GLY A N 1
ATOM 3742 C CA . GLY A 1 472 ? 0.867 15.780 15.489 1.00 84.06 472 GLY A CA 1
ATOM 3743 C C . GLY A 1 472 ? 2.202 15.603 14.784 1.00 84.06 472 GLY A C 1
ATOM 3744 O O . GLY A 1 472 ? 3.036 16.505 14.802 1.00 84.06 472 GLY A O 1
ATOM 3745 N N . PHE A 1 473 ? 2.355 14.468 14.106 1.00 85.81 473 PHE A N 1
ATOM 3746 C CA . PHE A 1 473 ? 3.426 14.258 13.134 1.00 85.81 473 PHE A CA 1
ATOM 3747 C C . PHE A 1 473 ? 2.953 14.638 11.741 1.00 85.81 473 PHE A C 1
ATOM 3749 O O . PHE A 1 473 ? 1.796 14.400 11.378 1.00 85.81 473 PHE A O 1
ATOM 3756 N N . ALA A 1 474 ? 3.853 15.185 10.944 1.00 84.06 474 ALA A N 1
ATOM 3757 C CA . ALA A 1 474 ? 3.609 15.427 9.539 1.00 84.06 474 ALA A CA 1
ATOM 3758 C C . ALA A 1 474 ? 4.866 15.066 8.763 1.00 84.06 474 ALA A C 1
ATOM 3760 O O . ALA A 1 474 ? 5.961 15.440 9.154 1.00 84.06 474 ALA A O 1
ATOM 3761 N N . ILE A 1 475 ? 4.716 14.325 7.669 1.00 82.81 475 ILE A N 1
ATOM 3762 C CA . ILE A 1 475 ? 5.860 14.017 6.817 1.00 82.81 475 ILE A CA 1
ATOM 3763 C C . ILE A 1 475 ? 5.964 15.110 5.767 1.00 8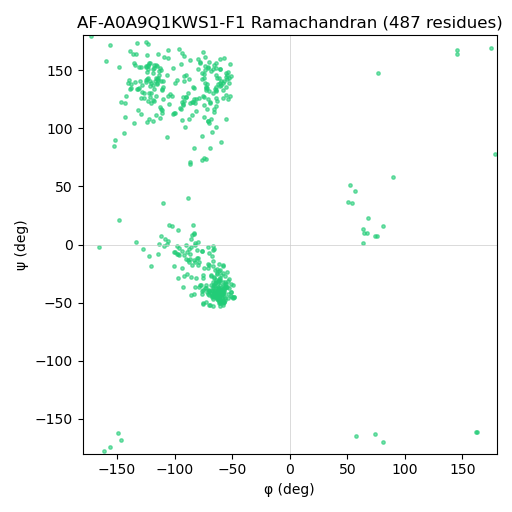2.81 475 ILE A C 1
ATOM 3765 O O . ILE A 1 475 ? 5.006 15.386 5.040 1.00 82.81 475 ILE A O 1
ATOM 3769 N N . ASP A 1 476 ? 7.150 15.685 5.681 1.00 81.00 476 ASP A N 1
ATOM 3770 C CA . ASP A 1 476 ? 7.567 16.538 4.587 1.00 81.00 476 ASP A CA 1
ATOM 3771 C C . ASP A 1 476 ? 8.620 15.828 3.729 1.00 81.00 476 ASP A C 1
ATOM 3773 O O . ASP A 1 476 ? 9.243 14.844 4.146 1.00 81.00 476 ASP A O 1
ATOM 3777 N N . ILE A 1 477 ? 8.797 16.318 2.505 1.00 83.00 477 ILE A N 1
ATOM 3778 C CA . ILE A 1 477 ? 9.777 15.791 1.562 1.00 83.00 477 ILE A CA 1
ATOM 3779 C C . ILE A 1 477 ? 10.866 16.823 1.378 1.00 83.00 477 ILE A C 1
ATOM 3781 O O . ILE A 1 477 ? 10.649 17.892 0.810 1.00 83.00 477 ILE A O 1
ATOM 3785 N N . HIS A 1 478 ? 12.073 16.466 1.795 1.00 81.81 478 HIS A N 1
ATOM 3786 C CA . HIS A 1 478 ? 13.238 17.300 1.580 1.00 81.81 478 HIS A CA 1
ATOM 3787 C C . HIS A 1 478 ? 14.194 16.638 0.594 1.00 81.81 478 HIS A C 1
ATOM 3789 O O . HIS A 1 478 ? 14.312 15.414 0.477 1.00 81.81 478 HIS A O 1
ATOM 3795 N N . THR A 1 479 ? 14.918 17.482 -0.132 1.00 84.69 479 THR A N 1
ATOM 3796 C CA . THR A 1 479 ? 16.002 17.022 -0.986 1.00 84.69 479 THR A CA 1
ATOM 3797 C C . THR A 1 479 ? 17.239 16.738 -0.135 1.00 84.69 479 THR A C 1
ATOM 3799 O O . THR A 1 479 ? 17.721 17.621 0.574 1.00 84.69 479 THR A O 1
ATOM 3802 N N . THR A 1 480 ? 17.798 15.538 -0.252 1.00 83.62 480 THR A N 1
ATOM 3803 C CA . THR A 1 480 ? 19.017 15.113 0.448 1.00 83.62 480 THR A CA 1
ATOM 3804 C C . THR A 1 480 ? 20.091 14.632 -0.526 1.00 83.62 480 THR A C 1
ATOM 3806 O O . THR A 1 480 ? 19.814 14.354 -1.694 1.00 83.62 480 THR A O 1
ATOM 3809 N N . GLN A 1 481 ? 21.340 14.559 -0.066 1.00 84.75 481 GLN A N 1
ATOM 3810 C CA . GLN A 1 481 ? 22.422 13.967 -0.854 1.00 84.75 481 GLN A CA 1
ATOM 3811 C C . GLN A 1 481 ? 22.256 12.450 -0.898 1.00 84.75 481 GLN A C 1
ATOM 3813 O O . GLN A 1 481 ? 21.989 11.821 0.126 1.00 84.75 481 GLN A O 1
ATOM 3818 N N . MET A 1 482 ? 22.429 11.863 -2.081 1.00 81.31 482 MET A N 1
ATOM 3819 C CA . MET A 1 482 ? 22.378 10.412 -2.227 1.00 81.31 482 MET A CA 1
ATOM 3820 C C . MET A 1 482 ? 23.510 9.742 -1.451 1.00 81.31 482 MET A C 1
ATOM 3822 O O . MET A 1 482 ? 24.680 10.095 -1.619 1.00 81.31 482 MET A O 1
ATOM 3826 N N . LYS A 1 483 ? 23.180 8.710 -0.669 1.00 79.19 483 LYS A N 1
ATOM 3827 C CA . LYS A 1 483 ? 24.190 7.769 -0.185 1.00 79.19 483 LYS A CA 1
ATOM 3828 C C . LYS A 1 483 ? 24.597 6.873 -1.351 1.00 79.19 483 LYS A C 1
ATOM 3830 O O . LYS A 1 483 ? 23.807 6.074 -1.847 1.00 79.19 483 LYS A O 1
ATOM 3835 N N . THR A 1 484 ? 25.823 7.055 -1.829 1.00 63.88 484 THR A N 1
ATOM 3836 C CA . THR A 1 484 ? 26.390 6.306 -2.963 1.00 63.88 484 THR A CA 1
ATOM 3837 C C . THR A 1 484 ? 27.279 5.145 -2.521 1.00 63.88 484 THR A C 1
ATOM 3839 O O . THR A 1 484 ? 27.674 4.324 -3.346 1.00 63.88 484 THR A O 1
ATOM 3842 N N . THR A 1 485 ? 27.568 5.048 -1.222 1.00 58.94 485 THR A N 1
ATOM 3843 C CA . THR A 1 485 ? 28.348 3.975 -0.605 1.00 58.94 485 THR A CA 1
ATOM 3844 C C . THR A 1 485 ? 27.656 3.493 0.666 1.00 58.94 485 THR A C 1
ATOM 3846 O O . THR A 1 485 ? 27.132 4.294 1.444 1.00 58.94 485 THR A O 1
ATOM 3849 N N . ALA A 1 486 ? 27.661 2.178 0.893 1.00 51.66 486 ALA A N 1
ATOM 3850 C CA . ALA A 1 486 ? 27.289 1.633 2.192 1.00 51.66 486 ALA A CA 1
ATOM 3851 C C . ALA A 1 486 ? 28.316 2.116 3.236 1.00 51.66 486 ALA A C 1
ATOM 3853 O O . ALA A 1 486 ? 29.520 2.099 2.944 1.00 51.66 486 ALA A O 1
ATOM 3854 N N . PRO A 1 487 ? 27.893 2.564 4.432 1.00 43.56 487 PRO A N 1
ATOM 3855 C CA . PRO A 1 487 ? 28.813 2.873 5.517 1.00 43.56 487 PRO A CA 1
ATOM 3856 C C . PRO A 1 487 ? 29.435 1.566 6.047 1.00 43.56 487 PRO A C 1
ATOM 3858 O O . PRO A 1 487 ? 28.987 1.022 7.045 1.00 43.56 487 PRO A O 1
ATOM 3861 N N . PHE A 1 488 ? 30.489 1.112 5.360 1.00 37.25 488 PHE A N 1
ATOM 3862 C CA . PHE A 1 488 ? 31.367 -0.041 5.629 1.00 37.25 488 PHE A CA 1
ATOM 3863 C C . PHE A 1 488 ? 30.814 -1.455 5.306 1.00 37.25 488 PHE A C 1
ATOM 3865 O O . PHE A 1 488 ? 29.599 -1.641 5.307 1.00 37.25 488 PHE A O 1
ATOM 3872 N N . PRO A 1 489 ? 31.709 -2.396 4.902 1.00 40.66 489 PRO A N 1
ATOM 3873 C CA . PRO A 1 489 ? 31.385 -3.583 4.095 1.00 40.66 489 PRO A CA 1
ATOM 3874 C C . PRO A 1 489 ? 30.716 -4.743 4.833 1.00 40.66 489 PRO A C 1
ATOM 3876 O O . PRO A 1 489 ? 30.933 -4.883 6.059 1.00 40.66 489 PRO A O 1
#

Solvent-accessible surface area (backbone atoms only — not comparable to full-atom values): 26230 Å² total; per-residue (Å²): 142,79,82,81,78,70,80,80,82,60,62,71,60,52,77,63,50,74,65,55,53,50,50,41,52,50,32,47,73,57,36,81,60,40,42,71,69,45,54,27,42,53,36,38,36,56,37,22,35,39,44,32,39,83,46,65,43,59,34,28,34,37,31,26,69,80,29,71,31,28,33,42,22,55,25,18,63,40,71,45,71,82,36,50,78,23,30,44,34,40,37,32,29,48,75,60,51,72,69,43,56,71,76,54,31,44,59,25,17,53,38,36,51,31,45,40,54,21,51,41,44,46,62,77,53,58,66,88,73,46,49,71,54,48,40,54,48,13,33,21,34,36,36,33,41,34,46,32,62,54,85,81,69,49,61,59,68,64,75,74,53,40,42,38,30,54,46,40,98,49,84,63,33,50,76,58,68,69,60,54,50,51,51,24,62,75,70,74,56,53,40,66,61,42,16,66,76,28,73,79,54,72,36,49,94,67,78,60,78,41,33,47,32,36,80,85,64,57,32,13,52,35,63,42,85,42,77,59,75,93,72,65,60,44,54,96,71,70,69,68,60,51,76,66,49,74,66,57,56,51,50,37,53,50,37,47,73,52,42,79,58,44,40,66,73,43,51,30,36,56,39,36,34,55,37,24,36,42,64,42,72,88,45,66,44,60,35,27,33,37,32,23,74,79,29,68,30,30,33,44,21,54,24,18,64,43,70,43,62,85,38,53,78,21,32,44,33,38,37,30,28,48,78,59,52,72,72,48,55,67,79,56,30,42,62,25,18,52,37,30,49,28,42,37,58,27,53,42,44,46,65,74,47,58,66,74,62,40,54,57,50,49,50,55,48,16,35,22,35,36,35,32,42,34,47,30,64,70,72,48,54,87,77,76,90,76,75,65,85,74,62,56,58,60,51,53,52,42,35,73,75,68,73,53,68,75,19,44,38,55,68,60,78,59,47,34,46,38,30,56,49,41,98,91,49,79,78,58,64,68,60,53,48,55,51,23,67,73,69,75,56,54,42,73,60,37,26,65,79,31,65,84,57,61,48,75,86,64,93,80,66,47,42,44,33,35,79,80,67,77,49,45,56,29,38,18,77,45,83,41,73,44,40,83,65,71,93,69,136

Sequence (489 aa):
MASSGGTDQRTPGQPMTMMQHMIDKGAEMMQSLKPIKQFSQHVCTFALYSHDMSRQVETHHFVHRLNEDFCQCAVYDTDDRGGRLIGVEYIISDRLFEALPPDEQKLWHSHAFEIKSGLWMNPRVPEAVVKTELDSLAKTYGKFWCTWQVDRGDLLPVGEPALMMSPQVEPPGLVKPALVQQRDQKYNISSERLSDLRVHIAGATFINPNADYWKKHGKAMASSDGTPGPMPSKEDGTTPGKEMTVGQHMLDKGALMLQSFKPINKFNYHLCTFALYSHDLSRQIQTHHFMSRLNQDFCQCAVYDSDAPSARLIGVEYIISDKTFQTLPPDEQKLWHSHGYEIKSGLLINPRLPEVMEKQELQILAKTYGKFWCTWQVDRGKNDIGSKPILTIWIIIASLIMGINEGDKLPLGAPALMVSPQSESTVSMEMVKKRDDKYEISSENLIASRSDFSTPDTLVSYADYWKQSGKGFAIDIHTTQMKTTAPFP

pLDDT: mean 86.77, std 16.33, range [25.97, 98.81]

Mean predicted aligned error: 7.27 Å

Foldseek 3Di:
DDPPDDPPLAQDFAFADPLVVVLLQLLLVFDQQQQLVQQQFKKWAKKAFQQERVQMATKIWRWRDLFLFKIKTQIWRDLALLTDRFKIKIKGALLVLVLDDLLQNLQKAACQACQLQLRMDTFQDDCVLCLVVSLRSLRMIMHIWGQARCSVVDSDSFDGTTTIYAADPDPPRHDDVVVQVVVCVVRVHDSNVSNVVRPPSCGDPDDDCSHVVCVVPLKGKTKDWDDADDAAADDDDEADDHHHDPSNVVSSNVNNVRDRNSHSVQQRFKKWFKKAFQAGLVFIATKIWRWGDSRLFKIKTQIWRDSHSSTDRFIMKIKGALVVLVPDDLVRLLQKAACQACQLLLRMFGFRRDPVSGLVVSLSSLRMIMRIWGQARQRGHDDPPDDDPPVVVVQVVCCVPSVDHPHRNDRGFGITTIYHDDPVRDDDPVVVVVVCVVRVHDSVVSNVVCVPRDHDPDPDGSHVVCVVPVHGTGMYIDMDRHDSDDPDD

Secondary structure (DSSP, 8-state):
---------PPSSPPPPHHHHHHHHHHHHHS--TTGGG--EEEEEEEEETTEEEEEEEEEEEEEEEETTEEEEEEES-SSTT--EEEEEEEE-HHHHHTS-HHHHTT-EESHHHHHTT-SB-TT--HHHHHHHHHHHTT-EEEEEESS-GGGT-SS--SPPEEEE---SSTTSPPPHHHHHHHHHHHT--HHHHHHHTTT----SS--TTTTTHHHHSEEEEEEESPPPP-PPP---PPPSPPPPHHHHHHHHHHHHHS--TTGGG--EEEEEEEEETTEEEEEEEEEEEEEEEETTEEEEEEES-SSTT--EEEEEEEEEHHHHTTS-HHHHTT-EESHHHHHTT-SB-TT--HHHHHHHHHHHTTEEEEEEESS-TT--S--TT--TTHHHHHHHHHHHH----TTTS--SS-EEEE---TTS---HHHHHHHHHHHT--HHHHHHHTTT------S---TTHHHHHS----EEEEEEE-B-S-S--

InterPro domains:
  IPR010686 Oil body-associated protein-like [PF06884] (34-201)
  IPR010686 Oil body-associated protein-like [PF06884] (261-383)
  IPR010686 Oil body-associated protein-like [PF06884] (404-452)
  IPR010686 Oil body-associated protein-like [PTHR31360] (9-221)

Nearest PDB structures (foldseek):
  5u84-assembly1_A  TM=2.873E-01  e=1.939E+00  Balaenoptera acutorostrata